Protein AF-0000000075744404 (afdb_homodimer)

Solvent-accessible surface area (backbone atoms only — not comparable to full-atom values): 32273 Å² total; per-residue (Å²): 91,31,36,34,36,39,30,66,53,79,69,24,46,55,52,51,51,28,57,56,67,63,67,50,88,66,52,43,44,30,28,25,25,79,43,60,69,59,12,51,51,44,19,61,77,64,68,34,79,39,61,37,54,45,70,68,57,52,49,69,43,85,48,44,31,40,37,41,44,68,60,43,67,48,36,40,65,52,51,42,54,31,31,75,60,62,21,24,38,39,32,41,59,49,60,40,58,43,72,67,45,32,50,52,38,55,49,43,26,60,76,58,70,33,58,56,33,52,50,52,40,60,79,55,24,65,56,54,56,52,50,46,61,50,44,74,72,15,50,63,51,48,38,36,40,35,40,52,62,31,62,43,65,69,60,76,61,63,27,37,28,81,40,46,51,35,32,38,46,52,64,60,31,36,54,52,45,42,50,50,39,68,60,61,48,63,63,74,47,51,26,16,47,74,41,68,74,68,31,78,41,68,25,34,22,32,34,39,35,40,35,37,27,70,82,64,23,35,34,39,39,37,31,30,27,44,29,41,72,54,76,87,58,49,43,40,38,36,27,23,73,62,23,26,44,31,36,34,46,88,59,34,55,88,79,60,87,56,39,46,86,60,22,33,37,21,53,62,72,40,79,44,88,65,82,87,39,39,16,59,35,50,53,52,50,41,43,52,49,15,64,77,65,70,46,77,50,83,51,54,52,66,58,46,49,52,32,49,52,52,50,51,38,25,73,71,31,61,71,117,90,30,36,34,36,39,29,65,52,79,68,23,45,53,53,52,50,28,57,56,69,63,68,49,89,67,52,43,42,29,29,23,25,79,43,59,69,57,12,51,50,44,17,61,76,66,68,35,78,40,61,36,54,44,70,69,58,53,49,70,43,85,48,44,32,40,38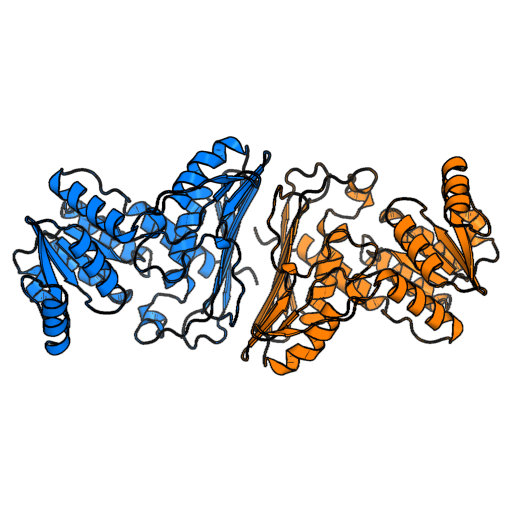,41,43,70,61,45,65,49,36,37,66,53,50,41,54,31,31,75,62,64,21,25,39,39,32,42,60,47,58,38,58,43,72,67,46,33,49,51,40,55,50,45,26,61,75,57,70,32,60,56,32,54,51,52,42,61,81,57,23,64,55,54,56,51,49,47,62,49,43,74,72,16,50,63,51,49,38,36,42,34,40,52,65,31,62,44,66,70,59,75,63,64,27,36,27,82,40,46,50,35,30,39,48,55,63,59,30,37,53,53,44,42,50,50,39,67,60,61,47,60,61,75,47,51,25,17,47,72,42,69,74,68,31,78,42,68,24,33,22,32,35,39,34,39,35,37,27,69,81,65,22,36,33,40,37,39,32,30,26,44,28,40,71,56,76,88,58,49,41,40,37,38,27,23,73,62,22,26,43,30,35,34,46,90,58,36,56,89,79,58,86,60,40,44,85,62,23,31,37,22,54,62,71,39,78,44,89,63,82,88,40,40,14,58,34,50,51,53,50,41,44,53,49,15,63,77,65,70,47,77,49,82,50,54,51,65,57,45,50,52,34,50,50,51,51,52,39,24,73,71,32,61,70,117

Secondary structure (DSSP, 8-state):
-EEEEE--STHHHHHHHHHHHH--TT-EEEEE-SSHHHHHHHHHHTT-SEEESSHHHHHHSS-SEEEE---GGGHHHHHHHHHHTT-EEEEESPS-SSHHHHHHHHHHHHHHT--EEEE-GGGG-HHHHHHHHHGGGG-SEEEEEEEEE-B----GGGG-HHHHTSSHIIIIIHHHHHHHHHHH--EEEEEEEEE--SS--SS-SEEEEEEEETTS-EEEEEEESB-TT-----SEEEEETTEEEEE-GGG--SS-TTS-SS--EEETTEEE------HHHHHHHHHHHHHHTT---SS-HHHHHHHHHHHHHHHH-B--/-EEEEE--STHHHHHHHHHHHH--TT-EEEEE-SSHHHHHHHHHHTT-SEEESSHHHHHHSS-SEEEE---GGGHHHHHHHHHHTT-EEEEESSS-SSHHHHHHHHHHHHHTT--EEEE-GGGG-HHHHHHHHHGGGG-SEEEEEEEEE-B----GGGG-HHHHTSSHIIIIIHHHHHHHHHHH--EEEEEEEEE--SS--SS-SEEEEEEEETTS-EEEEEEESB-TT-----SEEEEETTEEEEE-GGG--SSSTT--SS--EEETTEEE------HHHHHHHHHHHHHHTT---SS-HHHHHHHHHHHHHHHH-B--

Sequence (640 aa):
MRIAVVGCGGFGNVHLNALRELNRSDLEVYVFSRSREKAEECARRYSASGYFTNYDDVVKSNVDIVDLIVSHDMHAPMAIKAMETGKHVILEKPIARTIDEANAIIEASRRLKVKFMVAENFYFDPAVWKAVELIKEIGQVHTIIIRSTHYGKPGGWRRVKELMGGGAFIDGGIHFVDTLLNIGGEYNHACGLSYRTISGIEGEDTTIGLFRFRNGARGLIMYSWGMMHSLNVPSIEVYGEGGSIIEDPSTRRINVNYGRVYGDLLFNGKAINLPKVNVVKAELEGFIKSIEEDKPVPMPPEVALRDLKAVLEVYGNQCLMRIAVVGCGGFGNVHLNALRELNRSDLEVYVFSRSREKAEECARRYSASGYFTNYDDVVKSNVDIVDLIVSHDMHAPMAIKAMETGKHVILEKPIARTIDEANAIIEASRRLKVKFMVAENFYFDPAVWKAVELIKEIGQVHTIIIRSTHYGKPGGWRRVKELMGGGAFIDGGIHFVDTLLNIGGEYNHACGLSYRTISGIEGEDTTIGLFRFRNGARGLIMYSWGMMHSLNVPSIEVYGEGGSIIEDPSTRRINVNYGRVYGDLLFNGKAINLPKVNVVKAELEGFIKSIEEDKPVPMPPEVALRDLKAVLEVYGNQCL

Foldseek 3Di:
DEEEEEDLDDCSVLLLVLVVVVVDPVYAYEYEDLDPVSRVVSCVVSVGPYYYNDLVCVLPDPGAEYEYDDFQQCLQVSLLSSLVSPHAYEYEDQNHLDLVSLVNNQVSCVVSVHHYYYQLLLVQFPLLVVLLVCCVVQAQWAEKEAEDEEAAQDDDLQQECVRRSAHQCRPPVLSRLLSQCSNQPAFDAKAWDFADDPNNGPHGFWIWMWTHHPSNYIYIYIGGNHDYPDDQDWRIWIHHNRAIKTFDSVQQPVPDSFWHRTGFIQTRNHTDHDDTHRSSSVQVVQRVVCNVVVHHGPHDSVSSSVSSVNSVRHVVHYDD/DEEEEEDLDDCSVLLLVLVVVVVDPVYAYEYEDLDPVSRVVSCVVSVGPYYYNDLVCVLPDPGAEYEYDDFQQCLQVSLLSSLVSPHAYEYEDQNHLDLVSLVNNQVSCVVSVHHYYYQLLLVQFPLLVVLLVCCVVQAQWAEKEAEDEEAAQDDDQQQECVRRSAHQCRPPVLSRLLSQCSNQPAFDAKAWDFADDDNNGPHGFWIWMWTHHPSNYIYIYIGGNHDYPDDQDWRIWIHHNRAIKTFDSVQQPVPDRQWHRTGFIQTRNRTDHDDTHRSSSVQVVQSVVCNVVVHHGPHDSVSSSVSSVNSVRHVVHYDD

Structure (mmCIF, N/CA/C/O backbone):
data_AF-0000000075744404-model_v1
#
loop_
_entity.id
_entity.type
_entity.pdbx_description
1 polymer 'Oxidoreductase domain protein'
#
loop_
_atom_site.group_PDB
_atom_site.id
_atom_site.type_symbol
_atom_site.label_atom_id
_atom_site.label_alt_id
_atom_site.label_comp_id
_atom_site.label_asym_id
_atom_site.label_entity_id
_atom_site.label_seq_id
_atom_site.pdbx_PDB_ins_code
_atom_site.Cartn_x
_atom_site.Cartn_y
_atom_site.Cartn_z
_atom_site.occupancy
_atom_site.B_iso_or_equiv
_atom_site.auth_seq_id
_atom_site.auth_comp_id
_atom_site.auth_asym_id
_atom_site.auth_atom_id
_atom_site.pdbx_PDB_model_num
ATOM 1 N N . MET A 1 1 ? 5.598 -38.094 -26.359 1 96.44 1 MET A N 1
ATOM 2 C CA . MET A 1 1 ? 5.227 -37.938 -24.953 1 96.44 1 MET A CA 1
ATOM 3 C C . MET A 1 1 ? 3.725 -37.688 -24.812 1 96.44 1 MET A C 1
ATOM 5 O O . MET A 1 1 ? 3.096 -37.094 -25.688 1 96.44 1 MET A O 1
ATOM 9 N N . ARG A 1 2 ? 3.102 -38.25 -23.781 1 98.31 2 ARG A N 1
ATOM 10 C CA . ARG A 1 2 ? 1.665 -38.156 -23.547 1 98.31 2 ARG A CA 1
ATOM 11 C C . ARG A 1 2 ? 1.367 -37.406 -22.25 1 98.31 2 ARG A C 1
ATOM 13 O O . ARG A 1 2 ? 1.923 -37.75 -21.203 1 98.31 2 ARG A O 1
ATOM 20 N N . ILE A 1 3 ? 0.586 -36.375 -22.344 1 98.56 3 ILE A N 1
ATOM 21 C CA . ILE A 1 3 ? 0.254 -35.594 -21.172 1 98.56 3 ILE A CA 1
ATOM 22 C C . ILE A 1 3 ? -1.255 -35.594 -20.938 1 98.56 3 ILE A C 1
ATOM 24 O O . ILE A 1 3 ? -2.035 -35.438 -21.891 1 98.56 3 ILE A O 1
ATOM 28 N N . ALA A 1 4 ? -1.686 -35.844 -19.75 1 98.62 4 ALA A N 1
ATOM 29 C CA . ALA A 1 4 ? -3.09 -35.75 -19.359 1 98.62 4 ALA A CA 1
ATOM 30 C C . ALA A 1 4 ? -3.338 -34.5 -18.516 1 98.62 4 ALA A C 1
ATOM 32 O O . ALA A 1 4 ? -2.775 -34.344 -17.422 1 98.62 4 ALA A O 1
ATOM 33 N N . VAL A 1 5 ? -4.164 -33.594 -18.969 1 98.44 5 VAL A N 1
ATOM 34 C CA . VAL A 1 5 ? -4.586 -32.406 -18.219 1 98.44 5 VAL A CA 1
ATOM 35 C C . VAL A 1 5 ? -5.805 -32.75 -17.359 1 98.44 5 VAL A C 1
ATOM 37 O O . VAL A 1 5 ? -6.883 -33.031 -17.891 1 98.44 5 VAL A O 1
ATOM 40 N N . VAL A 1 6 ? -5.578 -32.719 -16.062 1 98 6 VAL A N 1
ATOM 41 C CA . VAL A 1 6 ? -6.629 -33.094 -15.109 1 98 6 VAL A CA 1
ATOM 42 C C . VAL A 1 6 ? -7.289 -31.812 -14.578 1 98 6 VAL A C 1
ATOM 44 O O . VAL A 1 6 ? -6.801 -31.203 -13.625 1 98 6 VAL A O 1
ATOM 47 N N . GLY A 1 7 ? -8.453 -31.453 -15.094 1 93.06 7 GLY A N 1
ATOM 48 C CA . GLY A 1 7 ? -9.164 -30.203 -14.898 1 93.06 7 GLY A CA 1
ATOM 49 C C . GLY A 1 7 ? -9.359 -29.422 -16.188 1 93.06 7 GLY A C 1
ATOM 50 O O . GLY A 1 7 ? -8.484 -28.641 -16.578 1 93.06 7 GLY A O 1
ATOM 51 N N . CYS A 1 8 ? -10.523 -29.578 -16.859 1 86.94 8 CYS A N 1
ATOM 52 C CA . CYS A 1 8 ? -10.727 -28.969 -18.172 1 86.94 8 CYS A CA 1
ATOM 53 C C . CYS A 1 8 ? -11.602 -27.719 -18.062 1 86.94 8 CYS A C 1
ATOM 55 O O . CYS A 1 8 ? -12.234 -27.328 -19.047 1 86.94 8 CYS A O 1
ATOM 57 N N . GLY A 1 9 ? -11.703 -27.188 -16.938 1 85 9 GLY A N 1
ATOM 58 C CA . GLY A 1 9 ? -12.383 -25.922 -16.75 1 85 9 GLY A CA 1
ATOM 59 C C . GLY A 1 9 ? -11.484 -24.844 -16.172 1 85 9 GLY A C 1
ATOM 60 O O . GLY A 1 9 ? -10.359 -25.125 -15.758 1 85 9 GLY A O 1
ATOM 61 N N . GLY A 1 10 ? -11.93 -23.625 -16.281 1 87.81 10 GLY A N 1
ATOM 62 C CA . GLY A 1 10 ? -11.211 -22.531 -15.664 1 87.81 10 GLY A CA 1
ATOM 63 C C . GLY A 1 10 ? -9.781 -22.391 -16.172 1 87.81 10 GLY A C 1
ATOM 64 O O . GLY A 1 10 ? -9.562 -22.188 -17.375 1 87.81 10 GLY A O 1
ATOM 65 N N . PHE A 1 11 ? -8.891 -22.656 -15.195 1 91.69 11 PHE A N 1
ATOM 66 C CA . PHE A 1 11 ? -7.48 -22.469 -15.516 1 91.69 11 PHE A CA 1
ATOM 67 C C . PHE A 1 11 ? -6.949 -23.641 -16.328 1 91.69 11 PHE A C 1
ATOM 69 O O . PHE A 1 11 ? -5.895 -23.547 -16.969 1 91.69 11 PHE A O 1
ATOM 76 N N . GLY A 1 12 ? -7.66 -24.781 -16.312 1 93.75 12 GLY A N 1
ATOM 77 C CA . GLY A 1 12 ? -7.309 -25.875 -17.203 1 93.75 12 GLY A CA 1
ATOM 78 C C . GLY A 1 12 ? -7.328 -25.5 -18.672 1 93.75 12 GLY A C 1
ATOM 79 O O . GLY A 1 12 ? -6.48 -25.953 -19.453 1 93.75 12 GLY A O 1
ATOM 80 N N . ASN A 1 13 ? -8.289 -24.609 -19.016 1 93.5 13 ASN A N 1
ATOM 81 C CA . ASN A 1 13 ? -8.367 -24.109 -20.375 1 93.5 13 ASN A CA 1
ATOM 82 C C . ASN A 1 13 ? -7.125 -23.312 -20.75 1 93.5 13 ASN A C 1
ATOM 84 O O . ASN A 1 13 ? -6.688 -23.344 -21.906 1 93.5 13 ASN A O 1
ATOM 88 N N . VAL A 1 14 ? -6.574 -22.656 -19.812 1 93.81 14 VAL A N 1
ATOM 89 C CA . VAL A 1 14 ? -5.371 -21.859 -20.047 1 93.81 14 VAL A CA 1
ATOM 90 C C . VAL A 1 14 ? -4.188 -22.781 -20.328 1 93.81 14 VAL A C 1
ATOM 92 O O . VAL A 1 14 ? -3.412 -22.531 -21.266 1 93.81 14 VAL A O 1
ATOM 95 N N . HIS A 1 15 ? -4.094 -23.891 -19.562 1 96.31 15 HIS A N 1
ATOM 96 C CA . HIS A 1 15 ? -3.037 -24.859 -19.797 1 96.31 15 HIS A CA 1
ATOM 97 C C . HIS A 1 15 ? -3.205 -25.547 -21.156 1 96.31 15 HIS A C 1
ATOM 99 O O . HIS A 1 15 ? -2.232 -25.719 -21.891 1 96.31 15 HIS A O 1
ATOM 105 N N . LEU A 1 16 ? -4.449 -25.875 -21.469 1 96.12 16 LEU A N 1
ATOM 106 C CA . LEU A 1 16 ? -4.723 -26.547 -22.734 1 96.12 16 LEU A CA 1
ATOM 107 C C . LEU A 1 16 ? -4.402 -25.641 -23.922 1 96.12 16 LEU A C 1
ATOM 109 O O . LEU A 1 16 ? -3.852 -26.094 -24.922 1 96.12 16 LEU A O 1
ATOM 113 N N . ASN A 1 17 ? -4.738 -24.391 -23.766 1 94.19 17 ASN A N 1
ATOM 114 C CA . ASN A 1 17 ? -4.387 -23.422 -24.797 1 94.19 17 ASN A CA 1
ATOM 115 C C . ASN A 1 17 ? -2.877 -23.312 -24.969 1 94.19 17 ASN A C 1
ATOM 117 O O . ASN A 1 17 ? -2.381 -23.219 -26.094 1 94.19 17 ASN A O 1
ATOM 121 N N . ALA A 1 18 ? -2.17 -23.297 -23.875 1 95 18 ALA A N 1
ATOM 122 C CA . ALA A 1 18 ? -0.712 -23.203 -23.906 1 95 18 ALA A CA 1
ATOM 123 C C . ALA A 1 18 ? -0.105 -24.438 -24.578 1 95 18 ALA A C 1
ATOM 125 O O . ALA A 1 18 ? 0.822 -24.312 -25.375 1 95 18 ALA A O 1
ATOM 126 N N . LEU A 1 19 ? -0.619 -25.609 -24.266 1 96.19 19 LEU A N 1
ATOM 127 C CA . LEU A 1 19 ? -0.14 -26.859 -24.875 1 96.19 19 LEU A CA 1
ATOM 128 C C . LEU A 1 19 ? -0.386 -26.859 -26.375 1 96.19 19 LEU A C 1
ATOM 130 O O . LEU A 1 19 ? 0.46 -27.312 -27.141 1 96.19 19 LEU A O 1
ATOM 134 N N . ARG A 1 20 ? -1.529 -26.344 -26.703 1 94.75 20 ARG A N 1
ATOM 135 C CA . ARG A 1 20 ? -1.842 -26.219 -28.125 1 94.75 20 ARG A CA 1
ATOM 136 C C . ARG A 1 20 ? -0.863 -25.281 -28.828 1 94.75 20 ARG A C 1
ATOM 138 O O . ARG A 1 20 ? -0.406 -25.562 -29.938 1 94.75 20 ARG A O 1
ATOM 145 N N . GLU A 1 21 ? -0.524 -24.25 -28.156 1 93.44 21 GLU A N 1
ATOM 146 C CA . GLU A 1 21 ? 0.383 -23.25 -28.719 1 93.44 21 GLU A CA 1
ATOM 147 C C . GLU A 1 21 ? 1.793 -23.812 -28.875 1 93.44 21 GLU A C 1
ATOM 149 O O . GLU A 1 21 ? 2.57 -23.328 -29.703 1 93.44 21 GLU A O 1
ATOM 154 N N . LEU A 1 22 ? 2.129 -24.766 -28.062 1 95.06 22 LEU A N 1
ATOM 155 C CA . LEU A 1 22 ? 3.43 -25.406 -28.203 1 95.06 22 LEU A CA 1
ATOM 156 C C . LEU A 1 22 ? 3.572 -26.031 -29.594 1 95.06 22 LEU A C 1
ATOM 158 O O . LEU A 1 22 ? 4.684 -26.125 -30.125 1 95.06 22 LEU A O 1
ATOM 162 N N . ASN A 1 23 ? 2.477 -26.438 -30.203 1 92.31 23 ASN A N 1
ATOM 163 C CA . ASN A 1 23 ? 2.42 -26.969 -31.562 1 92.31 23 ASN A CA 1
ATOM 164 C C . ASN A 1 23 ? 3.443 -28.078 -31.766 1 92.31 23 ASN A C 1
ATOM 166 O O . ASN A 1 23 ? 4.227 -28.031 -32.719 1 92.31 23 ASN A O 1
ATOM 170 N N . ARG A 1 24 ? 3.422 -28.984 -30.875 1 94.44 24 ARG A N 1
ATOM 171 C CA . ARG A 1 24 ? 4.332 -30.125 -30.938 1 94.44 24 ARG A CA 1
ATOM 172 C C . ARG A 1 24 ? 3.619 -31.359 -31.453 1 94.44 24 ARG A C 1
ATOM 174 O O . ARG A 1 24 ? 2.646 -31.828 -30.859 1 94.44 24 ARG A O 1
ATOM 181 N N . SER A 1 25 ? 4.199 -31.922 -32.469 1 93 25 SER A N 1
ATOM 182 C CA . SER A 1 25 ? 3.594 -33.094 -33.062 1 93 25 SER A CA 1
ATOM 183 C C . SER A 1 25 ? 3.898 -34.344 -32.25 1 93 25 SER A C 1
ATOM 185 O O . SER A 1 25 ? 3.221 -35.375 -32.406 1 93 25 SER A O 1
ATOM 187 N N . ASP A 1 26 ? 4.906 -34.25 -31.5 1 95.38 26 ASP A N 1
ATOM 188 C CA . ASP A 1 26 ? 5.336 -35.406 -30.719 1 95.38 26 ASP A CA 1
ATOM 189 C C . ASP A 1 26 ? 4.676 -35.406 -29.344 1 95.38 26 ASP A C 1
ATOM 191 O O . ASP A 1 26 ? 5.062 -36.219 -28.484 1 95.38 26 ASP A O 1
ATOM 195 N N . LEU A 1 27 ? 3.686 -34.5 -29.156 1 96.75 27 LEU A N 1
ATOM 196 C CA . LEU A 1 27 ? 2.992 -34.438 -27.891 1 96.75 27 LEU A CA 1
ATOM 197 C C . LEU A 1 27 ? 1.519 -34.781 -28.031 1 96.75 27 LEU A C 1
ATOM 199 O O . LEU A 1 27 ? 0.792 -34.156 -28.797 1 96.75 27 LEU A O 1
ATOM 203 N N . GLU A 1 28 ? 1.109 -35.844 -27.359 1 97.69 28 GLU A N 1
ATOM 204 C CA . GLU A 1 28 ? -0.302 -36.219 -27.297 1 97.69 28 GLU A CA 1
ATOM 205 C C . GLU A 1 28 ? -0.96 -35.688 -26.031 1 97.69 28 GLU A C 1
ATOM 207 O O . GLU A 1 28 ? -0.485 -35.938 -24.922 1 97.69 28 GLU A O 1
ATOM 212 N N . VAL A 1 29 ? -1.999 -35 -26.219 1 98.06 29 VAL A N 1
ATOM 213 C CA . VAL A 1 29 ? -2.691 -34.375 -25.094 1 98.06 29 VAL A CA 1
ATOM 214 C C . VAL A 1 29 ? -3.986 -35.156 -24.812 1 98.06 29 VAL A C 1
ATOM 216 O O . VAL A 1 29 ? -4.754 -35.438 -25.719 1 98.06 29 VAL A O 1
ATOM 219 N N . TYR A 1 30 ? -4.152 -35.531 -23.594 1 98.19 30 TYR A N 1
ATOM 220 C CA . TYR A 1 30 ? -5.391 -36.094 -23.078 1 98.19 30 TYR A CA 1
ATOM 221 C C . TYR A 1 30 ? -6.035 -35.188 -22.062 1 98.19 30 TYR A C 1
ATOM 223 O O . TYR A 1 30 ? -5.359 -34.344 -21.453 1 98.19 30 TYR A O 1
ATOM 231 N N . VAL A 1 31 ? -7.383 -35.312 -21.906 1 98.19 31 VAL A N 1
ATOM 232 C CA . VAL A 1 31 ? -8.078 -34.438 -20.969 1 98.19 31 VAL A CA 1
ATOM 233 C C . VAL A 1 31 ? -8.898 -35.312 -20 1 98.19 31 VAL A C 1
ATOM 235 O O . VAL A 1 31 ? -9.227 -36.438 -20.297 1 98.19 31 VAL A O 1
ATOM 238 N N . PHE A 1 32 ? -9.133 -34.688 -18.828 1 97.31 32 PHE A N 1
ATOM 239 C CA . PHE A 1 32 ? -9.906 -35.344 -17.781 1 97.31 32 PHE A CA 1
ATOM 240 C C . PHE A 1 32 ? -11 -34.406 -17.25 1 97.31 32 PHE A C 1
ATOM 242 O O . PHE A 1 32 ? -10.766 -33.219 -17.047 1 97.31 32 PHE A O 1
ATOM 249 N N . SER A 1 33 ? -12.156 -34.969 -17.078 1 94.88 33 SER A N 1
ATOM 250 C CA . SER A 1 33 ? -13.242 -34.406 -16.281 1 94.88 33 SER A CA 1
ATOM 251 C C . SER A 1 33 ? -14.102 -35.5 -15.664 1 94.88 33 SER A C 1
ATOM 253 O O . SER A 1 33 ? -14.273 -36.562 -16.25 1 94.88 33 SER A O 1
ATOM 255 N N . ARG A 1 34 ? -14.672 -35.094 -14.484 1 91.75 34 ARG A N 1
ATOM 256 C CA . ARG A 1 34 ? -15.539 -36.062 -13.836 1 91.75 34 ARG A CA 1
ATOM 257 C C . ARG A 1 34 ? -16.828 -36.281 -14.625 1 91.75 34 ARG A C 1
ATOM 259 O O . ARG A 1 34 ? -17.438 -37.344 -14.586 1 91.75 34 ARG A O 1
ATOM 266 N N . SER A 1 35 ? -17.125 -35.25 -15.344 1 93.12 35 SER A N 1
ATOM 267 C CA . SER A 1 35 ? -18.312 -35.281 -16.203 1 93.12 35 SER A CA 1
ATOM 268 C C . SER A 1 35 ? -17.938 -35.719 -17.625 1 93.12 35 SER A C 1
ATOM 270 O O . SER A 1 35 ? -17.141 -35.062 -18.297 1 93.12 35 SER A O 1
ATOM 272 N N . ARG A 1 36 ? -18.578 -36.781 -18.078 1 95.25 36 ARG A N 1
ATOM 273 C CA . ARG A 1 36 ? -18.281 -37.25 -19.422 1 95.25 36 ARG A CA 1
ATOM 274 C C . ARG A 1 36 ? -18.562 -36.188 -20.469 1 95.25 36 ARG A C 1
ATOM 276 O O . ARG A 1 36 ? -17.766 -36 -21.391 1 95.25 36 ARG A O 1
ATOM 283 N N . GLU A 1 37 ? -19.641 -35.531 -20.266 1 95.62 37 GLU A N 1
ATOM 284 C CA . GLU A 1 37 ? -20.016 -34.469 -21.203 1 95.62 37 GLU A CA 1
ATOM 285 C C . GLU A 1 37 ? -18.938 -33.406 -21.281 1 95.62 37 GLU A C 1
ATOM 287 O O . GLU A 1 37 ? -18.531 -32.969 -22.375 1 95.62 37 GLU A O 1
ATOM 292 N N . LYS A 1 38 ? -18.422 -33 -20.141 1 94.81 38 LYS A N 1
ATOM 293 C CA . LYS A 1 38 ? -17.406 -31.969 -20.078 1 94.81 38 LYS A CA 1
ATOM 294 C C . LYS A 1 38 ? -16.078 -32.5 -20.641 1 94.81 38 LYS A C 1
ATOM 296 O O . LYS A 1 38 ? -15.344 -31.734 -21.297 1 94.81 38 LYS A O 1
ATOM 301 N N . ALA A 1 39 ? -15.781 -33.75 -20.359 1 96.06 39 ALA A N 1
ATOM 302 C CA . ALA A 1 39 ? -14.547 -34.344 -20.875 1 96.06 39 ALA A CA 1
ATOM 303 C C . ALA A 1 39 ? -14.555 -34.375 -22.391 1 96.06 39 ALA A C 1
ATOM 305 O O . ALA A 1 39 ? -13.57 -34.031 -23.031 1 96.06 39 ALA A O 1
ATOM 306 N N . GLU A 1 40 ? -15.664 -34.781 -22.891 1 96.69 40 GLU A N 1
ATOM 307 C CA . GLU A 1 40 ? -15.797 -34.875 -24.344 1 96.69 40 GLU A CA 1
ATOM 308 C C . GLU A 1 40 ? -15.742 -33.5 -25 1 96.69 40 GLU A C 1
ATOM 310 O O . GLU A 1 40 ? -15.117 -33.344 -26.047 1 96.69 40 GLU A O 1
ATOM 315 N N . GLU A 1 41 ? -16.422 -32.656 -24.438 1 96.12 41 GLU A N 1
ATOM 316 C CA . GLU A 1 41 ? -16.406 -31.281 -24.953 1 96.12 41 GLU A CA 1
ATOM 317 C C . GLU A 1 41 ? -15 -30.703 -24.969 1 96.12 41 GLU A C 1
ATOM 319 O O . GLU A 1 41 ? -14.586 -30.078 -25.953 1 96.12 41 GLU A O 1
ATOM 324 N N . CYS A 1 42 ? -14.336 -30.922 -23.906 1 95.62 42 CYS A N 1
ATOM 325 C CA . CYS A 1 42 ? -12.961 -30.438 -23.781 1 95.62 42 CYS A CA 1
ATOM 326 C C . CYS A 1 42 ? -12.055 -31.109 -24.812 1 95.62 42 CYS A C 1
ATOM 328 O O . CYS A 1 42 ? -11.234 -30.453 -25.453 1 95.62 42 CYS A O 1
ATOM 330 N N . ALA A 1 43 ? -12.219 -32.344 -24.953 1 96.69 43 ALA A N 1
ATOM 331 C CA . ALA A 1 43 ? -11.422 -33.094 -25.922 1 96.69 43 ALA A CA 1
ATOM 332 C C . ALA A 1 43 ? -11.633 -32.594 -27.344 1 96.69 43 ALA A C 1
ATOM 334 O O . ALA A 1 43 ? -10.68 -32.438 -28.109 1 96.69 43 ALA A O 1
ATOM 335 N N . ARG A 1 44 ? -12.859 -32.312 -27.641 1 96.62 44 ARG A N 1
ATOM 336 C CA . ARG A 1 44 ? -13.188 -31.781 -28.969 1 96.62 44 ARG A CA 1
ATOM 337 C C . ARG A 1 44 ? -12.625 -30.391 -29.156 1 96.62 44 ARG A C 1
ATOM 339 O O . ARG A 1 44 ? -12.008 -30.094 -30.188 1 96.62 44 ARG A O 1
ATOM 346 N N . ARG A 1 45 ? -12.828 -29.578 -28.203 1 95.31 45 ARG A N 1
ATOM 347 C CA . ARG A 1 45 ? -12.43 -28.172 -28.266 1 95.31 45 ARG A CA 1
ATOM 348 C C . ARG A 1 45 ? -10.922 -28.047 -28.484 1 95.31 45 ARG A C 1
ATOM 350 O O . ARG A 1 45 ? -10.469 -27.141 -29.203 1 95.31 45 ARG A O 1
ATOM 357 N N . TYR A 1 46 ? -10.141 -29.016 -27.906 1 95.75 46 TYR A N 1
ATOM 358 C CA . TYR A 1 46 ? -8.695 -28.859 -27.938 1 95.75 46 TYR A CA 1
ATOM 359 C C . TYR A 1 46 ? -8.039 -29.938 -28.781 1 95.75 46 TYR A C 1
ATOM 361 O O . TYR A 1 46 ? -6.82 -30.109 -28.75 1 95.75 46 TYR A O 1
ATOM 369 N N . SER A 1 47 ? -8.852 -30.656 -29.562 1 95.12 47 SER A N 1
ATOM 370 C CA . SER A 1 47 ? -8.391 -31.734 -30.422 1 95.12 47 SER A CA 1
ATOM 371 C C . SER A 1 47 ? -7.461 -32.688 -29.672 1 95.12 47 SER A C 1
ATOM 373 O O . SER A 1 47 ? -6.367 -33 -30.141 1 95.12 47 SER A O 1
ATOM 375 N N . ALA A 1 48 ? -7.934 -33.062 -28.469 1 96.88 48 ALA A N 1
ATOM 376 C CA . ALA A 1 48 ? -7.16 -34 -27.656 1 96.88 48 ALA A CA 1
ATOM 377 C C . ALA A 1 48 ? -7.188 -35.406 -28.25 1 96.88 48 ALA A C 1
ATOM 379 O O . ALA A 1 48 ? -8.102 -35.75 -29 1 96.88 48 ALA A O 1
ATOM 380 N N . SER A 1 49 ? -6.254 -36.156 -27.922 1 97.19 49 SER A N 1
ATOM 381 C CA . SER A 1 49 ? -6.133 -37.531 -28.422 1 97.19 49 SER A CA 1
ATOM 382 C C . SER A 1 49 ? -7.125 -38.469 -27.734 1 97.19 49 SER A C 1
ATOM 384 O O . SER A 1 49 ? -7.402 -39.562 -28.234 1 97.19 49 SER A O 1
ATOM 386 N N . GLY A 1 50 ? -7.625 -38.094 -26.625 1 97.12 50 GLY A N 1
ATOM 387 C CA . GLY A 1 50 ? -8.594 -38.844 -25.844 1 97.12 50 GLY A CA 1
ATOM 388 C C . GLY A 1 50 ? -9.008 -38.125 -24.562 1 97.12 50 GLY A C 1
ATOM 389 O O . GLY A 1 50 ? -8.555 -37.031 -24.281 1 97.12 50 GLY A O 1
ATOM 390 N N . TYR A 1 51 ? -9.914 -38.781 -23.828 1 97.81 51 TYR A N 1
ATOM 391 C CA . TYR A 1 51 ? -10.367 -38.188 -22.562 1 97.81 51 TYR A CA 1
ATOM 392 C C . TYR A 1 51 ? -10.578 -39.281 -21.516 1 97.81 51 TYR A C 1
ATOM 394 O O . TYR A 1 51 ? -10.703 -40.469 -21.844 1 97.81 51 TYR A O 1
ATOM 402 N N . PHE A 1 52 ? -10.453 -38.906 -20.297 1 98 52 PHE A N 1
ATOM 403 C CA . PHE A 1 52 ? -10.719 -39.75 -19.156 1 98 52 PHE A CA 1
ATOM 404 C C . PHE A 1 52 ? -11.852 -39.188 -18.297 1 98 52 PHE A C 1
ATOM 406 O O . PHE A 1 52 ? -12.078 -37.969 -18.297 1 98 52 PHE A O 1
ATOM 413 N N . THR A 1 53 ? -12.57 -40.062 -17.547 1 97.19 53 THR A N 1
ATOM 414 C CA . THR A 1 53 ? -13.633 -39.594 -16.656 1 97.19 53 THR A CA 1
ATOM 415 C C . THR A 1 53 ? -13.391 -40.094 -15.234 1 97.19 53 THR A C 1
ATOM 417 O O . THR A 1 53 ? -14.148 -39.75 -14.32 1 97.19 53 THR A O 1
ATOM 420 N N . ASN A 1 54 ? -12.375 -40.844 -15.172 1 97.25 54 ASN A N 1
ATOM 421 C CA . ASN A 1 54 ? -11.922 -41.344 -13.883 1 97.25 54 ASN A CA 1
ATOM 422 C C . ASN A 1 54 ? -10.414 -41.188 -13.711 1 97.25 54 ASN A C 1
ATOM 424 O O . ASN A 1 54 ? -9.641 -41.531 -14.609 1 97.25 54 ASN A O 1
ATOM 428 N N . TYR A 1 55 ? -10.031 -40.688 -12.539 1 97.81 55 TYR A N 1
ATOM 429 C CA . TYR A 1 55 ? -8.617 -40.406 -12.32 1 97.81 55 TYR A CA 1
ATOM 430 C C . TYR A 1 55 ? -7.797 -41.688 -12.281 1 97.81 55 TYR A C 1
ATOM 432 O O . TYR A 1 55 ? -6.645 -41.719 -12.719 1 97.81 55 TYR A O 1
ATOM 440 N N . ASP A 1 56 ? -8.344 -42.781 -11.82 1 97.88 56 ASP A N 1
ATOM 441 C CA . ASP A 1 56 ? -7.664 -44.062 -11.805 1 97.88 56 ASP A CA 1
ATOM 442 C C . ASP A 1 56 ? -7.246 -44.5 -13.211 1 97.88 56 ASP A C 1
ATOM 444 O O . ASP A 1 56 ? -6.191 -45.094 -13.391 1 97.88 56 ASP A O 1
ATOM 448 N N . ASP A 1 57 ? -8.109 -44.156 -14.156 1 98.06 57 ASP A N 1
ATOM 449 C CA . ASP A 1 57 ? -7.797 -44.5 -15.539 1 98.06 57 ASP A CA 1
ATOM 450 C C . ASP A 1 57 ? -6.621 -43.688 -16.062 1 98.06 57 ASP A C 1
ATOM 452 O O . ASP A 1 57 ? -5.848 -44.156 -16.891 1 98.06 57 ASP A O 1
ATOM 456 N N . VAL A 1 58 ? -6.512 -42.469 -15.586 1 97.94 58 VAL A N 1
ATOM 457 C CA . VAL A 1 58 ? -5.375 -41.625 -15.961 1 97.94 58 VAL A CA 1
ATOM 458 C C . VAL A 1 58 ? -4.078 -42.281 -15.461 1 97.94 58 VAL A C 1
ATOM 460 O O . VAL A 1 58 ? -3.135 -42.469 -16.234 1 97.94 58 VAL A O 1
ATOM 463 N N . VAL A 1 59 ? -4.02 -42.625 -14.172 1 97.56 59 VAL A N 1
ATOM 464 C CA . VAL A 1 59 ? -2.783 -43.094 -13.547 1 97.56 59 VAL A CA 1
ATOM 465 C C . VAL A 1 59 ? -2.41 -44.469 -14.07 1 97.56 59 VAL A C 1
ATOM 467 O O . VAL A 1 59 ? -1.23 -44.812 -14.117 1 97.56 59 VAL A O 1
ATOM 470 N N . LYS A 1 60 ? -3.389 -45.25 -14.578 1 97.38 60 LYS A N 1
ATOM 471 C CA . LYS A 1 60 ? -3.127 -46.594 -15.102 1 97.38 60 LYS A CA 1
ATOM 472 C C . LYS A 1 60 ? -2.789 -46.531 -16.594 1 97.38 60 LYS A C 1
ATOM 474 O O . LYS A 1 60 ? -2.328 -47.531 -17.172 1 97.38 60 LYS A O 1
ATOM 479 N N . SER A 1 61 ? -3.047 -45.469 -17.141 1 98.06 61 SER A N 1
ATOM 480 C CA . SER A 1 61 ? -2.844 -45.312 -18.578 1 98.06 61 SER A CA 1
ATOM 481 C C . SER A 1 61 ? -1.362 -45.219 -18.906 1 98.06 61 SER A C 1
ATOM 483 O O . SER A 1 61 ? -0.505 -45.375 -18.047 1 98.06 61 SER A O 1
ATOM 485 N N . ASN A 1 62 ? -1.066 -44.969 -20.234 1 97.12 62 ASN A N 1
ATOM 486 C CA . ASN A 1 62 ? 0.314 -44.844 -20.688 1 97.12 62 ASN A CA 1
ATOM 487 C C . ASN A 1 62 ? 0.762 -43.375 -20.734 1 97.12 62 ASN A C 1
ATOM 489 O O . ASN A 1 62 ? 1.773 -43.062 -21.375 1 97.12 62 ASN A O 1
ATOM 493 N N . VAL A 1 63 ? -0 -42.531 -20.078 1 97.88 63 VAL A N 1
ATOM 494 C CA . VAL A 1 63 ? 0.403 -41.125 -20.031 1 97.88 63 VAL A CA 1
ATOM 495 C C . VAL A 1 63 ? 1.723 -41 -19.281 1 97.88 63 VAL A C 1
ATOM 497 O O . VAL A 1 63 ? 1.957 -41.719 -18.297 1 97.88 63 VAL A O 1
ATOM 500 N N . ASP A 1 64 ? 2.561 -40.062 -19.734 1 98.56 64 ASP A N 1
ATOM 501 C CA . ASP A 1 64 ? 3.863 -39.812 -19.125 1 98.56 64 ASP A CA 1
ATOM 502 C C . ASP A 1 64 ? 3.781 -38.719 -18.062 1 98.56 64 ASP A C 1
ATOM 504 O O . ASP A 1 64 ? 4.496 -38.75 -17.062 1 98.56 64 ASP A O 1
ATOM 508 N N . ILE A 1 65 ? 2.984 -37.719 -18.344 1 98.81 65 ILE A N 1
ATOM 509 C CA . ILE A 1 65 ? 2.893 -36.5 -17.531 1 98.81 65 ILE A CA 1
ATOM 510 C C . ILE A 1 65 ? 1.448 -36.281 -17.094 1 98.81 65 ILE A C 1
ATOM 512 O O . ILE A 1 65 ? 0.521 -36.406 -17.891 1 98.81 65 ILE A O 1
ATOM 516 N N . VAL A 1 66 ? 1.251 -36.062 -15.852 1 98.81 66 VAL A N 1
ATOM 517 C CA . VAL A 1 66 ? -0.039 -35.594 -15.336 1 98.81 66 VAL A CA 1
ATOM 518 C C . VAL A 1 66 ? 0.032 -34.125 -14.992 1 98.81 66 VAL A C 1
ATOM 520 O O . VAL A 1 66 ? 0.856 -33.688 -14.172 1 98.81 66 VAL A O 1
ATOM 523 N N . ASP A 1 67 ? -0.712 -33.281 -15.656 1 98.75 67 ASP A N 1
ATOM 524 C CA . ASP A 1 67 ? -0.906 -31.844 -15.383 1 98.75 67 ASP A CA 1
ATOM 525 C C . ASP A 1 67 ? -2.145 -31.625 -14.516 1 98.75 67 ASP A C 1
ATOM 527 O O . ASP A 1 67 ? -3.273 -31.688 -15.008 1 98.75 67 ASP A O 1
ATOM 531 N N . LEU A 1 68 ? -1.904 -31.312 -13.273 1 98.56 68 LEU A N 1
ATOM 532 C CA . LEU A 1 68 ? -2.979 -31.297 -12.281 1 98.56 68 LEU A CA 1
ATOM 533 C C . LEU A 1 68 ? -3.488 -29.875 -12.055 1 98.56 68 LEU A C 1
ATOM 535 O O . LEU A 1 68 ? -2.775 -29.031 -11.5 1 98.56 68 LEU A O 1
ATOM 539 N N . ILE A 1 69 ? -4.664 -29.562 -12.422 1 97.5 69 ILE A N 1
ATOM 540 C CA . ILE A 1 69 ? -5.391 -28.328 -12.164 1 97.5 69 ILE A CA 1
ATOM 541 C C . ILE A 1 69 ? -6.703 -28.625 -11.453 1 97.5 69 ILE A C 1
ATOM 543 O O . ILE A 1 69 ? -7.758 -28.719 -12.086 1 97.5 69 ILE A O 1
ATOM 547 N N . VAL A 1 70 ? -6.613 -28.828 -10.203 1 97.06 70 VAL A N 1
ATOM 548 C CA . VAL A 1 70 ? -7.727 -29.281 -9.367 1 97.06 70 VAL A CA 1
ATOM 549 C C . VAL A 1 70 ? -7.781 -28.453 -8.086 1 97.06 70 VAL A C 1
ATOM 551 O O . VAL A 1 70 ? -6.969 -27.547 -7.891 1 97.06 70 VAL A O 1
ATOM 554 N N . SER A 1 71 ? -8.781 -28.688 -7.258 1 97.06 71 SER A N 1
ATOM 555 C CA . SER A 1 71 ? -8.898 -27.969 -6 1 97.06 71 SER A CA 1
ATOM 556 C C . SER A 1 71 ? -7.711 -28.25 -5.082 1 97.06 71 SER A C 1
ATOM 558 O O . SER A 1 71 ? -7.102 -29.328 -5.164 1 97.06 71 SER A O 1
ATOM 560 N N . HIS A 1 72 ? -7.402 -27.344 -4.199 1 98.62 72 HIS A N 1
ATOM 561 C CA . HIS A 1 72 ? -6.184 -27.422 -3.406 1 98.62 72 HIS A CA 1
ATOM 562 C C . HIS A 1 72 ? -6.141 -28.688 -2.564 1 98.62 72 HIS A C 1
ATOM 564 O O . HIS A 1 72 ? -5.082 -29.297 -2.406 1 98.62 72 HIS A O 1
ATOM 570 N N . ASP A 1 73 ? -7.281 -29.078 -2.047 1 98.31 73 ASP A N 1
ATOM 571 C CA . ASP A 1 73 ? -7.359 -30.234 -1.163 1 98.31 73 ASP A CA 1
ATOM 572 C C . ASP A 1 73 ? -6.98 -31.516 -1.903 1 98.31 73 ASP A C 1
ATOM 574 O O . ASP A 1 73 ? -6.617 -32.531 -1.28 1 98.31 73 ASP A O 1
ATOM 578 N N . MET A 1 74 ? -7.012 -31.5 -3.207 1 98.19 74 MET A N 1
ATOM 579 C CA . MET A 1 74 ? -6.754 -32.688 -4.004 1 98.19 74 MET A CA 1
ATOM 580 C C . MET A 1 74 ? -5.312 -32.719 -4.5 1 98.19 74 MET A C 1
ATOM 582 O O . MET A 1 74 ? -4.871 -33.719 -5.098 1 98.19 74 MET A O 1
ATOM 586 N N . HIS A 1 75 ? -4.555 -31.672 -4.223 1 98.88 75 HIS A N 1
ATOM 587 C CA . HIS A 1 75 ? -3.195 -31.578 -4.738 1 98.88 75 HIS A CA 1
ATOM 588 C C . HIS A 1 75 ? -2.342 -32.75 -4.266 1 98.88 75 HIS A C 1
ATOM 590 O O . HIS A 1 75 ? -1.871 -33.531 -5.078 1 98.88 75 HIS A O 1
ATOM 596 N N . ALA A 1 76 ? -2.277 -32.969 -2.965 1 98.81 76 ALA A N 1
ATOM 597 C CA . ALA A 1 76 ? -1.37 -33.969 -2.412 1 98.81 76 ALA A CA 1
ATOM 598 C C . ALA A 1 76 ? -1.814 -35.375 -2.793 1 98.81 76 ALA A C 1
ATOM 600 O O . ALA A 1 76 ? -1.048 -36.125 -3.393 1 98.81 76 ALA A O 1
ATOM 601 N N . PRO A 1 77 ? -3.072 -35.75 -2.551 1 98.69 77 PRO A N 1
ATOM 602 C CA . PRO A 1 77 ? -3.439 -37.156 -2.852 1 98.69 77 PRO A CA 1
ATOM 603 C C . PRO A 1 77 ? -3.332 -37.469 -4.336 1 98.69 77 PRO A C 1
ATOM 605 O O . PRO A 1 77 ? -2.867 -38.562 -4.699 1 98.69 77 PRO A O 1
ATOM 608 N N . MET A 1 78 ? -3.686 -36.562 -5.238 1 98.75 78 MET A N 1
ATOM 609 C CA . MET A 1 78 ? -3.682 -36.844 -6.664 1 98.75 78 MET A CA 1
ATOM 610 C C . MET A 1 78 ? -2.262 -36.844 -7.223 1 98.75 78 MET A C 1
ATOM 612 O O . MET A 1 78 ? -1.909 -37.656 -8.07 1 98.75 78 MET A O 1
ATOM 616 N N . ALA A 1 79 ? -1.468 -35.906 -6.758 1 98.94 79 ALA A N 1
ATOM 617 C CA . ALA A 1 79 ? -0.08 -35.844 -7.207 1 98.94 79 ALA A CA 1
ATOM 618 C C . ALA A 1 79 ? 0.679 -37.125 -6.801 1 98.94 79 ALA A C 1
ATOM 620 O O . ALA A 1 79 ? 1.337 -37.75 -7.633 1 98.94 79 ALA A O 1
ATOM 621 N N . ILE A 1 80 ? 0.555 -37.469 -5.555 1 98.88 80 ILE A N 1
ATOM 622 C CA . ILE A 1 80 ? 1.287 -38.625 -5.02 1 98.88 80 ILE A CA 1
ATOM 623 C C . ILE A 1 80 ? 0.826 -39.906 -5.711 1 98.88 80 ILE A C 1
ATOM 625 O O . ILE A 1 80 ? 1.647 -40.75 -6.098 1 98.88 80 ILE A O 1
ATOM 629 N N . LYS A 1 81 ? -0.475 -40.031 -5.941 1 98.81 81 LYS A N 1
ATOM 630 C CA . LYS A 1 81 ? -1.015 -41.188 -6.633 1 98.81 81 LYS A CA 1
ATOM 631 C C . LYS A 1 81 ? -0.426 -41.312 -8.031 1 98.81 81 LYS A C 1
ATOM 633 O O . LYS A 1 81 ? -0.062 -42.406 -8.461 1 98.81 81 LYS A O 1
ATOM 638 N N . ALA A 1 82 ? -0.384 -40.219 -8.758 1 98.81 82 ALA A N 1
ATOM 639 C CA . ALA A 1 82 ? 0.208 -40.25 -10.094 1 98.81 82 ALA A CA 1
ATOM 640 C C . ALA A 1 82 ? 1.679 -40.656 -10.031 1 98.81 82 ALA A C 1
ATOM 642 O O . ALA A 1 82 ? 2.133 -41.469 -10.828 1 98.81 82 ALA A O 1
ATOM 643 N N . MET A 1 83 ? 2.402 -40.125 -9.102 1 98.81 83 MET A N 1
ATOM 644 C CA . MET A 1 83 ? 3.832 -40.375 -8.969 1 98.81 83 MET A CA 1
ATOM 645 C C . MET A 1 83 ? 4.082 -41.844 -8.633 1 98.81 83 MET A C 1
ATOM 647 O O . MET A 1 83 ? 5.055 -42.438 -9.102 1 98.81 83 MET A O 1
ATOM 651 N N . GLU A 1 84 ? 3.209 -42.406 -7.879 1 98.5 84 GLU A N 1
ATOM 652 C CA . GLU A 1 84 ? 3.338 -43.781 -7.461 1 98.5 84 GLU A CA 1
ATOM 653 C C . GLU A 1 84 ? 3.271 -44.75 -8.664 1 98.5 84 GLU A C 1
ATOM 655 O O . GLU A 1 84 ? 3.76 -45.875 -8.602 1 98.5 84 GLU A O 1
ATOM 660 N N . THR A 1 85 ? 2.688 -44.281 -9.742 1 98.19 85 THR A N 1
ATOM 661 C CA . THR A 1 85 ? 2.58 -45.094 -10.945 1 98.19 85 THR A CA 1
ATOM 662 C C . THR A 1 85 ? 3.619 -44.688 -11.984 1 98.19 85 THR A C 1
ATOM 664 O O . THR A 1 85 ? 3.508 -45.031 -13.164 1 98.19 85 THR A O 1
ATOM 667 N N . GLY A 1 86 ? 4.562 -43.844 -11.586 1 98.25 86 GLY A N 1
ATOM 668 C CA . GLY A 1 86 ? 5.719 -43.531 -12.406 1 98.25 86 GLY A CA 1
ATOM 669 C C . GLY A 1 86 ? 5.5 -42.312 -13.289 1 98.25 86 GLY A C 1
ATOM 670 O O . GLY A 1 86 ? 6.301 -42.031 -14.188 1 98.25 86 GLY A O 1
ATOM 671 N N . LYS A 1 87 ? 4.449 -41.562 -13.039 1 98.75 87 LYS A N 1
ATOM 672 C CA . LYS A 1 87 ? 4.148 -40.406 -13.875 1 98.75 87 LYS A CA 1
ATOM 673 C C . LYS A 1 87 ? 4.871 -39.188 -13.375 1 98.75 87 LYS A C 1
ATOM 675 O O . LYS A 1 87 ? 4.973 -38.969 -12.164 1 98.75 87 LYS A O 1
ATOM 680 N N . HIS A 1 88 ? 5.461 -38.344 -14.266 1 98.88 88 HIS A N 1
ATOM 681 C CA . HIS A 1 88 ? 5.871 -37 -13.93 1 98.88 88 HIS A CA 1
ATOM 682 C C . HIS A 1 88 ? 4.664 -36.094 -13.664 1 98.88 88 HIS A C 1
ATOM 684 O O . HIS A 1 88 ? 3.598 -36.312 -14.25 1 98.88 88 HIS A O 1
ATOM 690 N N . VAL A 1 89 ? 4.809 -35.156 -12.758 1 98.94 89 VAL A N 1
ATOM 691 C CA . VAL A 1 89 ? 3.645 -34.344 -12.367 1 98.94 89 VAL A CA 1
ATOM 692 C C . VAL A 1 89 ? 3.982 -32.875 -12.438 1 98.94 89 VAL A C 1
ATOM 694 O O . VAL A 1 89 ? 5.023 -32.438 -11.938 1 98.94 89 VAL A O 1
ATOM 697 N N . ILE A 1 90 ? 3.219 -32.062 -13.102 1 98.88 90 ILE A N 1
ATOM 698 C CA . ILE A 1 90 ? 3.152 -30.609 -12.938 1 98.88 90 ILE A CA 1
ATOM 699 C C . ILE A 1 90 ? 1.831 -30.219 -12.273 1 98.88 90 ILE A C 1
ATOM 701 O O . ILE A 1 90 ? 0.767 -30.703 -12.672 1 98.88 90 ILE A O 1
ATOM 705 N N . LEU A 1 91 ? 1.914 -29.484 -11.211 1 98.81 91 LEU A N 1
ATOM 706 C CA . LEU A 1 91 ? 0.802 -29.219 -10.305 1 98.81 91 LEU A CA 1
ATOM 707 C C . LEU A 1 91 ? 0.552 -27.719 -10.172 1 98.81 91 LEU A C 1
ATOM 709 O O . LEU A 1 91 ? 1.47 -26.953 -9.867 1 98.81 91 LEU A O 1
ATOM 713 N N . GLU A 1 92 ? -0.608 -27.266 -10.422 1 98.19 92 GLU A N 1
ATOM 714 C CA . GLU A 1 92 ? -0.941 -25.844 -10.266 1 98.19 92 GLU A CA 1
ATOM 715 C C . GLU A 1 92 ? -0.673 -25.375 -8.836 1 98.19 92 GLU A C 1
ATOM 717 O O . GLU A 1 92 ? -0.816 -26.141 -7.883 1 98.19 92 GLU A O 1
ATOM 722 N N . LYS A 1 93 ? -0.302 -24.172 -8.695 1 98.56 93 LYS A N 1
ATOM 723 C CA . LYS A 1 93 ? -0.104 -23.594 -7.367 1 98.56 93 LYS A CA 1
ATOM 724 C C . LYS A 1 93 ? -1.422 -23.516 -6.602 1 98.56 93 LYS A C 1
ATOM 726 O O . LYS A 1 93 ? -2.494 -23.453 -7.207 1 98.56 93 LYS A O 1
ATOM 731 N N . PRO A 1 94 ? -1.362 -23.5 -5.301 1 98.75 94 PRO A N 1
ATOM 732 C CA . PRO A 1 94 ? -0.187 -23.719 -4.453 1 98.75 94 PRO A CA 1
ATOM 733 C C . PRO A 1 94 ? 0.258 -25.172 -4.41 1 98.75 94 PRO A C 1
ATOM 735 O O . PRO A 1 94 ? -0.47 -26.062 -4.871 1 98.75 94 PRO A O 1
ATOM 738 N N . ILE A 1 95 ? 1.445 -25.406 -3.893 1 98.94 95 ILE A N 1
ATOM 739 C CA . ILE A 1 95 ? 1.941 -26.781 -3.844 1 98.94 95 ILE A CA 1
ATOM 740 C C . ILE A 1 95 ? 0.996 -27.641 -3.01 1 98.94 95 ILE A C 1
ATOM 742 O O . ILE A 1 95 ? 0.733 -28.797 -3.352 1 98.94 95 ILE A O 1
ATOM 746 N N . ALA A 1 96 ? 0.501 -27.062 -1.89 1 98.81 96 ALA A N 1
ATOM 747 C CA . ALA A 1 96 ? -0.404 -27.766 -0.977 1 98.81 96 ALA A CA 1
ATOM 748 C C . ALA A 1 96 ? -1.041 -26.781 0.01 1 98.81 96 ALA A C 1
ATOM 750 O O . ALA A 1 96 ? -0.802 -25.578 -0.058 1 98.81 96 ALA A O 1
ATOM 751 N N . ARG A 1 97 ? -1.922 -27.375 0.938 1 98.62 97 ARG A N 1
ATOM 752 C CA . ARG A 1 97 ? -2.604 -26.547 1.93 1 98.62 97 ARG A CA 1
ATOM 753 C C . ARG A 1 97 ? -1.771 -26.422 3.201 1 98.62 97 ARG A C 1
ATOM 755 O O . ARG A 1 97 ? -1.916 -25.453 3.951 1 98.62 97 ARG A O 1
ATOM 762 N N . THR A 1 98 ? -0.897 -27.375 3.393 1 98.75 98 THR A N 1
ATOM 763 C CA . THR A 1 98 ? -0.071 -27.422 4.594 1 98.75 98 THR A CA 1
ATOM 764 C C . THR A 1 98 ? 1.368 -27.797 4.246 1 98.75 98 THR A C 1
ATOM 766 O O . THR A 1 98 ? 1.633 -28.328 3.172 1 98.75 98 THR A O 1
ATOM 769 N N . ILE A 1 99 ? 2.223 -27.516 5.266 1 98.81 99 ILE A N 1
ATOM 770 C CA . ILE A 1 99 ? 3.633 -27.844 5.078 1 98.81 99 ILE A CA 1
ATOM 771 C C . ILE A 1 99 ? 3.807 -29.359 4.98 1 98.81 99 ILE A C 1
ATOM 773 O O . ILE A 1 99 ? 4.598 -29.844 4.168 1 98.81 99 ILE A O 1
ATOM 777 N N . ASP A 1 100 ? 3.092 -30.109 5.715 1 98.75 100 ASP A N 1
ATOM 778 C CA . ASP A 1 100 ? 3.176 -31.562 5.703 1 98.75 100 ASP A CA 1
ATOM 779 C C . ASP A 1 100 ? 2.766 -32.125 4.344 1 98.75 100 ASP A C 1
ATOM 781 O O . ASP A 1 100 ? 3.439 -33 3.803 1 98.75 100 ASP A O 1
ATOM 785 N N . GLU A 1 101 ? 1.673 -31.625 3.795 1 98.88 101 GLU A N 1
ATOM 786 C CA . GLU A 1 101 ? 1.236 -32.062 2.471 1 98.88 101 GLU A CA 1
ATOM 787 C C . GLU A 1 101 ? 2.291 -31.75 1.413 1 98.88 101 GLU A C 1
ATOM 789 O O . GLU A 1 101 ? 2.57 -32.562 0.544 1 98.88 101 GLU A O 1
ATOM 794 N N . ALA A 1 102 ? 2.83 -30.578 1.514 1 98.94 102 ALA A N 1
ATOM 795 C CA . ALA A 1 102 ? 3.85 -30.172 0.554 1 98.94 102 ALA A CA 1
ATOM 796 C C . ALA A 1 102 ? 5.07 -31.078 0.618 1 98.94 102 ALA A C 1
ATOM 798 O O . ALA A 1 102 ? 5.559 -31.547 -0.414 1 98.94 102 ALA A O 1
ATOM 799 N N . ASN A 1 103 ? 5.531 -31.297 1.835 1 98.88 103 ASN A N 1
ATOM 800 C CA . ASN A 1 103 ? 6.688 -32.156 2.025 1 98.88 103 ASN A CA 1
ATOM 801 C C . ASN A 1 103 ? 6.418 -33.594 1.513 1 98.88 103 ASN A C 1
ATOM 803 O O . ASN A 1 103 ? 7.297 -34.219 0.922 1 98.88 103 ASN A O 1
ATOM 807 N N . ALA A 1 104 ? 5.258 -34.062 1.741 1 98.88 104 ALA A N 1
ATOM 808 C CA . ALA A 1 104 ? 4.883 -35.406 1.272 1 98.88 104 ALA A CA 1
ATOM 809 C C . ALA A 1 104 ? 4.977 -35.5 -0.248 1 98.88 104 ALA A C 1
ATOM 811 O O . ALA A 1 104 ? 5.453 -36.5 -0.787 1 98.88 104 ALA A O 1
ATOM 812 N N . ILE A 1 105 ? 4.535 -34.5 -0.963 1 98.94 105 ILE A N 1
ATOM 813 C CA . ILE A 1 105 ? 4.582 -34.5 -2.422 1 98.94 105 ILE A CA 1
ATOM 814 C C . ILE A 1 105 ? 6.035 -34.5 -2.891 1 98.94 105 ILE A C 1
ATOM 816 O O . ILE A 1 105 ? 6.414 -35.281 -3.752 1 98.94 105 ILE A O 1
ATOM 820 N N . ILE A 1 106 ? 6.801 -33.562 -2.307 1 98.94 106 ILE A N 1
ATOM 821 C CA . ILE A 1 106 ? 8.203 -33.438 -2.699 1 98.94 106 ILE A CA 1
ATOM 822 C C . ILE A 1 106 ? 8.938 -34.75 -2.438 1 98.94 106 ILE A C 1
ATOM 824 O O . ILE A 1 106 ? 9.672 -35.25 -3.297 1 98.94 106 ILE A O 1
ATOM 828 N N . GLU A 1 107 ? 8.742 -35.312 -1.288 1 98.81 107 GLU A N 1
ATOM 829 C CA . GLU A 1 107 ? 9.391 -36.562 -0.916 1 98.81 107 GLU A CA 1
ATOM 830 C C . GLU A 1 107 ? 8.992 -37.719 -1.859 1 98.81 107 GLU A C 1
ATOM 832 O O . GLU A 1 107 ? 9.828 -38.531 -2.238 1 98.81 107 GLU A O 1
ATOM 837 N N . ALA A 1 108 ? 7.734 -37.781 -2.207 1 98.81 108 ALA A N 1
ATOM 838 C CA . ALA A 1 108 ? 7.266 -38.781 -3.139 1 98.81 108 ALA A CA 1
ATOM 839 C C . ALA A 1 108 ? 7.984 -38.688 -4.48 1 98.81 108 ALA A C 1
ATOM 841 O O . ALA A 1 108 ? 8.414 -39.688 -5.047 1 98.81 108 ALA A O 1
ATOM 842 N N . SER A 1 109 ? 8.102 -37.5 -5.027 1 98.81 109 SER A N 1
ATOM 843 C CA . SER A 1 109 ? 8.758 -37.312 -6.316 1 98.81 109 SER A CA 1
ATOM 844 C C . SER A 1 109 ? 10.211 -37.781 -6.273 1 98.81 109 SER A C 1
ATOM 846 O O . SER A 1 109 ? 10.703 -38.375 -7.227 1 98.81 109 SER A O 1
ATOM 848 N N . ARG A 1 110 ? 10.852 -37.469 -5.148 1 98.38 110 ARG A N 1
ATOM 849 C CA . ARG A 1 110 ? 12.242 -37.875 -4.977 1 98.38 110 ARG A CA 1
ATOM 850 C C . ARG A 1 110 ? 12.367 -39.406 -4.863 1 98.38 110 ARG A C 1
ATOM 852 O O . ARG A 1 110 ? 13.188 -40 -5.543 1 98.38 110 ARG A O 1
ATOM 859 N N . ARG A 1 111 ? 11.594 -39.969 -4.016 1 98.38 111 ARG A N 1
ATOM 860 C CA . ARG A 1 111 ? 11.625 -41.406 -3.744 1 98.38 111 ARG A CA 1
ATOM 861 C C . ARG A 1 111 ? 11.328 -42.188 -5.004 1 98.38 111 ARG A C 1
ATOM 863 O O . ARG A 1 111 ? 11.953 -43.219 -5.254 1 98.38 111 ARG A O 1
ATOM 870 N N . LEU A 1 112 ? 10.406 -41.75 -5.812 1 98.44 112 LEU A N 1
ATOM 871 C CA . LEU A 1 112 ? 9.922 -42.469 -6.965 1 98.44 112 LEU A CA 1
ATOM 872 C C . LEU A 1 112 ? 10.672 -42.062 -8.234 1 98.44 112 LEU A C 1
ATOM 874 O O . LEU A 1 112 ? 10.422 -42.625 -9.312 1 98.44 112 LEU A O 1
ATOM 878 N N . LYS A 1 113 ? 11.555 -41.094 -8.094 1 98.25 113 LYS A N 1
ATOM 879 C CA . LYS A 1 113 ? 12.453 -40.625 -9.148 1 98.25 113 LYS A CA 1
ATOM 880 C C . LYS A 1 113 ? 11.664 -40.125 -10.367 1 98.25 113 LYS A C 1
ATOM 882 O O . LYS A 1 113 ? 11.969 -40.531 -11.5 1 98.25 113 LYS A O 1
ATOM 887 N N . VAL A 1 114 ? 10.648 -39.375 -10.172 1 98.69 114 VAL A N 1
ATOM 888 C CA . VAL A 1 114 ? 9.891 -38.719 -11.234 1 98.69 114 VAL A CA 1
ATOM 889 C C . VAL A 1 114 ? 10.047 -37.188 -11.125 1 98.69 114 VAL A C 1
ATOM 891 O O . VAL A 1 114 ? 10.336 -36.688 -10.047 1 98.69 114 VAL A O 1
ATOM 894 N N . LYS A 1 115 ? 9.898 -36.469 -12.211 1 98.81 115 LYS A N 1
ATOM 895 C CA . LYS A 1 115 ? 9.953 -35 -12.203 1 98.81 115 LYS A CA 1
ATOM 896 C C . LYS A 1 115 ? 8.672 -34.406 -11.633 1 98.81 115 LYS A C 1
ATOM 898 O O . LYS A 1 115 ? 7.578 -34.906 -11.891 1 98.81 115 LYS A O 1
ATOM 903 N N . PHE A 1 116 ? 8.891 -33.406 -10.781 1 98.88 116 PHE A N 1
ATOM 904 C CA . PHE A 1 116 ? 7.793 -32.688 -10.164 1 98.88 116 PHE A CA 1
ATOM 905 C C . PHE A 1 116 ? 8.055 -31.188 -10.211 1 98.88 116 PHE A C 1
ATOM 907 O O . PHE A 1 116 ? 9.148 -30.719 -9.891 1 98.88 116 PHE A O 1
ATOM 914 N N . MET A 1 117 ? 7.047 -30.391 -10.586 1 98.88 117 MET A N 1
ATOM 915 C CA . MET A 1 117 ? 7.137 -28.938 -10.586 1 98.88 117 MET A CA 1
ATOM 916 C C . MET A 1 117 ? 5.777 -28.312 -10.289 1 98.88 117 MET A C 1
ATOM 918 O O . MET A 1 117 ? 4.746 -28.812 -10.75 1 98.88 117 MET A O 1
ATOM 922 N N . VAL A 1 118 ? 5.777 -27.312 -9.5 1 98.94 118 VAL A N 1
ATOM 923 C CA . VAL A 1 118 ? 4.574 -26.516 -9.305 1 98.94 118 VAL A CA 1
ATOM 924 C C . VAL A 1 118 ? 4.453 -25.484 -10.43 1 98.94 118 VAL A C 1
ATOM 926 O O . VAL A 1 118 ? 5.441 -24.844 -10.805 1 98.94 118 VAL A O 1
ATOM 929 N N . ALA A 1 119 ? 3.289 -25.438 -11.023 1 98.19 119 ALA A N 1
ATOM 930 C CA . ALA A 1 119 ? 3 -24.438 -12.055 1 98.19 119 ALA A CA 1
ATOM 931 C C . ALA A 1 119 ? 2.713 -23.078 -11.445 1 98.19 119 ALA A C 1
ATOM 933 O O . ALA A 1 119 ? 1.566 -22.766 -11.117 1 98.19 119 ALA A O 1
ATOM 934 N N . GLU A 1 120 ? 3.721 -22.312 -11.273 1 97.75 120 GLU A N 1
ATOM 935 C CA . GLU A 1 120 ? 3.701 -20.922 -10.844 1 97.75 120 GLU A CA 1
ATOM 936 C C . GLU A 1 120 ? 4.098 -19.984 -11.977 1 97.75 120 GLU A C 1
ATOM 938 O O . GLU A 1 120 ? 5.266 -19.594 -12.102 1 97.75 120 GLU A O 1
ATOM 943 N N . ASN A 1 121 ? 3.098 -19.578 -12.742 1 96.12 121 ASN A N 1
ATOM 944 C CA . ASN A 1 121 ? 3.383 -18.891 -13.984 1 96.12 121 ASN A CA 1
ATOM 945 C C . ASN A 1 121 ? 4.004 -17.516 -13.734 1 96.12 121 ASN A C 1
ATOM 947 O O . ASN A 1 121 ? 4.754 -17 -14.57 1 96.12 121 ASN A O 1
ATOM 951 N N . PHE A 1 122 ? 3.791 -16.922 -12.57 1 97.06 122 PHE A N 1
ATOM 952 C CA . PHE A 1 122 ? 4.402 -15.625 -12.25 1 97.06 122 PHE A CA 1
ATOM 953 C C . PHE A 1 122 ? 5.918 -15.75 -12.18 1 97.06 122 PHE A C 1
ATOM 955 O O . PHE A 1 122 ? 6.641 -14.805 -12.492 1 97.06 122 PHE A O 1
ATOM 962 N N . TYR A 1 123 ? 6.418 -16.891 -11.75 1 98 123 TYR A N 1
ATOM 963 C CA . TYR A 1 123 ? 7.844 -17.188 -11.68 1 98 123 TYR A CA 1
ATOM 964 C C . TYR A 1 123 ? 8.492 -17.078 -13.055 1 98 123 TYR A C 1
ATOM 966 O O . TYR A 1 123 ? 9.688 -16.781 -13.164 1 98 123 TYR A O 1
ATOM 974 N N . PHE A 1 124 ? 7.73 -17.25 -14.062 1 97.06 124 PHE A N 1
ATOM 975 C CA . PHE A 1 124 ? 8.266 -17.281 -15.422 1 97.06 124 PHE A CA 1
ATOM 976 C C . PHE A 1 124 ? 8.047 -15.945 -16.125 1 97.06 124 PHE A C 1
ATOM 978 O O . PHE A 1 124 ? 8.367 -15.805 -17.312 1 97.06 124 PHE A O 1
ATOM 985 N N . ASP A 1 125 ? 7.484 -14.992 -15.469 1 96.75 125 ASP A N 1
ATOM 986 C CA . ASP A 1 125 ? 7.281 -13.664 -16.047 1 96.75 125 ASP A CA 1
ATOM 987 C C . ASP A 1 125 ? 8.602 -12.891 -16.125 1 96.75 125 ASP A C 1
ATOM 989 O O . ASP A 1 125 ? 9.305 -12.742 -15.125 1 96.75 125 ASP A O 1
ATOM 993 N N . PRO A 1 126 ? 8.938 -12.383 -17.281 1 97 126 PRO A N 1
ATOM 994 C CA . PRO A 1 126 ? 10.227 -11.703 -17.438 1 97 126 PRO A CA 1
ATOM 995 C C . PRO A 1 126 ? 10.367 -10.484 -16.516 1 97 126 PRO A C 1
ATOM 997 O O . PRO A 1 126 ? 11.484 -10.086 -16.172 1 97 126 PRO A O 1
ATOM 1000 N N . ALA A 1 127 ? 9.305 -9.859 -16.078 1 97.31 127 ALA A N 1
ATOM 1001 C CA . ALA A 1 127 ? 9.359 -8.688 -15.211 1 97.31 127 ALA A CA 1
ATOM 1002 C C . ALA A 1 127 ? 10.016 -9.031 -13.875 1 97.31 127 ALA A C 1
ATOM 1004 O O . ALA A 1 127 ? 10.773 -8.227 -13.328 1 97.31 127 ALA A O 1
ATOM 1005 N N . VAL A 1 128 ? 9.75 -10.219 -13.344 1 98.19 128 VAL A N 1
ATOM 1006 C CA . VAL A 1 128 ? 10.289 -10.648 -12.062 1 98.19 128 VAL A CA 1
ATOM 1007 C C . VAL A 1 128 ? 11.812 -10.758 -12.141 1 98.19 128 VAL A C 1
ATOM 1009 O O . VAL A 1 128 ? 12.531 -10.172 -11.328 1 98.19 128 VAL A O 1
ATOM 1012 N N . TRP A 1 129 ? 12.234 -11.406 -13.133 1 98.19 129 TRP A N 1
ATOM 1013 C CA . TRP A 1 129 ? 13.656 -11.719 -13.211 1 98.19 129 TRP A CA 1
ATOM 1014 C C . TRP A 1 129 ? 14.453 -10.516 -13.688 1 98.19 129 TRP A C 1
ATOM 1016 O O . TRP A 1 129 ? 15.609 -10.328 -13.297 1 98.19 129 TRP A O 1
ATOM 1026 N N . LYS A 1 130 ? 13.812 -9.688 -14.562 1 98.5 130 LYS A N 1
ATOM 1027 C CA . LYS A 1 130 ? 14.461 -8.422 -14.883 1 98.5 130 LYS A CA 1
ATOM 1028 C C . LYS A 1 130 ? 14.609 -7.547 -13.648 1 98.5 130 LYS A C 1
ATOM 1030 O O . LYS A 1 130 ? 15.633 -6.879 -13.477 1 98.5 130 LYS A O 1
ATOM 1035 N N . ALA A 1 131 ? 13.633 -7.504 -12.766 1 98.69 131 ALA A N 1
ATOM 1036 C CA . ALA A 1 131 ? 13.742 -6.777 -11.508 1 98.69 131 ALA A CA 1
ATOM 1037 C C . ALA A 1 131 ? 14.898 -7.316 -10.664 1 98.69 131 ALA A C 1
ATOM 1039 O O . ALA A 1 131 ? 15.711 -6.543 -10.148 1 98.69 131 ALA A O 1
ATOM 1040 N N . VAL A 1 132 ? 15 -8.633 -10.531 1 98.44 132 VAL A N 1
ATOM 1041 C CA . VAL A 1 132 ? 16.062 -9.273 -9.766 1 98.44 132 VAL A CA 1
ATOM 1042 C C . VAL A 1 132 ? 17.422 -8.883 -10.344 1 98.44 132 VAL A C 1
ATOM 1044 O O . VAL A 1 132 ? 18.359 -8.609 -9.594 1 98.44 132 VAL A O 1
ATOM 1047 N N . GLU A 1 133 ? 17.484 -8.875 -11.641 1 98 133 GLU A N 1
ATOM 1048 C CA . GLU A 1 133 ? 18.719 -8.477 -12.312 1 98 133 GLU A CA 1
ATOM 1049 C C . GLU A 1 133 ? 19.078 -7.035 -11.984 1 98 133 GLU A C 1
ATOM 1051 O O . GLU A 1 133 ? 20.25 -6.734 -11.703 1 98 133 GLU A O 1
ATOM 1056 N N . LEU A 1 134 ? 18.125 -6.156 -11.984 1 98 134 LEU A N 1
ATOM 1057 C CA . LEU A 1 134 ? 18.328 -4.719 -11.891 1 98 134 LEU A CA 1
ATOM 1058 C C . LEU A 1 134 ? 18.609 -4.309 -10.445 1 98 134 LEU A C 1
ATOM 1060 O O . LEU A 1 134 ? 19.109 -3.213 -10.188 1 98 134 LEU A O 1
ATOM 1064 N N . ILE A 1 135 ? 18.297 -5.113 -9.484 1 97.38 135 ILE A N 1
ATOM 1065 C CA . ILE A 1 135 ? 18.422 -4.793 -8.07 1 97.38 135 ILE A CA 1
ATOM 1066 C C . ILE A 1 135 ? 19.875 -4.438 -7.754 1 97.38 135 ILE A C 1
ATOM 1068 O O . ILE A 1 135 ? 20.141 -3.562 -6.926 1 97.38 135 ILE A O 1
ATOM 1072 N N . LYS A 1 136 ? 20.797 -5.07 -8.414 1 94.88 136 LYS A N 1
ATOM 1073 C CA . LYS A 1 136 ? 22.219 -4.82 -8.18 1 94.88 136 LYS A CA 1
ATOM 1074 C C . LYS A 1 136 ? 22.594 -3.395 -8.57 1 94.88 136 LYS A C 1
ATOM 1076 O O . LYS A 1 136 ? 23.594 -2.857 -8.078 1 94.88 136 LYS A O 1
ATOM 1081 N N . GLU A 1 137 ? 21.766 -2.816 -9.383 1 97.19 137 GLU A N 1
ATOM 1082 C CA . GLU A 1 137 ? 22.094 -1.498 -9.922 1 97.19 137 GLU A CA 1
ATOM 1083 C C . GLU A 1 137 ? 21.547 -0.389 -9.031 1 97.19 137 GLU A C 1
ATOM 1085 O O . GLU A 1 137 ? 21.906 0.779 -9.188 1 97.19 137 GLU A O 1
ATOM 1090 N N . ILE A 1 138 ? 20.734 -0.731 -8.023 1 97.5 138 ILE A N 1
ATOM 1091 C CA . ILE A 1 138 ? 20.141 0.328 -7.219 1 97.5 138 ILE A CA 1
ATOM 1092 C C . ILE A 1 138 ? 20.688 0.266 -5.793 1 97.5 138 ILE A C 1
ATOM 1094 O O . ILE A 1 138 ? 20.078 0.813 -4.867 1 97.5 138 ILE A O 1
ATOM 1098 N N . GLY A 1 139 ? 21.781 -0.427 -5.602 1 96.69 139 GLY A N 1
ATOM 1099 C CA . GLY A 1 139 ? 22.375 -0.51 -4.285 1 96.69 139 GLY A CA 1
ATOM 1100 C C . GLY A 1 139 ? 21.578 -1.34 -3.305 1 96.69 139 GLY A C 1
ATOM 1101 O O . GLY A 1 139 ? 20.859 -2.262 -3.705 1 96.69 139 GLY A O 1
ATOM 1102 N N . GLN A 1 140 ? 21.766 -1.069 -2.076 1 97.44 140 GLN A N 1
ATOM 1103 C CA . GLN A 1 140 ? 21.031 -1.817 -1.054 1 97.44 140 GLN A CA 1
ATOM 1104 C C . GLN A 1 140 ? 19.531 -1.532 -1.123 1 97.44 140 GLN A C 1
ATOM 1106 O O . GLN A 1 140 ? 19.109 -0.38 -1.004 1 97.44 140 GLN A O 1
ATOM 1111 N N . VAL A 1 141 ? 18.75 -2.559 -1.325 1 98.56 141 VAL A N 1
ATOM 1112 C CA . VAL A 1 141 ? 17.297 -2.441 -1.332 1 98.56 141 VAL A CA 1
ATOM 1113 C C . VAL A 1 141 ? 16.797 -2.193 0.087 1 98.56 141 VAL A C 1
ATOM 1115 O O . VAL A 1 141 ? 17.203 -2.877 1.027 1 98.56 141 VAL A O 1
ATOM 1118 N N . HIS A 1 142 ? 15.891 -1.171 0.212 1 98.5 142 HIS A N 1
ATOM 1119 C CA . HIS A 1 142 ? 15.406 -0.922 1.565 1 98.5 142 HIS A CA 1
ATOM 1120 C C . HIS A 1 142 ? 13.914 -1.205 1.68 1 98.5 142 HIS A C 1
ATOM 1122 O O . HIS A 1 142 ? 13.398 -1.406 2.781 1 98.5 142 HIS A O 1
ATOM 1128 N N . THR A 1 143 ? 13.203 -1.212 0.553 1 98.88 143 THR A N 1
ATOM 1129 C CA . THR A 1 143 ? 11.758 -1.422 0.63 1 98.88 143 THR A CA 1
ATOM 1130 C C . THR A 1 143 ? 11.25 -2.139 -0.617 1 98.88 143 THR A C 1
ATOM 1132 O O . THR A 1 143 ? 11.648 -1.804 -1.736 1 98.88 143 THR A O 1
ATOM 1135 N N . ILE A 1 144 ? 10.445 -3.111 -0.464 1 98.94 144 ILE A N 1
ATOM 1136 C CA . ILE A 1 144 ? 9.75 -3.803 -1.545 1 98.94 144 ILE A CA 1
ATOM 1137 C C . ILE A 1 144 ? 8.25 -3.787 -1.283 1 98.94 144 ILE A C 1
ATOM 1139 O O . ILE A 1 144 ? 7.793 -4.211 -0.219 1 98.94 144 ILE A O 1
ATOM 1143 N N . ILE A 1 145 ? 7.465 -3.277 -2.199 1 98.88 145 ILE A N 1
ATOM 1144 C CA . ILE A 1 145 ? 6.008 -3.242 -2.098 1 98.88 145 ILE A CA 1
ATOM 1145 C C . ILE A 1 145 ? 5.395 -4.086 -3.211 1 98.88 145 ILE A C 1
ATOM 1147 O O . ILE A 1 145 ? 5.676 -3.869 -4.391 1 98.88 145 ILE A O 1
ATOM 1151 N N . ILE A 1 146 ? 4.629 -5.039 -2.846 1 98.88 146 ILE A N 1
ATOM 1152 C CA . ILE A 1 146 ? 3.867 -5.875 -3.77 1 98.88 146 ILE A CA 1
ATOM 1153 C C . ILE A 1 146 ? 2.373 -5.707 -3.502 1 98.88 146 ILE A C 1
ATOM 1155 O O . ILE A 1 146 ? 1.924 -5.82 -2.357 1 98.88 146 ILE A O 1
ATOM 1159 N N . ARG A 1 147 ? 1.628 -5.43 -4.539 1 98.25 147 ARG A N 1
ATOM 1160 C CA . ARG A 1 147 ? 0.209 -5.16 -4.328 1 98.25 147 ARG A CA 1
ATOM 1161 C C . ARG A 1 147 ? -0.624 -5.652 -5.504 1 98.25 147 ARG A C 1
ATOM 1163 O O . ARG A 1 147 ? -0.26 -5.438 -6.664 1 98.25 147 ARG A O 1
ATOM 1170 N N . SER A 1 148 ? -1.679 -6.332 -5.23 1 97.5 148 SER A N 1
ATOM 1171 C CA . SER A 1 148 ? -2.723 -6.676 -6.188 1 97.5 148 SER A CA 1
ATOM 1172 C C . SER A 1 148 ? -4.086 -6.762 -5.512 1 97.5 148 SER A C 1
ATOM 1174 O O . SER A 1 148 ? -4.332 -7.668 -4.711 1 97.5 148 SER A O 1
ATOM 1176 N N . THR A 1 149 ? -4.941 -5.852 -5.797 1 97.25 149 THR A N 1
ATOM 1177 C CA . THR A 1 149 ? -6.254 -5.789 -5.168 1 97.25 149 THR A CA 1
ATOM 1178 C C . THR A 1 149 ? -7.355 -5.66 -6.219 1 97.25 149 THR A C 1
ATOM 1180 O O . THR A 1 149 ? -7.184 -4.969 -7.223 1 97.25 149 THR A O 1
ATOM 1183 N N . HIS A 1 150 ? -8.367 -6.371 -6.117 1 96.38 150 HIS A N 1
ATOM 1184 C CA . HIS A 1 150 ? -9.539 -6.367 -6.996 1 96.38 150 HIS A CA 1
ATOM 1185 C C . HIS A 1 150 ? -10.758 -6.949 -6.293 1 96.38 150 HIS A C 1
ATOM 1187 O O . HIS A 1 150 ? -10.68 -7.352 -5.129 1 96.38 150 HIS A O 1
ATOM 1193 N N . TYR A 1 151 ? -11.852 -6.852 -6.961 1 97 151 TYR A N 1
ATOM 1194 C CA . TYR A 1 151 ? -13.07 -7.473 -6.453 1 97 151 TYR A CA 1
ATOM 1195 C C . TYR A 1 151 ? -13.336 -8.805 -7.148 1 97 151 TYR A C 1
ATOM 1197 O O . TYR A 1 151 ? -13.406 -8.867 -8.375 1 97 151 TYR A O 1
ATOM 1205 N N . GLY A 1 152 ? -13.328 -9.828 -6.352 1 95.5 152 GLY A N 1
ATOM 1206 C CA . GLY A 1 152 ? -13.617 -11.164 -6.848 1 95.5 152 GLY A CA 1
ATOM 1207 C C . GLY A 1 152 ? -14.562 -11.938 -5.945 1 95.5 152 GLY A C 1
ATOM 1208 O O . GLY A 1 152 ? -14.492 -11.82 -4.723 1 95.5 152 GLY A O 1
ATOM 1209 N N . LYS A 1 153 ? -15.438 -12.703 -6.582 1 94.75 153 LYS A N 1
ATOM 1210 C CA . LYS A 1 153 ? -16.344 -13.617 -5.887 1 94.75 153 LYS A CA 1
ATOM 1211 C C . LYS A 1 153 ? -16.203 -15.039 -6.438 1 94.75 153 LYS A C 1
ATOM 1213 O O . LYS A 1 153 ? -17.078 -15.508 -7.176 1 94.75 153 LYS A O 1
ATOM 1218 N N . PRO A 1 154 ? -15.164 -15.641 -5.914 1 94.88 154 PRO A N 1
ATOM 1219 C CA . PRO A 1 154 ? -14.977 -16.984 -6.449 1 94.88 154 PRO A CA 1
ATOM 1220 C C . PRO A 1 154 ? -16.078 -17.953 -6.02 1 94.88 154 PRO A C 1
ATOM 1222 O O . PRO A 1 154 ? -16.766 -17.703 -5.027 1 94.88 154 PRO A O 1
ATOM 1225 N N . GLY A 1 155 ? -16.328 -18.922 -6.848 1 95.19 155 GLY A N 1
ATOM 1226 C CA . GLY A 1 155 ? -17.328 -19.938 -6.535 1 95.19 155 GLY A CA 1
ATOM 1227 C C . GLY A 1 155 ? -16.719 -21.297 -6.266 1 95.19 155 GLY A C 1
ATOM 1228 O O . GLY A 1 155 ? -15.508 -21.438 -6.109 1 95.19 155 GLY A O 1
ATOM 1229 N N . GLY A 1 156 ? -17.609 -22.281 -6.027 1 95.62 156 GLY A N 1
ATOM 1230 C CA . GLY A 1 156 ? -17.172 -23.656 -5.906 1 95.62 156 GLY A CA 1
ATOM 1231 C C . GLY A 1 156 ? -16.312 -23.906 -4.676 1 95.62 156 GLY A C 1
ATOM 1232 O O . GLY A 1 156 ? -16.656 -23.469 -3.576 1 95.62 156 GLY A O 1
ATOM 1233 N N . TRP A 1 157 ? -15.266 -24.688 -4.879 1 95.75 157 TRP A N 1
ATOM 1234 C CA . TRP A 1 157 ? -14.414 -25.125 -3.775 1 95.75 157 TRP A CA 1
ATOM 1235 C C . TRP A 1 157 ? -13.672 -23.938 -3.162 1 95.75 157 TRP A C 1
ATOM 1237 O O . TRP A 1 157 ? -13.227 -24 -2.016 1 95.75 157 TRP A O 1
ATOM 1247 N N . ARG A 1 158 ? -13.555 -22.891 -3.859 1 97.44 158 ARG A N 1
ATOM 1248 C CA . ARG A 1 158 ? -12.812 -21.734 -3.381 1 97.44 158 ARG A CA 1
ATOM 1249 C C . ARG A 1 158 ? -13.594 -21 -2.291 1 97.44 158 ARG A C 1
ATOM 1251 O O . ARG A 1 158 ? -13.039 -20.141 -1.598 1 97.44 158 ARG A O 1
ATOM 1258 N N . ARG A 1 159 ? -14.805 -21.312 -2.164 1 97.88 159 ARG A N 1
ATOM 1259 C CA . ARG A 1 159 ? -15.609 -20.688 -1.123 1 97.88 159 ARG A CA 1
ATOM 1260 C C . ARG A 1 159 ? -15.398 -21.375 0.223 1 97.88 159 ARG A C 1
ATOM 1262 O O . ARG A 1 159 ? -15.781 -20.844 1.265 1 97.88 159 ARG A O 1
ATOM 1269 N N . VAL A 1 160 ? -14.883 -22.547 0.169 1 98.31 160 VAL A N 1
ATOM 1270 C CA . VAL A 1 160 ? -14.766 -23.391 1.352 1 98.31 160 VAL A CA 1
ATOM 1271 C C . VAL A 1 160 ? -13.344 -23.344 1.894 1 98.31 160 VAL A C 1
ATOM 1273 O O . VAL A 1 160 ? -12.406 -23.812 1.242 1 98.31 160 VAL A O 1
ATOM 1276 N N . LYS A 1 161 ? -13.141 -22.875 3.098 1 98.31 161 LYS A N 1
ATOM 1277 C CA . LYS A 1 161 ? -11.82 -22.656 3.691 1 98.31 161 LYS A CA 1
ATOM 1278 C C . LYS A 1 161 ? -11.031 -23.953 3.779 1 98.31 161 LYS A C 1
ATOM 1280 O O . LYS A 1 161 ? -9.836 -23.984 3.473 1 98.31 161 LYS A O 1
ATOM 1285 N N . GLU A 1 162 ? -11.672 -24.984 4.172 1 97.88 162 GLU A N 1
ATOM 1286 C CA . GLU A 1 162 ? -11.016 -26.281 4.344 1 97.88 162 GLU A CA 1
ATOM 1287 C C . GLU A 1 162 ? -10.461 -26.797 3.018 1 97.88 162 GLU A C 1
ATOM 1289 O O . GLU A 1 162 ? -9.383 -27.391 2.98 1 97.88 162 GLU A O 1
ATOM 1294 N N . LEU A 1 163 ? -11.164 -26.562 1.918 1 98.38 163 LEU A N 1
ATOM 1295 C CA . LEU A 1 163 ? -10.734 -27.031 0.602 1 98.38 163 LEU A CA 1
ATOM 1296 C C . LEU A 1 163 ? -9.625 -26.141 0.048 1 98.38 163 LEU A C 1
ATOM 1298 O O . LEU A 1 163 ? -8.711 -26.625 -0.616 1 98.38 163 LEU A O 1
ATOM 1302 N N . MET A 1 164 ? -9.609 -24.906 0.426 1 97.69 164 MET A N 1
ATOM 1303 C CA . MET A 1 164 ? -8.633 -23.938 -0.062 1 97.69 164 MET A CA 1
ATOM 1304 C C . MET A 1 164 ? -7.359 -23.984 0.777 1 97.69 164 MET A C 1
ATOM 1306 O O . MET A 1 164 ? -6.277 -23.656 0.288 1 97.69 164 MET A O 1
ATOM 1310 N N . GLY A 1 165 ? -7.473 -24.344 2.008 1 97.94 165 GLY A N 1
ATOM 1311 C CA . GLY A 1 165 ? -6.367 -24.234 2.947 1 97.94 165 GLY A CA 1
ATOM 1312 C C . GLY A 1 165 ? -6.156 -22.812 3.449 1 97.94 165 GLY A C 1
ATOM 1313 O O . GLY A 1 165 ? -5.102 -22.5 3.998 1 97.94 165 GLY A O 1
ATOM 1314 N N . GLY A 1 166 ? -7.117 -21.953 3.285 1 98 166 GLY A N 1
ATOM 1315 C CA . GLY A 1 166 ? -7.082 -20.531 3.625 1 98 166 GLY A CA 1
ATOM 1316 C C . GLY A 1 166 ? -8.086 -19.703 2.85 1 98 166 GLY A C 1
ATOM 1317 O O . GLY A 1 166 ? -9.273 -20.047 2.803 1 98 166 GLY A O 1
ATOM 1318 N N . GLY A 1 167 ? -7.648 -18.625 2.32 1 98.44 167 GLY A N 1
ATOM 1319 C CA . GLY A 1 167 ? -8.492 -17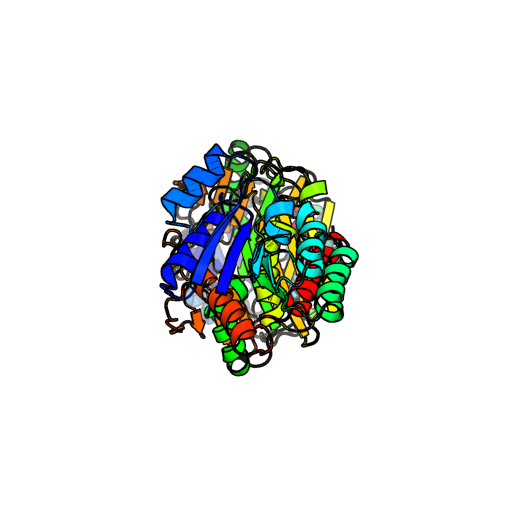.75 1.525 1 98.44 167 GLY A CA 1
ATOM 1320 C C . GLY A 1 167 ? -7.801 -17.219 0.284 1 98.44 167 GLY A C 1
ATOM 1321 O O . GLY A 1 167 ? -7.156 -17.969 -0.446 1 98.44 167 GLY A O 1
ATOM 1322 N N . ALA A 1 168 ? -7.98 -15.945 0.022 1 98.69 168 ALA A N 1
ATOM 1323 C CA . ALA A 1 168 ? -7.48 -15.328 -1.201 1 98.69 168 ALA A CA 1
ATOM 1324 C C . ALA A 1 168 ? -5.953 -15.352 -1.249 1 98.69 168 ALA A C 1
ATOM 1326 O O . ALA A 1 168 ? -5.363 -15.484 -2.322 1 98.69 168 ALA A O 1
ATOM 1327 N N . PHE A 1 169 ? -5.324 -15.289 -0.119 1 98.75 169 PHE A N 1
ATOM 1328 C CA . PHE A 1 169 ? -3.877 -15.125 -0.061 1 98.75 169 PHE A CA 1
ATOM 1329 C C . PHE A 1 169 ? -3.168 -16.406 -0.463 1 98.75 169 PHE A C 1
ATOM 1331 O O . PHE A 1 169 ? -2.209 -16.375 -1.237 1 98.75 169 PHE A O 1
ATOM 1338 N N . ILE A 1 170 ? -3.604 -17.547 0.008 1 98.88 170 ILE A N 1
ATOM 1339 C CA . ILE A 1 170 ? -2.973 -18.812 -0.363 1 98.88 170 ILE A CA 1
ATOM 1340 C C . ILE A 1 170 ? -3.326 -19.172 -1.807 1 98.88 170 ILE A C 1
ATOM 1342 O O . ILE A 1 170 ? -2.539 -19.812 -2.508 1 98.88 170 ILE A O 1
ATOM 1346 N N . ASP A 1 171 ? -4.457 -18.703 -2.326 1 98.38 171 ASP A N 1
ATOM 1347 C CA . ASP A 1 171 ? -4.914 -19.031 -3.672 1 98.38 171 ASP A CA 1
ATOM 1348 C C . ASP A 1 171 ? -4.273 -18.109 -4.715 1 98.38 171 ASP A C 1
ATOM 1350 O O . ASP A 1 171 ? -3.656 -18.594 -5.668 1 98.38 171 ASP A O 1
ATOM 1354 N N . GLY A 1 172 ? -4.555 -16.844 -4.555 1 97.94 172 GLY A N 1
ATOM 1355 C CA . GLY A 1 172 ? -4.062 -15.883 -5.527 1 97.94 172 GLY A CA 1
ATOM 1356 C C . GLY A 1 172 ? -2.852 -15.109 -5.039 1 97.94 172 GLY A C 1
ATOM 1357 O O . GLY A 1 172 ? -1.94 -14.82 -5.816 1 97.94 172 GLY A O 1
ATOM 1358 N N . GLY A 1 173 ? -2.83 -14.766 -3.74 1 98.62 173 GLY A N 1
ATOM 1359 C CA . GLY A 1 173 ? -1.76 -13.969 -3.16 1 98.62 173 GLY A CA 1
ATOM 1360 C C . GLY A 1 173 ? -0.407 -14.656 -3.225 1 98.62 173 GLY A C 1
ATOM 1361 O O . GLY A 1 173 ? 0.63 -13.984 -3.258 1 98.62 173 GLY A O 1
ATOM 1362 N N . ILE A 1 174 ? -0.407 -15.922 -3.299 1 98.81 174 ILE A N 1
ATOM 1363 C CA . ILE A 1 174 ? 0.828 -16.703 -3.248 1 98.81 174 ILE A CA 1
ATOM 1364 C C . ILE A 1 174 ? 1.684 -16.391 -4.473 1 98.81 174 ILE A C 1
ATOM 1366 O O . ILE A 1 174 ? 2.914 -16.422 -4.406 1 98.81 174 ILE A O 1
ATOM 1370 N N . HIS A 1 175 ? 1.047 -16.047 -5.695 1 98.5 175 HIS A N 1
ATOM 1371 C CA . HIS A 1 175 ? 1.792 -15.57 -6.855 1 98.5 175 HIS A CA 1
ATOM 1372 C C . HIS A 1 175 ? 2.676 -14.383 -6.492 1 98.5 175 HIS A C 1
ATOM 1374 O O . HIS A 1 175 ? 3.844 -14.328 -6.891 1 98.5 175 HIS A O 1
ATOM 1380 N N . PHE A 1 176 ? 2.145 -13.539 -5.715 1 98.81 176 PHE A N 1
ATOM 1381 C CA . PHE A 1 176 ? 2.795 -12.281 -5.359 1 98.81 176 PHE A CA 1
ATOM 1382 C C . PHE A 1 176 ? 3.805 -12.5 -4.238 1 98.81 176 PHE A C 1
ATOM 1384 O O . PHE A 1 176 ? 4.832 -11.82 -4.18 1 98.81 176 PHE A O 1
ATOM 1391 N N . VAL A 1 177 ? 3.51 -13.438 -3.369 1 98.94 177 VAL A N 1
ATOM 1392 C CA . VAL A 1 177 ? 4.504 -13.852 -2.385 1 98.94 177 VAL A CA 1
ATOM 1393 C C . VAL A 1 177 ? 5.742 -14.391 -3.098 1 98.94 177 VAL A C 1
ATOM 1395 O O . VAL A 1 177 ? 6.871 -14.062 -2.721 1 98.94 177 VAL A O 1
ATOM 1398 N N . ASP A 1 178 ? 5.492 -15.227 -4.113 1 98.94 178 ASP A N 1
ATOM 1399 C CA . ASP A 1 178 ? 6.602 -15.734 -4.918 1 98.94 178 ASP A CA 1
ATOM 1400 C C . ASP A 1 178 ? 7.445 -14.586 -5.477 1 98.94 178 ASP A C 1
ATOM 1402 O O . ASP A 1 178 ? 8.672 -14.609 -5.371 1 98.94 178 ASP A O 1
ATOM 1406 N N . THR A 1 179 ? 6.793 -13.602 -6.051 1 98.88 179 THR A N 1
ATOM 1407 C CA . THR A 1 179 ? 7.473 -12.438 -6.613 1 98.88 179 THR A CA 1
ATOM 1408 C C . THR A 1 179 ? 8.25 -11.688 -5.535 1 98.88 179 THR A C 1
ATOM 1410 O O . THR A 1 179 ? 9.43 -11.375 -5.715 1 98.88 179 THR A O 1
ATOM 1413 N N . LEU A 1 180 ? 7.645 -11.461 -4.406 1 98.94 180 LEU A N 1
ATOM 1414 C CA . LEU A 1 180 ? 8.25 -10.75 -3.283 1 98.94 180 LEU A CA 1
ATOM 1415 C C . LEU A 1 180 ? 9.531 -11.438 -2.83 1 98.94 180 LEU A C 1
ATOM 1417 O O . LEU A 1 180 ? 10.57 -10.789 -2.672 1 98.94 180 LEU A O 1
ATOM 1421 N N . LEU A 1 181 ? 9.461 -12.703 -2.682 1 98.88 181 LEU A N 1
ATOM 1422 C CA . LEU A 1 181 ? 10.586 -13.445 -2.123 1 98.88 181 LEU A CA 1
ATOM 1423 C C . LEU A 1 181 ? 11.688 -13.625 -3.158 1 98.88 181 LEU A C 1
ATOM 1425 O O . LEU A 1 181 ? 12.875 -13.664 -2.809 1 98.88 181 LEU A O 1
ATOM 1429 N N . ASN A 1 182 ? 11.312 -13.797 -4.445 1 98.81 182 ASN A N 1
ATOM 1430 C CA . ASN A 1 182 ? 12.344 -13.844 -5.477 1 98.81 182 ASN A CA 1
ATOM 1431 C C . ASN A 1 182 ? 13.148 -12.547 -5.523 1 98.81 182 ASN A C 1
ATOM 1433 O O . ASN A 1 182 ? 14.359 -12.578 -5.734 1 98.81 182 ASN A O 1
ATOM 1437 N N . ILE A 1 183 ? 12.469 -11.438 -5.32 1 98.69 183 ILE A N 1
ATOM 1438 C CA . ILE A 1 183 ? 13.133 -10.141 -5.383 1 98.69 183 ILE A CA 1
ATOM 1439 C C . ILE A 1 183 ? 13.844 -9.859 -4.062 1 98.69 183 ILE A C 1
ATOM 1441 O O . ILE A 1 183 ? 15 -9.43 -4.051 1 98.69 183 ILE A O 1
ATOM 1445 N N . GLY A 1 184 ? 13.242 -10.133 -2.955 1 98.31 184 GLY A N 1
ATOM 1446 C CA . GLY A 1 184 ? 13.742 -9.758 -1.646 1 98.31 184 GLY A CA 1
ATOM 1447 C C . GLY A 1 184 ? 14.742 -10.758 -1.083 1 98.31 184 GLY A C 1
ATOM 1448 O O . GLY A 1 184 ? 15.57 -10.398 -0.241 1 98.31 184 GLY A O 1
ATOM 1449 N N . GLY A 1 185 ? 14.586 -12.031 -1.444 1 98 185 GLY A N 1
ATOM 1450 C CA . GLY A 1 185 ? 15.477 -13.062 -0.922 1 98 185 GLY A CA 1
ATOM 1451 C C . GLY A 1 185 ? 14.977 -13.68 0.37 1 98 185 GLY A C 1
ATOM 1452 O O . GLY A 1 185 ? 13.773 -13.828 0.57 1 98 185 GLY A O 1
ATOM 1453 N N . GLU A 1 186 ? 15.93 -14.133 1.141 1 98.25 186 GLU A N 1
ATOM 1454 C CA . GLU A 1 186 ? 15.609 -14.766 2.414 1 98.25 186 GLU A CA 1
ATOM 1455 C C . GLU A 1 186 ? 15.062 -13.75 3.414 1 98.25 186 GLU A C 1
ATOM 1457 O O . GLU A 1 186 ? 15.539 -12.617 3.475 1 98.25 186 GLU A O 1
ATOM 1462 N N . TYR A 1 187 ? 14.102 -14.172 4.156 1 97.94 187 TYR A N 1
ATOM 1463 C CA . TYR A 1 187 ? 13.531 -13.281 5.164 1 97.94 187 TYR A CA 1
ATOM 1464 C C . TYR A 1 187 ? 13.641 -13.891 6.555 1 97.94 187 TYR A C 1
ATOM 1466 O O . TYR A 1 187 ? 13.781 -15.109 6.695 1 97.94 187 TYR A O 1
ATOM 1474 N N . ASN A 1 188 ? 13.578 -13.031 7.566 1 96.75 188 ASN A N 1
ATOM 1475 C CA . ASN A 1 188 ? 13.695 -13.445 8.961 1 96.75 188 ASN A CA 1
ATOM 1476 C C . ASN A 1 188 ? 12.328 -13.617 9.609 1 96.75 188 ASN A C 1
ATOM 1478 O O . ASN A 1 188 ? 12.148 -14.492 10.461 1 96.75 188 ASN A O 1
ATOM 1482 N N . HIS A 1 189 ? 11.469 -12.758 9.203 1 95.75 189 HIS A N 1
ATOM 1483 C CA . HIS A 1 189 ? 10.18 -12.727 9.875 1 95.75 189 HIS A CA 1
ATOM 1484 C C . HIS A 1 189 ? 9.102 -12.141 8.969 1 95.75 189 HIS A C 1
ATOM 1486 O O . HIS A 1 189 ? 9.383 -11.281 8.133 1 95.75 189 HIS A O 1
ATOM 1492 N N . ALA A 1 190 ? 7.918 -12.625 9.172 1 96.81 190 ALA A N 1
ATOM 1493 C CA . ALA A 1 190 ? 6.746 -12.078 8.492 1 96.81 190 ALA A CA 1
ATOM 1494 C C . ALA A 1 190 ? 5.543 -12.031 9.43 1 96.81 190 ALA A C 1
ATOM 1496 O O . ALA A 1 190 ? 5.395 -12.883 10.305 1 96.81 190 ALA A O 1
ATOM 1497 N N . CYS A 1 191 ? 4.766 -11.039 9.312 1 95.5 191 CYS A N 1
ATOM 1498 C CA . CYS A 1 191 ? 3.5 -10.906 10.023 1 95.5 191 CYS A CA 1
ATOM 1499 C C . CYS A 1 191 ? 2.461 -10.203 9.156 1 95.5 191 CYS A C 1
ATOM 1501 O O . CYS A 1 191 ? 2.762 -9.781 8.039 1 95.5 191 CYS A O 1
ATOM 1503 N N . GLY A 1 192 ? 1.271 -10.188 9.625 1 93.81 192 GLY A N 1
ATOM 1504 C CA . GLY A 1 192 ? 0.299 -9.5 8.789 1 93.81 192 GLY A CA 1
ATOM 1505 C C . GLY A 1 192 ? -1.084 -9.438 9.406 1 93.81 192 GLY A C 1
ATOM 1506 O O . GLY A 1 192 ? -1.226 -9.523 10.633 1 93.81 192 GLY A O 1
ATOM 1507 N N . LEU A 1 193 ? -1.99 -8.969 8.586 1 95.75 193 LEU A N 1
ATOM 1508 C CA . LEU A 1 193 ? -3.424 -8.898 8.836 1 95.75 193 LEU A CA 1
ATOM 1509 C C . LEU A 1 193 ? -4.207 -9.625 7.754 1 95.75 193 LEU A C 1
ATOM 1511 O O . LEU A 1 193 ? -4.023 -9.359 6.566 1 95.75 193 LEU A O 1
ATOM 1515 N N . SER A 1 194 ? -4.996 -10.609 8.18 1 97.75 194 SER A N 1
ATOM 1516 C CA . SER A 1 194 ? -5.891 -11.32 7.273 1 97.75 194 SER A CA 1
ATOM 1517 C C . SER A 1 194 ? -7.332 -11.273 7.758 1 97.75 194 SER A C 1
ATOM 1519 O O . SER A 1 194 ? -7.621 -11.617 8.906 1 97.75 194 SER A O 1
ATOM 1521 N N . TYR A 1 195 ? -8.227 -10.805 6.891 1 97.69 195 TYR A N 1
ATOM 1522 C CA . TYR A 1 195 ? -9.609 -10.641 7.324 1 97.69 195 TYR A CA 1
ATOM 1523 C C . TYR A 1 195 ? -10.57 -10.828 6.156 1 97.69 195 TYR A C 1
ATOM 1525 O O . TYR A 1 195 ? -10.156 -10.828 4.996 1 97.69 195 TYR A O 1
ATOM 1533 N N . ARG A 1 196 ? -11.805 -11.078 6.539 1 97.56 196 ARG A N 1
ATOM 1534 C CA . ARG A 1 196 ? -12.883 -11.25 5.57 1 97.56 196 ARG A CA 1
ATOM 1535 C C . ARG A 1 196 ? -13.648 -9.953 5.352 1 97.56 196 ARG A C 1
ATOM 1537 O O . ARG A 1 196 ? -13.914 -9.219 6.305 1 97.56 196 ARG A O 1
ATOM 1544 N N . THR A 1 197 ? -14 -9.719 4.102 1 97.44 197 THR A N 1
ATOM 1545 C CA . THR A 1 197 ? -14.805 -8.539 3.783 1 97.44 197 THR A CA 1
ATOM 1546 C C . THR A 1 197 ? -16.047 -8.938 2.998 1 97.44 197 THR A C 1
ATOM 1548 O O . THR A 1 197 ? -16.984 -9.5 3.561 1 97.44 197 THR A O 1
ATOM 1551 N N . ILE A 1 198 ? -16.016 -8.867 1.57 1 97 198 ILE A N 1
ATOM 1552 C CA . ILE A 1 198 ? -17.297 -8.961 0.877 1 97 198 ILE A CA 1
ATOM 1553 C C . ILE A 1 198 ? -17.219 -10.039 -0.202 1 97 198 ILE A C 1
ATOM 1555 O O . ILE A 1 198 ? -18.141 -10.172 -1.021 1 97 198 ILE A O 1
ATOM 1559 N N . SER A 1 199 ? -16.203 -10.781 -0.252 1 96.06 199 SER A N 1
ATOM 1560 C CA . SER A 1 199 ? -16.031 -11.758 -1.324 1 96.06 199 SER A CA 1
ATOM 1561 C C . SER A 1 199 ? -16.984 -12.93 -1.157 1 96.06 199 SER A C 1
ATOM 1563 O O . SER A 1 199 ? -17.25 -13.672 -2.109 1 96.06 199 SER A O 1
ATOM 1565 N N . GLY A 1 200 ? -17.391 -13.203 0.054 1 96.5 200 GLY A N 1
ATOM 1566 C CA . GLY A 1 200 ? -18.359 -14.258 0.319 1 96.5 200 GLY A CA 1
ATOM 1567 C C . GLY A 1 200 ? -17.703 -15.609 0.584 1 96.5 200 GLY A C 1
ATOM 1568 O O . GLY A 1 200 ? -18.391 -16.625 0.726 1 96.5 200 GLY A O 1
ATOM 1569 N N . ILE A 1 201 ? -16.438 -15.68 0.686 1 98 201 ILE A N 1
ATOM 1570 C CA . ILE A 1 201 ? -15.766 -16.953 0.904 1 98 201 ILE A CA 1
ATOM 1571 C C . ILE A 1 201 ? -15.57 -17.188 2.4 1 98 201 ILE A C 1
ATOM 1573 O O . ILE A 1 201 ? -15.656 -16.25 3.195 1 98 201 ILE A O 1
ATOM 1577 N N . GLU A 1 202 ? -15.352 -18.453 2.82 1 98.31 202 GLU A N 1
ATOM 1578 C CA . GLU A 1 202 ? -15.18 -18.797 4.227 1 98.31 202 GLU A CA 1
ATOM 1579 C C . GLU A 1 202 ? -13.844 -18.297 4.762 1 98.31 202 GLU A C 1
ATOM 1581 O O . GLU A 1 202 ? -13.75 -17.859 5.91 1 98.31 202 GLU A O 1
ATOM 1586 N N . GLY A 1 203 ? -12.773 -18.328 3.943 1 98.12 203 GLY A N 1
ATOM 1587 C CA . GLY A 1 203 ? -11.469 -17.828 4.328 1 98.12 203 GLY A CA 1
ATOM 1588 C C . GLY A 1 203 ? -11.344 -16.312 4.176 1 98.12 203 GLY A C 1
ATOM 1589 O O . GLY A 1 203 ? -12.305 -15.648 3.783 1 98.12 203 GLY A O 1
ATOM 1590 N N . GLU A 1 204 ? -10.188 -15.812 4.547 1 98.25 204 GLU A N 1
ATOM 1591 C CA . GLU A 1 204 ? -9.945 -14.383 4.375 1 98.25 204 GLU A CA 1
ATOM 1592 C C . GLU A 1 204 ? -9.938 -13.992 2.896 1 98.25 204 GLU A C 1
ATOM 1594 O O . GLU A 1 204 ? -9.547 -14.797 2.045 1 98.25 204 GLU A O 1
ATOM 1599 N N . ASP A 1 205 ? -10.359 -12.781 2.59 1 98.69 205 ASP A N 1
ATOM 1600 C CA . ASP A 1 205 ? -10.305 -12.336 1.203 1 98.69 205 ASP A CA 1
ATOM 1601 C C . ASP A 1 205 ? -9.359 -11.141 1.053 1 98.69 205 ASP A C 1
ATOM 1603 O O . ASP A 1 205 ? -9.164 -10.633 -0.054 1 98.69 205 ASP A O 1
ATOM 1607 N N . THR A 1 206 ? -8.828 -10.711 2.197 1 98.69 206 THR A N 1
ATOM 1608 C CA . THR A 1 206 ? -7.891 -9.586 2.219 1 98.69 206 THR A CA 1
ATOM 1609 C C . THR A 1 206 ? -6.746 -9.859 3.193 1 98.69 206 THR A C 1
ATOM 1611 O O . THR A 1 206 ? -6.98 -10.258 4.336 1 98.69 206 THR A O 1
ATOM 1614 N N . THR A 1 207 ? -5.539 -9.688 2.723 1 98.69 207 THR A N 1
ATOM 1615 C CA . THR A 1 207 ? -4.363 -9.883 3.562 1 98.69 207 THR A CA 1
ATOM 1616 C C . THR A 1 207 ? -3.328 -8.789 3.314 1 98.69 207 THR A C 1
ATOM 1618 O O . THR A 1 207 ? -3.078 -8.414 2.166 1 98.69 207 THR A O 1
ATOM 1621 N N . ILE A 1 208 ? -2.848 -8.242 4.359 1 98.38 208 ILE A N 1
ATOM 1622 C CA . ILE A 1 208 ? -1.677 -7.375 4.379 1 98.38 208 ILE A CA 1
ATOM 1623 C C . ILE A 1 208 ? -0.531 -8.07 5.109 1 98.38 208 ILE A C 1
ATOM 1625 O O . ILE A 1 208 ? -0.696 -8.523 6.246 1 98.38 208 ILE A O 1
ATOM 1629 N N . GLY A 1 209 ? 0.565 -8.211 4.426 1 98.06 209 GLY A N 1
ATOM 1630 C CA . GLY A 1 209 ? 1.726 -8.852 5.027 1 98.06 209 GLY A CA 1
ATOM 1631 C C . GLY A 1 209 ? 2.939 -7.941 5.094 1 98.06 209 GLY A C 1
ATOM 1632 O O . GLY A 1 209 ? 3.193 -7.172 4.168 1 98.06 209 GLY A O 1
ATOM 1633 N N . LEU A 1 210 ? 3.684 -8.047 6.148 1 97.88 210 LEU A N 1
ATOM 1634 C CA . LEU A 1 210 ? 4.945 -7.348 6.355 1 97.88 210 LEU A CA 1
ATOM 1635 C C . LEU A 1 210 ? 6.098 -8.336 6.504 1 97.88 210 LEU A C 1
ATOM 1637 O O . LEU A 1 210 ? 5.961 -9.367 7.168 1 97.88 210 LEU A O 1
ATOM 1641 N N . PHE A 1 211 ? 7.156 -8.016 5.848 1 98.12 211 PHE A N 1
ATOM 1642 C CA . PHE A 1 211 ? 8.312 -8.906 5.863 1 98.12 211 PHE A CA 1
ATOM 1643 C C . PHE A 1 211 ? 9.57 -8.156 6.281 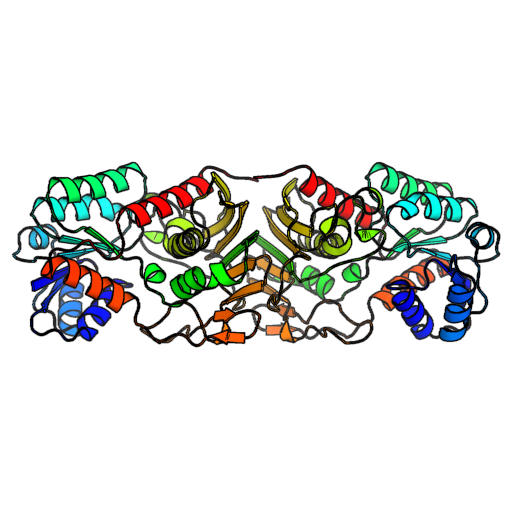1 98.12 211 PHE A C 1
ATOM 1645 O O . PHE A 1 211 ? 9.766 -7.004 5.898 1 98.12 211 PHE A O 1
ATOM 1652 N N . ARG A 1 212 ? 10.406 -8.789 7.039 1 97.69 212 ARG A N 1
ATOM 1653 C CA . ARG A 1 212 ? 11.781 -8.375 7.281 1 97.69 212 ARG A CA 1
ATOM 1654 C C . ARG A 1 212 ? 12.766 -9.32 6.602 1 97.69 212 ARG A C 1
ATOM 1656 O O . ARG A 1 212 ? 12.891 -10.484 6.984 1 97.69 212 ARG A O 1
ATOM 1663 N N . PHE A 1 213 ? 13.438 -8.812 5.672 1 98.19 213 PHE A N 1
ATOM 1664 C CA . PHE A 1 213 ? 14.383 -9.633 4.922 1 98.19 213 PHE A CA 1
ATOM 1665 C C . PHE A 1 213 ? 15.742 -9.656 5.605 1 98.19 213 PHE A C 1
ATOM 1667 O O . PHE A 1 213 ? 16.094 -8.727 6.336 1 98.19 213 PHE A O 1
ATOM 1674 N N . ARG A 1 214 ? 16.516 -10.68 5.371 1 98 214 ARG A N 1
ATOM 1675 C CA . ARG A 1 214 ? 17.828 -10.828 5.98 1 98 214 ARG A CA 1
ATOM 1676 C C . ARG A 1 214 ? 18.781 -9.742 5.496 1 98 214 ARG A C 1
ATOM 1678 O O . ARG A 1 214 ? 19.656 -9.312 6.242 1 98 214 ARG A O 1
ATOM 1685 N N . ASN A 1 215 ? 18.562 -9.289 4.277 1 96.81 215 ASN A N 1
ATOM 1686 C CA . ASN A 1 215 ? 19.453 -8.273 3.719 1 96.81 215 ASN A CA 1
ATOM 1687 C C . ASN A 1 215 ? 19.109 -6.883 4.238 1 96.81 215 ASN A C 1
ATOM 1689 O O . ASN A 1 215 ? 19.703 -5.895 3.811 1 96.81 215 ASN A O 1
ATOM 1693 N N . GLY A 1 216 ? 18.094 -6.777 5.086 1 96.25 216 GLY A N 1
ATOM 1694 C CA . GLY A 1 216 ? 17.766 -5.508 5.723 1 96.25 216 GLY A CA 1
ATOM 1695 C C . GLY A 1 216 ? 16.547 -4.832 5.125 1 96.25 216 GLY A C 1
ATOM 1696 O O . GLY A 1 216 ? 15.984 -3.912 5.719 1 96.25 216 GLY A O 1
ATOM 1697 N N . ALA A 1 217 ? 16.094 -5.293 3.988 1 97.88 217 ALA A N 1
ATOM 1698 C CA . ALA A 1 217 ? 14.922 -4.711 3.332 1 97.88 217 ALA A CA 1
ATOM 1699 C C . ALA A 1 217 ? 13.648 -5.027 4.102 1 97.88 217 ALA A C 1
ATOM 1701 O O . ALA A 1 217 ? 13.586 -6.008 4.848 1 97.88 217 ALA A O 1
ATOM 1702 N N . ARG A 1 218 ? 12.727 -4.148 3.975 1 98.31 218 ARG A N 1
ATOM 1703 C CA . ARG A 1 218 ? 11.367 -4.402 4.453 1 98.31 218 ARG A CA 1
ATOM 1704 C C . ARG A 1 218 ? 10.414 -4.629 3.289 1 98.31 218 ARG A C 1
ATOM 1706 O O . ARG A 1 218 ? 10.57 -4.027 2.225 1 98.31 218 ARG A O 1
ATOM 1713 N N . GLY A 1 219 ? 9.523 -5.523 3.518 1 98.38 219 GLY A N 1
ATOM 1714 C CA . GLY A 1 219 ? 8.547 -5.844 2.488 1 98.38 219 GLY A CA 1
ATOM 1715 C C . GLY A 1 219 ? 7.113 -5.602 2.928 1 98.38 219 GLY A C 1
ATOM 1716 O O . GLY A 1 219 ? 6.754 -5.879 4.074 1 98.38 219 GLY A O 1
ATOM 1717 N N . LEU A 1 220 ? 6.332 -5.039 2.094 1 98.62 220 LEU A N 1
ATOM 1718 C CA . LEU A 1 220 ? 4.887 -4.926 2.23 1 98.62 220 LEU A CA 1
ATOM 1719 C C . LEU A 1 220 ? 4.172 -5.645 1.088 1 98.62 220 LEU A C 1
ATOM 1721 O O . LEU A 1 220 ? 4.461 -5.391 -0.084 1 98.62 220 LEU A O 1
ATOM 1725 N N . ILE A 1 221 ? 3.295 -6.535 1.407 1 98.81 221 ILE A N 1
ATOM 1726 C CA . ILE A 1 221 ? 2.482 -7.195 0.393 1 98.81 221 ILE A CA 1
ATOM 1727 C C . ILE A 1 221 ? 1.002 -7.043 0.735 1 98.81 221 ILE A C 1
ATOM 1729 O O . ILE A 1 221 ? 0.609 -7.188 1.896 1 98.81 221 ILE A O 1
ATOM 1733 N N . MET A 1 222 ? 0.188 -6.668 -0.236 1 98.75 222 MET A N 1
ATOM 1734 C CA . MET A 1 222 ? -1.258 -6.543 -0.075 1 98.75 222 MET A CA 1
ATOM 1735 C C . MET A 1 222 ? -1.995 -7.285 -1.187 1 98.75 222 MET A C 1
ATOM 1737 O O . MET A 1 222 ? -1.725 -7.066 -2.369 1 98.75 222 MET A O 1
ATOM 1741 N N . TYR A 1 223 ? -2.848 -8.164 -0.807 1 98.69 223 TYR A N 1
ATOM 1742 C CA . TYR A 1 223 ? -3.678 -8.906 -1.75 1 98.69 223 TYR A CA 1
ATOM 1743 C C . TYR A 1 223 ? -5.125 -8.961 -1.278 1 98.69 223 TYR A C 1
ATOM 1745 O O . TYR A 1 223 ? -5.391 -9.227 -0.103 1 98.69 223 TYR A O 1
ATOM 1753 N N . SER A 1 224 ? -6.105 -8.703 -2.258 1 98.75 224 SER A N 1
ATOM 1754 C CA . SER A 1 224 ? -7.496 -8.68 -1.815 1 98.75 224 SER A CA 1
ATOM 1755 C C . SER A 1 224 ? -8.445 -9.031 -2.957 1 98.75 224 SER A C 1
ATOM 1757 O O . SER A 1 224 ? -8.234 -8.602 -4.094 1 98.75 224 SER A O 1
ATOM 1759 N N . TRP A 1 225 ? -9.461 -9.789 -2.619 1 98.5 225 TRP A N 1
ATOM 1760 C CA . TRP A 1 225 ? -10.609 -10 -3.498 1 98.5 225 TRP A CA 1
ATOM 1761 C C . TRP A 1 225 ? -11.789 -9.141 -3.064 1 98.5 225 TRP A C 1
ATOM 1763 O O . TRP A 1 225 ? -12.906 -9.312 -3.557 1 98.5 225 TRP A O 1
ATOM 1773 N N . GLY A 1 226 ? -11.547 -8.203 -2.125 1 98.06 226 GLY A N 1
ATOM 1774 C CA . GLY A 1 226 ? -12.664 -7.496 -1.524 1 98.06 226 GLY A CA 1
ATOM 1775 C C . GLY A 1 226 ? -12.734 -6.035 -1.935 1 98.06 226 GLY A C 1
ATOM 1776 O O . GLY A 1 226 ? -13.469 -5.25 -1.328 1 98.06 226 GLY A O 1
ATOM 1777 N N . MET A 1 227 ? -11.984 -5.637 -2.924 1 98.31 227 MET A N 1
ATOM 1778 C CA . MET A 1 227 ? -11.883 -4.207 -3.191 1 98.31 227 MET A CA 1
ATOM 1779 C C . MET A 1 227 ? -12.523 -3.854 -4.527 1 98.31 227 MET A C 1
ATOM 1781 O O . MET A 1 227 ? -11.938 -4.082 -5.586 1 98.31 227 MET A O 1
ATOM 1785 N N . MET A 1 228 ? -13.688 -3.248 -4.418 1 97.69 228 MET A N 1
ATOM 1786 C CA . MET A 1 228 ? -14.461 -2.873 -5.598 1 97.69 228 MET A CA 1
ATOM 1787 C C . MET A 1 228 ? -13.875 -1.629 -6.258 1 97.69 228 MET A C 1
ATOM 1789 O O . MET A 1 228 ? -13.469 -0.689 -5.57 1 97.69 228 MET A O 1
ATOM 1793 N N . HIS A 1 229 ? -13.789 -1.608 -7.602 1 96.5 229 HIS A N 1
ATOM 1794 C CA . HIS A 1 229 ? -13.398 -0.452 -8.406 1 96.5 229 HIS A CA 1
ATOM 1795 C C . HIS A 1 229 ? -12.016 0.056 -8.008 1 96.5 229 HIS A C 1
ATOM 1797 O O . HIS A 1 229 ? -11.789 1.266 -7.957 1 96.5 229 HIS A O 1
ATOM 1803 N N . SER A 1 230 ? -11.203 -0.862 -7.566 1 95.44 230 SER A N 1
ATOM 1804 C CA . SER A 1 230 ? -9.844 -0.456 -7.234 1 95.44 230 SER A CA 1
ATOM 1805 C C . SER A 1 230 ? -9.109 0.063 -8.469 1 95.44 230 SER A C 1
ATOM 1807 O O . SER A 1 230 ? -9.391 -0.362 -9.586 1 95.44 230 SER A O 1
ATOM 1809 N N . LEU A 1 231 ? -8.211 1 -8.297 1 92.44 231 LEU A N 1
ATOM 1810 C CA . LEU A 1 231 ? -7.438 1.526 -9.414 1 92.44 231 LEU A CA 1
ATOM 1811 C C . LEU A 1 231 ? -6.25 0.622 -9.734 1 92.44 231 LEU A C 1
ATOM 1813 O O . LEU A 1 231 ? -5.816 -0.157 -8.883 1 92.44 231 LEU A O 1
ATOM 1817 N N . ASN A 1 232 ? -5.855 0.769 -10.953 1 92.12 232 ASN A N 1
ATOM 1818 C CA . ASN A 1 232 ? -4.664 0.048 -11.391 1 92.12 232 ASN A CA 1
ATOM 1819 C C . ASN A 1 232 ? -3.385 0.741 -10.922 1 92.12 232 ASN A C 1
ATOM 1821 O O . ASN A 1 232 ? -3.002 1.778 -11.461 1 92.12 232 ASN A O 1
ATOM 1825 N N . VAL A 1 233 ? -2.736 0.18 -9.945 1 96.44 233 VAL A N 1
ATOM 1826 C CA . VAL A 1 233 ? -1.479 0.696 -9.414 1 96.44 233 VAL A CA 1
ATOM 1827 C C . VAL A 1 233 ? -0.369 -0.332 -9.633 1 96.44 233 VAL A C 1
ATOM 1829 O O . VAL A 1 233 ? -0.638 -1.479 -9.992 1 96.44 233 VAL A O 1
ATOM 1832 N N . PRO A 1 234 ? 0.913 0.102 -9.516 1 97.69 234 PRO A N 1
ATOM 1833 C CA . PRO A 1 234 ? 1.988 -0.875 -9.703 1 97.69 234 PRO A CA 1
ATOM 1834 C C . PRO A 1 234 ? 1.862 -2.076 -8.773 1 97.69 234 PRO A C 1
ATOM 1836 O O . PRO A 1 234 ? 1.544 -1.916 -7.59 1 97.69 234 PRO A O 1
ATOM 1839 N N . SER A 1 235 ? 2.127 -3.246 -9.32 1 98 235 SER A N 1
ATOM 1840 C CA . SER A 1 235 ? 2.129 -4.461 -8.516 1 98 235 SER A CA 1
ATOM 1841 C C . SER A 1 235 ? 3.494 -4.699 -7.875 1 98 235 SER A C 1
ATOM 1843 O O . SER A 1 235 ? 3.605 -5.441 -6.898 1 98 235 SER A O 1
ATOM 1845 N N . ILE A 1 236 ? 4.523 -4.152 -8.477 1 98.69 236 ILE A N 1
ATOM 1846 C CA . ILE A 1 236 ? 5.887 -4.293 -7.98 1 98.69 236 ILE A CA 1
ATOM 1847 C C . ILE A 1 236 ? 6.52 -2.916 -7.809 1 98.69 236 ILE A C 1
ATOM 1849 O O . ILE A 1 236 ? 6.59 -2.137 -8.766 1 98.69 236 ILE A O 1
ATOM 1853 N N . GLU A 1 237 ? 6.918 -2.6 -6.668 1 98.88 237 GLU A N 1
ATOM 1854 C CA . GLU A 1 237 ? 7.773 -1.452 -6.383 1 98.88 237 GLU A CA 1
ATOM 1855 C C . GLU A 1 237 ? 8.977 -1.858 -5.539 1 98.88 237 GLU A C 1
ATOM 1857 O O . GLU A 1 237 ? 8.828 -2.42 -4.453 1 98.88 237 GLU A O 1
ATOM 1862 N N . VAL A 1 238 ? 10.148 -1.593 -6.027 1 98.94 238 VAL A N 1
ATOM 1863 C CA . VAL A 1 238 ? 11.391 -1.866 -5.309 1 98.94 238 VAL A CA 1
ATOM 1864 C C . VAL A 1 238 ? 12.203 -0.58 -5.176 1 98.94 238 VAL A C 1
ATOM 1866 O O . VAL A 1 238 ? 12.492 0.085 -6.172 1 98.94 238 VAL A O 1
ATOM 1869 N N . TYR A 1 239 ? 12.547 -0.278 -3.957 1 98.81 239 TYR A N 1
ATOM 1870 C CA . TYR A 1 239 ? 13.312 0.936 -3.684 1 98.81 239 TYR A CA 1
ATOM 1871 C C . TYR A 1 239 ? 14.656 0.604 -3.043 1 98.81 239 TYR A C 1
ATOM 1873 O O . TYR A 1 239 ? 14.727 -0.204 -2.115 1 98.81 239 TYR A O 1
ATOM 1881 N N . GLY A 1 240 ? 15.68 1.21 -3.535 1 98.38 240 GLY A N 1
ATOM 1882 C CA . GLY A 1 240 ? 17.016 1.06 -2.986 1 98.38 240 GLY A CA 1
ATOM 1883 C C . GLY A 1 240 ? 17.766 2.377 -2.854 1 98.38 240 GLY A C 1
ATOM 1884 O O . GLY A 1 240 ? 17.203 3.441 -3.102 1 98.38 240 GLY A O 1
ATOM 1885 N N . GLU A 1 241 ? 18.984 2.326 -2.461 1 97.19 241 GLU A N 1
ATOM 1886 C CA . GLU A 1 241 ? 19.828 3.488 -2.188 1 97.19 241 GLU A CA 1
ATOM 1887 C C . GLU A 1 241 ? 20.078 4.301 -3.457 1 97.19 241 GLU A C 1
ATOM 1889 O O . GLU A 1 241 ? 20.234 5.52 -3.396 1 97.19 241 GLU A O 1
ATOM 1894 N N . GLY A 1 242 ? 20.047 3.588 -4.547 1 96.94 242 GLY A N 1
ATOM 1895 C CA . GLY A 1 242 ? 20.422 4.254 -5.781 1 96.94 242 GLY A CA 1
ATOM 1896 C C . GLY A 1 242 ? 19.266 4.453 -6.738 1 96.94 242 GLY A C 1
ATOM 1897 O O . GLY A 1 242 ? 19.469 4.867 -7.883 1 96.94 242 GLY A O 1
ATOM 1898 N N . GLY A 1 243 ? 18.109 4.078 -6.262 1 98.19 243 GLY A N 1
ATOM 1899 C CA . GLY A 1 243 ? 16.984 4.273 -7.164 1 98.19 243 GLY A CA 1
ATOM 1900 C C . GLY A 1 243 ? 15.852 3.305 -6.914 1 98.19 243 GLY A C 1
ATOM 1901 O O . GLY A 1 243 ? 15.648 2.857 -5.781 1 98.19 243 GLY A O 1
ATOM 1902 N N . SER A 1 244 ? 15.039 3.137 -8.062 1 98.81 244 SER A N 1
ATOM 1903 C CA . SER A 1 244 ? 13.859 2.299 -7.902 1 98.81 244 SER A CA 1
ATOM 1904 C C . SER A 1 244 ? 13.594 1.465 -9.148 1 98.81 244 SER A C 1
ATOM 1906 O O . SER A 1 244 ? 14.102 1.777 -10.227 1 98.81 244 SER A O 1
ATOM 1908 N N . ILE A 1 245 ? 12.953 0.38 -8.992 1 98.88 245 ILE A N 1
ATOM 1909 C CA . ILE A 1 245 ? 12.383 -0.498 -10.008 1 98.88 245 ILE A CA 1
ATOM 1910 C C . ILE A 1 245 ? 10.883 -0.646 -9.781 1 98.88 245 ILE A C 1
ATOM 1912 O O . ILE A 1 245 ? 10.453 -1.213 -8.773 1 98.88 245 ILE A O 1
ATOM 1916 N N . ILE A 1 246 ? 10.078 -0.14 -10.75 1 98.81 246 ILE A N 1
ATOM 1917 C CA . ILE A 1 246 ? 8.641 -0.099 -10.531 1 98.81 246 ILE A CA 1
ATOM 1918 C C . ILE A 1 246 ? 7.91 -0.623 -11.766 1 98.81 246 ILE A C 1
ATOM 1920 O O . ILE A 1 246 ? 8.258 -0.27 -12.891 1 98.81 246 ILE A O 1
ATOM 1924 N N . GLU A 1 247 ? 6.992 -1.507 -11.547 1 98.12 247 GLU A N 1
ATOM 1925 C CA . GLU A 1 247 ? 6.141 -1.946 -12.648 1 98.12 247 GLU A CA 1
ATOM 1926 C C . GLU A 1 247 ? 5.285 -0.797 -13.18 1 98.12 247 GLU A C 1
ATOM 1928 O O . GLU A 1 247 ? 4.754 -0.003 -12.398 1 98.12 247 GLU A O 1
ATOM 1933 N N . ASP A 1 248 ? 5.168 -0.695 -14.469 1 96.62 248 ASP A N 1
ATOM 1934 C CA . ASP A 1 248 ? 4.301 0.278 -15.125 1 96.62 248 ASP A CA 1
ATOM 1935 C C . ASP A 1 248 ? 2.916 -0.311 -15.383 1 96.62 248 ASP A C 1
ATOM 1937 O O . ASP A 1 248 ? 2.715 -1.022 -16.375 1 96.62 248 ASP A O 1
ATOM 1941 N N . PRO A 1 249 ? 1.984 0.093 -14.555 1 94.44 249 PRO A N 1
ATOM 1942 C CA . PRO A 1 249 ? 0.665 -0.527 -14.688 1 94.44 249 PRO A CA 1
ATOM 1943 C C . PRO A 1 249 ? 0.002 -0.223 -16.031 1 94.44 249 PRO A C 1
ATOM 1945 O O . PRO A 1 249 ? -0.848 -0.989 -16.5 1 94.44 249 PRO A O 1
ATOM 1948 N N . SER A 1 250 ? 0.359 0.82 -16.688 1 92.38 250 SER A N 1
ATOM 1949 C CA . SER A 1 250 ? -0.254 1.202 -17.953 1 92.38 250 SER A CA 1
ATOM 1950 C C . SER A 1 250 ? 0.112 0.221 -19.062 1 92.38 250 SER A C 1
ATOM 1952 O O . SER A 1 250 ? -0.538 0.189 -20.109 1 92.38 250 SER A O 1
ATOM 1954 N N . THR A 1 251 ? 1.134 -0.541 -18.844 1 93.06 251 THR A N 1
ATOM 1955 C CA . THR A 1 251 ? 1.6 -1.472 -19.859 1 93.06 251 THR A CA 1
ATOM 1956 C C . THR A 1 251 ? 1.117 -2.889 -19.562 1 93.06 251 THR A C 1
ATOM 1958 O O . THR A 1 251 ? 1.442 -3.828 -20.281 1 93.06 251 THR A O 1
ATOM 1961 N N . ARG A 1 252 ? 0.338 -2.943 -18.391 1 89.44 252 ARG A N 1
ATOM 1962 C CA . ARG A 1 252 ? -0.216 -4.246 -18.047 1 89.44 252 ARG A CA 1
ATOM 1963 C C . ARG A 1 252 ? -1.312 -4.656 -19.016 1 89.44 252 ARG A C 1
ATOM 1965 O O . ARG A 1 252 ? -2.18 -3.848 -19.359 1 89.44 252 ARG A O 1
ATOM 1972 N N . ARG A 1 253 ? -1.187 -5.645 -19.75 1 68.88 253 ARG A N 1
ATOM 1973 C CA . ARG A 1 253 ? -2.184 -6.059 -20.734 1 68.88 253 ARG A CA 1
ATOM 1974 C C . ARG A 1 253 ? -3.273 -6.902 -20.094 1 68.88 253 ARG A C 1
ATOM 1976 O O . ARG A 1 253 ? -3.08 -8.094 -19.844 1 68.88 253 ARG A O 1
ATOM 1983 N N . ILE A 1 254 ? -4.383 -6.316 -19.266 1 57.41 254 ILE A N 1
ATOM 1984 C CA . ILE A 1 254 ? -5.391 -6.984 -18.453 1 57.41 254 ILE A CA 1
ATOM 1985 C C . ILE A 1 254 ? -6.035 -8.117 -19.266 1 57.41 254 ILE A C 1
ATOM 1987 O O . ILE A 1 254 ? -6.297 -9.195 -18.719 1 57.41 254 ILE A O 1
ATOM 1991 N N . ASN A 1 255 ? -6.5 -7.832 -20.547 1 48.69 255 ASN A N 1
ATOM 1992 C CA . ASN A 1 255 ? -7.383 -8.75 -21.25 1 48.69 255 ASN A CA 1
ATOM 1993 C C . ASN A 1 255 ? -6.59 -9.75 -22.094 1 48.69 255 ASN A C 1
ATOM 1995 O O . ASN A 1 255 ? -7.164 -10.492 -22.891 1 48.69 255 ASN A O 1
ATOM 1999 N N . VAL A 1 256 ? -5.305 -9.484 -22.375 1 47.03 256 VAL A N 1
ATOM 2000 C CA . VAL A 1 256 ? -4.785 -10.219 -23.516 1 47.03 256 VAL A CA 1
ATOM 2001 C C . VAL A 1 256 ? -4.453 -11.648 -23.109 1 47.03 256 VAL A C 1
ATOM 2003 O O . VAL A 1 256 ? -3.855 -11.875 -22.047 1 47.03 256 VAL A O 1
ATOM 2006 N N . ASN A 1 257 ? -5.203 -12.641 -23.469 1 47.88 257 ASN A N 1
ATOM 2007 C CA . ASN A 1 257 ? -5.285 -14.094 -23.484 1 47.88 257 ASN A CA 1
ATOM 2008 C C . ASN A 1 257 ? -3.912 -14.734 -23.297 1 47.88 257 ASN A C 1
ATOM 2010 O O . ASN A 1 257 ? -3.805 -15.961 -23.188 1 47.88 257 ASN A O 1
ATOM 2014 N N . TYR A 1 258 ? -2.744 -14.219 -23.266 1 58.88 258 TYR A N 1
ATOM 2015 C CA . TYR A 1 258 ? -1.789 -15.297 -23.016 1 58.88 258 TYR A CA 1
ATOM 2016 C C . TYR A 1 258 ? -0.369 -14.758 -22.906 1 58.88 258 TYR A C 1
ATOM 2018 O O . TYR A 1 258 ? 0.601 -15.5 -23.094 1 58.88 258 TYR A O 1
ATOM 2026 N N . GLY A 1 259 ? -0.221 -13.492 -22.266 1 79.88 259 GLY A N 1
ATOM 2027 C CA . GLY A 1 259 ? 1.212 -13.25 -22.25 1 79.88 259 GLY A CA 1
ATOM 2028 C C . GLY A 1 259 ? 1.76 -13.008 -20.844 1 79.88 259 GLY A C 1
ATOM 2029 O O . GLY A 1 259 ? 1.727 -13.898 -20 1 79.88 259 GLY A O 1
ATOM 2030 N N . ARG A 1 260 ? 2.176 -11.898 -20.469 1 89.5 260 ARG A N 1
ATOM 2031 C CA . ARG A 1 260 ? 2.768 -11.469 -19.203 1 89.5 260 ARG A CA 1
ATOM 2032 C C . ARG A 1 260 ? 1.692 -11.039 -18.219 1 89.5 260 ARG A C 1
ATOM 2034 O O . ARG A 1 260 ? 0.618 -10.586 -18.609 1 89.5 260 ARG A O 1
ATOM 2041 N N . VAL A 1 261 ? 1.968 -11.414 -16.953 1 92.88 261 VAL A N 1
ATOM 2042 C CA . VAL A 1 261 ? 1.036 -11.008 -15.914 1 92.88 261 VAL A CA 1
ATOM 2043 C C . VAL A 1 261 ? 1.373 -9.594 -15.438 1 92.88 261 VAL A C 1
ATOM 2045 O O . VAL A 1 261 ? 0.482 -8.828 -15.062 1 92.88 261 VAL A O 1
ATOM 2048 N N . TYR A 1 262 ? 2.631 -9.234 -15.477 1 95.81 262 TYR A N 1
ATOM 2049 C CA . TYR A 1 262 ? 3.09 -7.91 -15.094 1 95.81 262 TYR A CA 1
ATOM 2050 C C . TYR A 1 262 ? 3.303 -7.023 -16.312 1 95.81 262 TYR A C 1
ATOM 2052 O O . TYR A 1 262 ? 3.445 -7.523 -17.438 1 95.81 262 TYR A O 1
ATOM 2060 N N . GLY A 1 263 ? 3.252 -5.68 -16.094 1 95.56 263 GLY A N 1
ATOM 2061 C CA . GLY A 1 263 ? 3.652 -4.73 -17.109 1 95.56 263 GLY A CA 1
ATOM 2062 C C . GLY A 1 263 ? 5.156 -4.598 -17.25 1 95.56 263 GLY A C 1
ATOM 2063 O O . GLY A 1 263 ? 5.91 -5.332 -16.609 1 95.56 263 GLY A O 1
ATOM 2064 N N . ASP A 1 264 ? 5.543 -3.703 -18.109 1 96.94 264 ASP A N 1
ATOM 2065 C CA . ASP A 1 264 ? 6.953 -3.346 -18.234 1 96.94 264 ASP A CA 1
ATOM 2066 C C . ASP A 1 264 ? 7.465 -2.697 -16.953 1 96.94 264 ASP A C 1
ATOM 2068 O O . ASP A 1 264 ? 6.703 -2.479 -16.016 1 96.94 264 ASP A O 1
ATOM 2072 N N . LEU A 1 265 ? 8.766 -2.518 -16.906 1 98.38 265 LEU A N 1
ATOM 2073 C CA . LEU A 1 265 ? 9.359 -1.93 -15.711 1 98.38 265 LEU A CA 1
ATOM 2074 C C . LEU A 1 265 ? 9.828 -0.502 -15.977 1 98.38 265 LEU A C 1
ATOM 2076 O O . LEU A 1 265 ? 10.141 -0.153 -17.125 1 98.38 265 LEU A O 1
ATOM 2080 N N . LEU A 1 266 ? 9.742 0.298 -15 1 98.69 266 LEU A N 1
ATOM 2081 C CA . LEU A 1 266 ? 10.414 1.592 -14.945 1 98.69 266 LEU A CA 1
ATOM 2082 C C . LEU A 1 266 ? 11.664 1.522 -14.07 1 98.69 266 LEU A C 1
ATOM 2084 O O . LEU A 1 266 ? 11.578 1.188 -12.891 1 98.69 266 LEU A O 1
ATOM 2088 N N . PHE A 1 267 ? 12.805 1.704 -14.641 1 98.5 267 PHE A N 1
ATOM 2089 C CA . PHE A 1 267 ? 14.07 1.81 -13.93 1 98.5 267 PHE A CA 1
ATOM 2090 C C . PHE A 1 267 ? 14.461 3.27 -13.734 1 98.5 267 PHE A C 1
ATOM 2092 O O . PHE A 1 267 ? 14.867 3.941 -14.68 1 98.5 267 PHE A O 1
ATOM 2099 N N . ASN A 1 268 ? 14.359 3.727 -12.5 1 97.94 268 ASN A N 1
ATOM 2100 C CA . ASN A 1 268 ? 14.578 5.137 -12.203 1 97.94 268 ASN A CA 1
ATOM 2101 C C . ASN A 1 268 ? 13.758 6.039 -13.125 1 97.94 268 ASN A C 1
ATOM 2103 O O . ASN A 1 268 ? 14.281 7.012 -13.672 1 97.94 268 ASN A O 1
ATOM 2107 N N . GLY A 1 269 ? 12.516 5.641 -13.336 1 97.06 269 GLY A N 1
ATOM 2108 C CA . GLY A 1 269 ? 11.578 6.445 -14.102 1 97.06 269 GLY A CA 1
ATOM 2109 C C . GLY A 1 269 ? 11.68 6.23 -15.594 1 97.06 269 GLY A C 1
ATOM 2110 O O . GLY A 1 269 ? 10.875 6.77 -16.359 1 97.06 269 GLY A O 1
ATOM 2111 N N . LYS A 1 270 ? 12.641 5.48 -16.031 1 97.69 270 LYS A N 1
ATOM 2112 C CA . LYS A 1 270 ? 12.82 5.211 -17.453 1 97.69 270 LYS A CA 1
ATOM 2113 C C . LYS A 1 270 ? 12.297 3.828 -17.828 1 97.69 270 LYS A C 1
ATOM 2115 O O . LYS A 1 270 ? 12.641 2.834 -17.188 1 97.69 270 LYS A O 1
ATOM 2120 N N . ALA A 1 271 ? 11.578 3.752 -18.859 1 97.69 271 ALA A N 1
ATOM 2121 C CA . ALA A 1 271 ? 10.883 2.529 -19.266 1 97.69 271 ALA A CA 1
ATOM 2122 C C . ALA A 1 271 ? 11.867 1.481 -19.766 1 97.69 271 ALA A C 1
ATOM 2124 O O . ALA A 1 271 ? 12.805 1.805 -20.5 1 97.69 271 ALA A O 1
ATOM 2125 N N . ILE A 1 272 ? 11.688 0.303 -19.297 1 97.75 272 ILE A N 1
ATOM 2126 C CA . ILE A 1 272 ? 12.336 -0.888 -19.844 1 97.75 272 ILE A CA 1
ATOM 2127 C C . ILE A 1 272 ? 11.289 -1.804 -20.469 1 97.75 272 ILE A C 1
ATOM 2129 O O . ILE A 1 272 ? 10.461 -2.389 -19.766 1 97.75 272 ILE A O 1
ATOM 2133 N N . ASN A 1 273 ? 11.297 -1.952 -21.797 1 96.12 273 ASN A N 1
ATOM 2134 C CA . ASN A 1 273 ? 10.359 -2.824 -22.5 1 96.12 273 ASN A CA 1
ATOM 2135 C C . ASN A 1 273 ? 10.742 -4.293 -22.344 1 96.12 273 ASN A C 1
ATOM 2137 O O . ASN A 1 273 ? 11.883 -4.672 -22.609 1 96.12 273 ASN A O 1
ATOM 2141 N N . LEU A 1 274 ? 9.828 -5.031 -21.953 1 95.56 274 LEU A N 1
ATOM 2142 C CA . LEU A 1 274 ? 10.07 -6.453 -21.734 1 95.56 274 LEU A CA 1
ATOM 2143 C C . LEU A 1 274 ? 9.406 -7.289 -22.828 1 95.56 274 LEU A C 1
ATOM 2145 O O . LEU A 1 274 ? 8.391 -6.883 -23.391 1 95.56 274 LEU A O 1
ATOM 2149 N N . PRO A 1 275 ? 9.945 -8.398 -23.172 1 92.94 275 PRO A N 1
ATOM 2150 C CA . PRO A 1 275 ? 9.352 -9.242 -24.203 1 92.94 275 PRO A CA 1
ATOM 2151 C C . PRO A 1 275 ? 7.98 -9.789 -23.812 1 92.94 275 PRO A C 1
ATOM 2153 O O . PRO A 1 275 ? 7.723 -10.031 -22.625 1 92.94 275 PRO A O 1
ATOM 2156 N N . LYS A 1 276 ? 7.234 -9.922 -24.859 1 89.94 276 LYS A N 1
ATOM 2157 C CA . LYS A 1 276 ? 5.965 -10.609 -24.641 1 89.94 276 LYS A CA 1
ATOM 2158 C C . LYS A 1 276 ? 6.172 -12.117 -24.547 1 89.94 276 LYS A C 1
ATOM 2160 O O . LYS A 1 276 ? 6.82 -12.719 -25.406 1 89.94 276 LYS A O 1
ATOM 2165 N N . VAL A 1 277 ? 5.762 -12.672 -23.469 1 91.44 277 VAL A N 1
ATOM 2166 C CA . VAL A 1 277 ? 5.922 -14.102 -23.234 1 91.44 277 VAL A CA 1
ATOM 2167 C C . VAL A 1 277 ? 4.617 -14.68 -22.688 1 91.44 277 VAL A C 1
ATOM 2169 O O . VAL A 1 277 ? 3.951 -14.055 -21.859 1 91.44 277 VAL A O 1
ATOM 2172 N N . ASN A 1 278 ? 4.184 -15.797 -23.266 1 93.94 278 ASN A N 1
ATOM 2173 C CA . ASN A 1 278 ? 3.164 -16.594 -22.594 1 93.94 278 ASN A CA 1
ATOM 2174 C C . ASN A 1 278 ? 3.752 -17.406 -21.438 1 93.94 278 ASN A C 1
ATOM 2176 O O . ASN A 1 278 ? 4.375 -18.453 -21.656 1 93.94 278 ASN A O 1
ATOM 2180 N N . VAL A 1 279 ? 3.51 -16.922 -20.266 1 95.31 279 VAL A N 1
ATOM 2181 C CA . VAL A 1 279 ? 4.223 -17.438 -19.094 1 95.31 279 VAL A CA 1
ATOM 2182 C C . VAL A 1 279 ? 3.732 -18.844 -18.781 1 95.31 279 VAL A C 1
ATOM 2184 O O . VAL A 1 279 ? 4.484 -19.672 -18.25 1 95.31 279 VAL A O 1
ATOM 2187 N N . VAL A 1 280 ? 2.51 -19.219 -19.094 1 96 280 VAL A N 1
ATOM 2188 C CA . VAL A 1 280 ? 2 -20.562 -18.891 1 96 280 VAL A CA 1
ATOM 2189 C C . VAL A 1 280 ? 2.635 -21.516 -19.906 1 96 280 VAL A C 1
ATOM 2191 O O . VAL A 1 280 ? 3.018 -22.641 -19.547 1 96 280 VAL A O 1
ATOM 2194 N N . LYS A 1 281 ? 2.75 -21.078 -21.141 1 96 281 LYS A N 1
ATOM 2195 C CA . LYS A 1 281 ? 3.453 -21.875 -22.141 1 96 281 LYS A CA 1
ATOM 2196 C C . LYS A 1 281 ? 4.902 -22.125 -21.734 1 96 281 LYS A C 1
ATOM 2198 O O . LYS A 1 281 ? 5.402 -23.234 -21.859 1 96 281 LYS A O 1
ATOM 2203 N N . ALA A 1 282 ? 5.508 -21.047 -21.188 1 96.19 282 ALA A N 1
ATOM 2204 C CA . ALA A 1 282 ? 6.91 -21.141 -20.797 1 96.19 282 ALA A CA 1
ATOM 2205 C C . ALA A 1 282 ? 7.09 -22.188 -19.688 1 96.19 282 ALA A C 1
ATOM 2207 O O . ALA A 1 282 ? 8.039 -22.969 -19.719 1 96.19 282 ALA A O 1
ATOM 2208 N N . GLU A 1 283 ? 6.223 -22.172 -18.688 1 96.88 283 GLU A N 1
ATOM 2209 C CA . GLU A 1 283 ? 6.379 -23.125 -17.578 1 96.88 283 GLU A CA 1
ATOM 2210 C C . GLU A 1 283 ? 6.129 -24.562 -18.047 1 96.88 283 GLU A C 1
ATOM 2212 O O . GLU A 1 283 ? 6.871 -25.469 -17.688 1 96.88 283 GLU A O 1
ATOM 2217 N N . LEU A 1 284 ? 5.113 -24.781 -18.922 1 97.62 284 LEU A N 1
ATOM 2218 C CA . LEU A 1 284 ? 4.824 -26.125 -19.438 1 97.62 284 LEU A CA 1
ATOM 2219 C C . LEU A 1 284 ? 5.957 -26.609 -20.328 1 97.62 284 LEU A C 1
ATOM 2221 O O . LEU A 1 284 ? 6.391 -27.766 -20.219 1 97.62 284 LEU A O 1
ATOM 2225 N N . GLU A 1 285 ? 6.414 -25.766 -21.188 1 97.94 285 GLU A N 1
ATOM 2226 C CA . GLU A 1 285 ? 7.52 -26.109 -22.078 1 97.94 285 GLU A CA 1
ATOM 2227 C C . GLU A 1 285 ? 8.773 -26.469 -21.281 1 97.94 285 GLU A C 1
ATOM 2229 O O . GLU A 1 285 ? 9.461 -27.438 -21.594 1 97.94 285 GLU A O 1
ATOM 2234 N N . GLY A 1 286 ? 9.062 -25.641 -20.312 1 98.38 286 GLY A N 1
ATOM 2235 C CA . GLY A 1 286 ? 10.219 -25.906 -19.469 1 98.38 286 GLY A CA 1
ATOM 2236 C C . GLY A 1 286 ? 10.133 -27.234 -18.75 1 98.38 286 GLY A C 1
ATOM 2237 O O . GLY A 1 286 ? 11.125 -27.969 -18.656 1 98.38 286 GLY A O 1
ATOM 2238 N N . PHE A 1 287 ? 8.969 -27.562 -18.25 1 98.69 287 PHE A N 1
ATOM 2239 C CA . PHE A 1 287 ? 8.781 -28.828 -17.562 1 98.69 287 PHE A CA 1
ATOM 2240 C C . PHE A 1 287 ? 8.992 -30 -18.5 1 98.69 287 PHE A C 1
ATOM 2242 O O . PHE A 1 287 ? 9.734 -30.938 -18.188 1 98.69 287 PHE A O 1
ATOM 2249 N N . ILE A 1 288 ? 8.367 -29.969 -19.672 1 98.62 288 ILE A N 1
ATOM 2250 C CA . ILE A 1 288 ? 8.453 -31.031 -20.672 1 98.62 288 ILE A CA 1
ATOM 2251 C C . ILE A 1 288 ? 9.914 -31.219 -21.094 1 98.62 288 ILE A C 1
ATOM 2253 O O . ILE A 1 288 ? 10.406 -32.344 -21.141 1 98.62 288 ILE A O 1
ATOM 2257 N N . LYS A 1 289 ? 10.555 -30.156 -21.328 1 98.38 289 LYS A N 1
ATOM 2258 C CA . LYS A 1 289 ? 11.953 -30.203 -21.734 1 98.38 289 LYS A CA 1
ATOM 2259 C C . LYS A 1 289 ? 12.82 -30.844 -20.656 1 98.38 289 LYS A C 1
ATOM 2261 O O . LYS A 1 289 ? 13.766 -31.578 -20.969 1 98.38 289 LYS A O 1
ATOM 2266 N N . SER A 1 290 ? 12.531 -30.531 -19.422 1 98.62 290 SER A N 1
ATOM 2267 C CA . SER A 1 290 ? 13.297 -31.109 -18.312 1 98.62 290 SER A CA 1
ATOM 2268 C C . SER A 1 290 ? 13.172 -32.625 -18.297 1 98.62 290 SER A C 1
ATOM 2270 O O . SER A 1 290 ? 14.117 -33.344 -17.938 1 98.62 290 SER A O 1
ATOM 2272 N N . ILE A 1 291 ? 12 -33.156 -18.641 1 98.44 291 ILE A N 1
ATOM 2273 C CA . ILE A 1 291 ? 11.773 -34.594 -18.688 1 98.44 291 ILE A CA 1
ATOM 2274 C C . ILE A 1 291 ? 12.523 -35.219 -19.875 1 98.44 291 ILE A C 1
ATOM 2276 O O . ILE A 1 291 ? 13.227 -36.219 -19.734 1 98.44 291 ILE A O 1
ATOM 2280 N N . GLU A 1 292 ? 12.438 -34.562 -21.016 1 97.88 292 GLU A N 1
ATOM 2281 C CA . GLU A 1 292 ? 13.062 -35.031 -22.25 1 97.88 292 GLU A CA 1
ATOM 2282 C C . GLU A 1 292 ? 14.586 -35.094 -22.109 1 97.88 292 GLU A C 1
ATOM 2284 O O . GLU A 1 292 ? 15.227 -36.031 -22.609 1 97.88 292 GLU A O 1
ATOM 2289 N N . GLU A 1 293 ? 15.062 -34.156 -21.422 1 98.12 293 GLU A N 1
ATOM 2290 C CA . GLU A 1 293 ? 16.516 -34.031 -21.344 1 98.12 293 GLU A CA 1
ATOM 2291 C C . GLU A 1 293 ? 17.031 -34.562 -20.016 1 98.12 293 GLU A C 1
ATOM 2293 O O . GLU A 1 293 ? 18.25 -34.562 -19.766 1 98.12 293 GLU A O 1
ATOM 2298 N N . ASP A 1 294 ? 16.172 -35 -19.25 1 97.94 294 ASP A N 1
ATOM 2299 C CA . ASP A 1 294 ? 16.5 -35.469 -17.906 1 97.94 294 ASP A CA 1
ATOM 2300 C C . ASP A 1 294 ? 17.344 -34.469 -17.156 1 97.94 294 ASP A C 1
ATOM 2302 O O . ASP A 1 294 ? 18.438 -34.781 -16.656 1 97.94 294 ASP A O 1
ATOM 2306 N N . LYS A 1 295 ? 16.891 -33.25 -17.078 1 98.12 295 LYS A N 1
ATOM 2307 C CA . LYS A 1 295 ? 17.484 -32.125 -16.359 1 98.12 295 LYS A CA 1
ATOM 2308 C C . LYS A 1 295 ? 16.578 -31.641 -15.242 1 98.12 295 LYS A C 1
ATOM 2310 O O . LYS A 1 295 ? 15.406 -32.031 -15.172 1 98.12 295 LYS A O 1
ATOM 2315 N N . PRO A 1 296 ? 17.125 -30.891 -14.281 1 98.19 296 PRO A N 1
ATOM 2316 C CA . PRO A 1 296 ? 16.266 -30.328 -13.242 1 98.19 296 PRO A CA 1
ATOM 2317 C C . PRO A 1 296 ? 15.125 -29.484 -13.805 1 98.19 296 PRO A C 1
ATOM 2319 O O . PRO A 1 296 ? 15.289 -28.828 -14.844 1 98.19 296 PRO A O 1
ATOM 2322 N N . VAL A 1 297 ? 14.039 -29.516 -13.141 1 98.75 297 VAL A N 1
ATOM 2323 C CA . VAL A 1 297 ? 12.906 -28.703 -13.562 1 98.75 297 VAL A CA 1
ATOM 2324 C C . VAL A 1 297 ? 13.25 -27.219 -13.398 1 98.75 297 VAL A C 1
ATOM 2326 O O . VAL A 1 297 ? 14.062 -26.859 -12.547 1 98.75 297 VAL A O 1
ATOM 2329 N N . PRO A 1 298 ? 12.656 -26.359 -14.164 1 98.19 298 PRO A N 1
ATOM 2330 C CA . PRO A 1 298 ? 13.039 -24.938 -14.164 1 98.19 298 PRO A CA 1
ATOM 2331 C C . PRO A 1 298 ? 12.68 -24.234 -12.859 1 98.19 298 PRO A C 1
ATOM 2333 O O . PRO A 1 298 ? 13.344 -23.266 -12.477 1 98.19 298 PRO A O 1
ATOM 2336 N N . MET A 1 299 ? 11.617 -24.641 -12.148 1 98.38 299 MET A N 1
ATOM 2337 C CA . MET A 1 299 ? 11.289 -24.125 -10.828 1 98.38 299 MET A CA 1
ATOM 2338 C C . MET A 1 299 ? 11.312 -25.234 -9.781 1 98.38 299 MET A C 1
ATOM 2340 O O . MET A 1 299 ? 10.367 -26.016 -9.672 1 98.38 299 MET A O 1
ATOM 2344 N N . PRO A 1 300 ? 12.375 -25.234 -9.023 1 98.38 300 PRO A N 1
ATOM 2345 C CA . PRO A 1 300 ? 12.477 -26.281 -8.008 1 98.38 300 PRO A CA 1
ATOM 2346 C C . PRO A 1 300 ? 11.281 -26.297 -7.055 1 98.38 300 PRO A C 1
ATOM 2348 O O . PRO A 1 300 ? 10.789 -25.234 -6.66 1 98.38 300 PRO A O 1
ATOM 2351 N N . PRO A 1 301 ? 10.812 -27.516 -6.688 1 98.69 301 PRO A N 1
ATOM 2352 C CA . PRO A 1 301 ? 9.664 -27.625 -5.781 1 98.69 301 PRO A CA 1
ATOM 2353 C C . PRO A 1 301 ? 9.875 -26.875 -4.469 1 98.69 301 PRO A C 1
ATOM 2355 O O . PRO A 1 301 ? 8.906 -26.406 -3.859 1 98.69 301 PRO A O 1
ATOM 2358 N N . GLU A 1 302 ? 11.125 -26.719 -4.039 1 98.62 302 GLU A N 1
ATOM 2359 C CA . GLU A 1 302 ? 11.453 -26.047 -2.791 1 98.62 302 GLU A CA 1
ATOM 2360 C C . GLU A 1 302 ? 11.07 -24.562 -2.842 1 98.62 302 GLU A C 1
ATOM 2362 O O . GLU A 1 302 ? 10.797 -23.953 -1.807 1 98.62 302 GLU A O 1
ATOM 2367 N N . VAL A 1 303 ? 11.047 -23.984 -4.023 1 98.81 303 VAL A N 1
ATOM 2368 C CA . VAL A 1 303 ? 10.609 -22.594 -4.18 1 98.81 303 VAL A CA 1
ATOM 2369 C C . VAL A 1 303 ? 9.125 -22.484 -3.852 1 98.81 303 VAL A C 1
ATOM 2371 O O . VAL A 1 303 ? 8.711 -21.547 -3.154 1 98.81 303 VAL A O 1
ATOM 2374 N N . ALA A 1 304 ? 8.344 -23.453 -4.336 1 98.88 304 ALA A N 1
ATOM 2375 C CA . ALA A 1 304 ? 6.918 -23.469 -4.031 1 98.88 304 ALA A CA 1
ATOM 2376 C C . ALA A 1 304 ? 6.676 -23.688 -2.539 1 98.88 304 ALA A C 1
ATOM 2378 O O . ALA A 1 304 ? 5.77 -23.078 -1.956 1 98.88 304 ALA A O 1
ATOM 2379 N N . LEU A 1 305 ? 7.48 -24.547 -1.964 1 98.88 305 LEU A N 1
ATOM 2380 C CA . LEU A 1 305 ? 7.387 -24.781 -0.527 1 98.88 305 LEU A CA 1
ATOM 2381 C C . LEU A 1 305 ? 7.691 -23.516 0.253 1 98.88 305 LEU A C 1
ATOM 2383 O O . LEU A 1 305 ? 6.992 -23.188 1.216 1 98.88 305 LEU A O 1
ATOM 2387 N N . ARG A 1 306 ? 8.75 -22.812 -0.135 1 98.75 306 ARG A N 1
ATOM 2388 C CA . ARG A 1 306 ? 9.125 -21.516 0.451 1 98.75 306 ARG A CA 1
ATOM 2389 C C . ARG A 1 306 ? 7.953 -20.547 0.424 1 98.75 306 ARG A C 1
ATOM 2391 O O . ARG A 1 306 ? 7.672 -19.875 1.422 1 98.75 306 ARG A O 1
ATOM 2398 N N . ASP A 1 307 ? 7.289 -20.453 -0.676 1 98.88 307 ASP A N 1
ATOM 2399 C CA . ASP A 1 307 ? 6.168 -19.531 -0.839 1 98.88 307 ASP A CA 1
ATOM 2400 C C . ASP A 1 307 ? 5.016 -19.906 0.093 1 98.88 307 ASP A C 1
ATOM 2402 O O . ASP A 1 307 ? 4.41 -19.031 0.718 1 98.88 307 ASP A O 1
ATOM 2406 N N . LEU A 1 308 ? 4.719 -21.203 0.156 1 98.94 308 LEU A N 1
ATOM 2407 C CA . LEU A 1 308 ? 3.662 -21.672 1.046 1 98.94 308 LEU A CA 1
ATOM 2408 C C . LEU A 1 308 ? 3.988 -21.344 2.498 1 98.94 308 LEU A C 1
ATOM 2410 O O . LEU A 1 308 ? 3.125 -20.875 3.24 1 98.94 308 LEU A O 1
ATOM 2414 N N . LYS A 1 309 ? 5.234 -21.594 2.898 1 98.81 309 LYS A N 1
ATOM 2415 C CA . LYS A 1 309 ? 5.664 -21.297 4.262 1 98.81 309 LYS A CA 1
ATOM 2416 C C . LYS A 1 309 ? 5.438 -19.828 4.598 1 98.81 309 LYS A C 1
ATOM 2418 O O . LYS A 1 309 ? 4.965 -19.5 5.691 1 98.81 309 LYS A O 1
ATOM 2423 N N . ALA A 1 310 ? 5.75 -18.969 3.723 1 98.81 310 ALA A N 1
ATOM 2424 C CA . ALA A 1 310 ? 5.586 -17.531 3.938 1 98.81 310 ALA A CA 1
ATOM 2425 C C . ALA A 1 310 ? 4.113 -17.172 4.113 1 98.81 310 ALA A C 1
ATOM 2427 O O . ALA A 1 310 ? 3.76 -16.391 5.004 1 98.81 310 ALA A O 1
ATOM 2428 N N . VAL A 1 311 ? 3.262 -17.734 3.25 1 98.81 311 VAL A N 1
ATOM 2429 C CA . VAL A 1 311 ? 1.826 -17.5 3.352 1 98.81 311 VAL A CA 1
ATOM 2430 C C . VAL A 1 311 ? 1.33 -17.906 4.734 1 98.81 311 VAL A C 1
ATOM 2432 O O . VAL A 1 311 ? 0.64 -17.141 5.41 1 98.81 311 VAL A O 1
ATOM 2435 N N . LEU A 1 312 ? 1.712 -19.109 5.113 1 98.69 312 LEU A N 1
ATOM 2436 C CA . LEU A 1 312 ? 1.23 -19.656 6.371 1 98.69 312 LEU A CA 1
ATOM 2437 C C . LEU A 1 312 ? 1.801 -18.891 7.559 1 98.69 312 LEU A C 1
ATOM 2439 O O . LEU A 1 312 ? 1.138 -18.75 8.586 1 98.69 312 LEU A O 1
ATOM 2443 N N . GLU A 1 313 ? 3.016 -18.406 7.406 1 98.25 313 GLU A N 1
ATOM 2444 C CA . GLU A 1 313 ? 3.59 -17.578 8.461 1 98.25 313 GLU A CA 1
ATOM 2445 C C . GLU A 1 313 ? 2.793 -16.281 8.648 1 98.25 313 GLU A C 1
ATOM 2447 O O . GLU A 1 313 ? 2.521 -15.875 9.781 1 98.25 313 GLU A O 1
ATOM 2452 N N . VAL A 1 314 ? 2.432 -15.625 7.609 1 97.88 314 VAL A N 1
ATOM 2453 C CA . VAL A 1 314 ? 1.612 -14.422 7.695 1 97.88 314 VAL A CA 1
ATOM 2454 C C . VAL A 1 314 ? 0.286 -14.742 8.375 1 97.88 314 VAL A C 1
ATOM 2456 O O . VAL A 1 314 ? -0.172 -13.992 9.242 1 97.88 314 VAL A O 1
ATOM 2459 N N . TYR A 1 315 ? -0.359 -15.914 8.039 1 97.5 315 TYR A N 1
ATOM 2460 C CA . TYR A 1 315 ? -1.604 -16.359 8.656 1 97.5 315 TYR A CA 1
ATOM 2461 C C . TYR A 1 315 ? -1.427 -16.562 10.156 1 97.5 315 TYR A C 1
ATOM 2463 O O . TYR A 1 315 ? -2.34 -16.281 10.938 1 97.5 315 TYR A O 1
ATOM 2471 N N . GLY A 1 316 ? -0.263 -17.016 10.484 1 96.69 316 GLY A N 1
ATOM 2472 C CA . GLY A 1 316 ? -0.045 -17.422 11.859 1 96.69 316 GLY A CA 1
ATOM 2473 C C . GLY A 1 316 ? 0.426 -16.281 12.75 1 96.69 316 GLY A C 1
ATOM 2474 O O . GLY A 1 316 ? 0.375 -16.391 13.977 1 96.69 316 GLY A O 1
ATOM 2475 N N . ASN A 1 317 ? 0.979 -15.234 12.188 1 95.06 317 ASN A N 1
ATOM 2476 C CA . ASN A 1 317 ? 1.517 -14.102 12.93 1 95.06 317 ASN A CA 1
ATOM 2477 C C . ASN A 1 317 ? 0.727 -12.828 12.641 1 95.06 317 ASN A C 1
ATOM 2479 O O . ASN A 1 317 ? 1.187 -11.961 11.898 1 95.06 317 ASN A O 1
ATOM 2483 N N . GLN A 1 318 ? -0.346 -12.602 13.406 1 91.5 318 GLN A N 1
ATOM 2484 C CA . GLN A 1 318 ? -1.221 -11.453 13.188 1 91.5 318 GLN A CA 1
ATOM 2485 C C . GLN A 1 318 ? -0.835 -10.281 14.086 1 91.5 318 GLN A C 1
ATOM 2487 O O . GLN A 1 318 ? -0.632 -10.461 15.289 1 91.5 318 GLN A O 1
ATOM 2492 N N . CYS A 1 319 ? -0.661 -9.148 13.469 1 86.12 319 CYS A N 1
ATOM 2493 C CA . CYS A 1 319 ? -0.143 -7.996 14.203 1 86.12 319 CYS A CA 1
ATOM 2494 C C . CYS A 1 319 ? -1.274 -7.211 14.852 1 86.12 319 CYS A C 1
ATOM 2496 O O . CYS A 1 319 ? -1.028 -6.332 15.68 1 86.12 319 CYS A O 1
ATOM 2498 N N . LEU A 1 320 ? -2.389 -7.27 14.484 1 82.5 320 LEU A N 1
ATOM 2499 C CA . LEU A 1 320 ? -3.514 -6.559 15.078 1 82.5 320 LEU A CA 1
ATOM 2500 C C . LEU A 1 320 ? -4.613 -7.527 15.5 1 82.5 320 LEU A C 1
ATOM 2502 O O . LEU A 1 320 ? -4.758 -8.602 14.906 1 82.5 320 LEU A O 1
ATOM 2506 N N . MET B 1 1 ? -7.254 43.906 13.156 1 96.38 1 MET B N 1
ATOM 2507 C CA . MET B 1 1 ? -6.551 42.812 13.812 1 96.38 1 MET B CA 1
ATOM 2508 C C . MET B 1 1 ? -5.102 42.719 13.344 1 96.38 1 MET B C 1
ATOM 2510 O O . MET B 1 1 ? -4.801 43.031 12.188 1 96.38 1 MET B O 1
ATOM 2514 N N . ARG B 1 2 ? -4.172 42.406 14.211 1 98.31 2 ARG B N 1
ATOM 2515 C CA . ARG B 1 2 ? -2.744 42.344 13.922 1 98.31 2 ARG B CA 1
ATOM 2516 C C . ARG B 1 2 ? -2.207 40.938 14.094 1 98.31 2 ARG B C 1
ATOM 2518 O O . ARG B 1 2 ? -2.424 40.312 15.133 1 98.31 2 ARG B O 1
ATOM 2525 N N . ILE B 1 3 ? -1.609 40.406 13.07 1 98.56 3 ILE B N 1
ATOM 2526 C CA . ILE B 1 3 ? -1.08 39.062 13.117 1 98.56 3 ILE B CA 1
ATOM 2527 C C . ILE B 1 3 ? 0.428 39.094 12.883 1 98.56 3 ILE B C 1
ATOM 2529 O O . ILE B 1 3 ? 0.909 39.781 11.977 1 98.56 3 ILE B O 1
ATOM 2533 N N . ALA B 1 4 ? 1.174 38.438 13.688 1 98.62 4 ALA B N 1
ATOM 2534 C CA . ALA B 1 4 ? 2.607 38.25 13.484 1 98.62 4 ALA B CA 1
ATOM 2535 C C . ALA B 1 4 ? 2.914 36.812 13.023 1 98.62 4 ALA B C 1
ATOM 2537 O O . ALA B 1 4 ? 2.648 35.844 13.742 1 98.62 4 ALA B O 1
ATOM 2538 N N . VAL B 1 5 ? 3.473 36.656 11.844 1 98.44 5 VAL B N 1
ATOM 2539 C CA . VAL B 1 5 ? 3.934 35.344 11.328 1 98.44 5 VAL B CA 1
ATOM 2540 C C . VAL B 1 5 ? 5.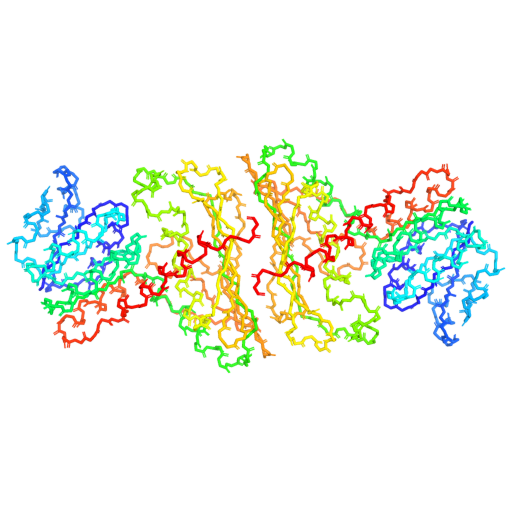367 35.094 11.789 1 98.44 5 VAL B C 1
ATOM 2542 O O . VAL B 1 5 ? 6.293 35.812 11.383 1 98.44 5 VAL B O 1
ATOM 2545 N N . VAL B 1 6 ? 5.492 34.094 12.656 1 97.94 6 VAL B N 1
ATOM 2546 C CA . VAL B 1 6 ? 6.789 33.75 13.227 1 97.94 6 VAL B CA 1
ATOM 2547 C C . VAL B 1 6 ? 7.414 32.594 12.445 1 97.94 6 VAL B C 1
ATOM 2549 O O . VAL B 1 6 ? 7.137 31.438 12.719 1 97.94 6 VAL B O 1
ATOM 2552 N N . GLY B 1 7 ? 8.344 32.906 11.539 1 93.12 7 GLY B N 1
ATOM 2553 C CA . GLY B 1 7 ? 8.93 32 10.547 1 93.12 7 GLY B CA 1
ATOM 2554 C C . GLY B 1 7 ? 8.688 32.438 9.125 1 93.12 7 GLY B C 1
ATOM 2555 O O . GLY B 1 7 ? 7.66 32.125 8.531 1 93.12 7 GLY B O 1
ATOM 2556 N N . CYS B 1 8 ? 9.641 33.188 8.516 1 87 8 CYS B N 1
ATOM 2557 C CA . CYS B 1 8 ? 9.43 33.781 7.195 1 87 8 CYS B CA 1
ATOM 2558 C C . CYS B 1 8 ? 10.148 32.969 6.117 1 87 8 CYS B C 1
ATOM 2560 O O . CYS B 1 8 ? 10.461 33.5 5.051 1 87 8 CYS B O 1
ATOM 2562 N N . GLY B 1 9 ? 10.461 31.797 6.379 1 85.12 9 GLY B N 1
ATOM 2563 C CA . GLY B 1 9 ? 11.016 30.906 5.383 1 85.12 9 GLY B CA 1
ATOM 2564 C C . GLY B 1 9 ? 10.172 29.656 5.176 1 85.12 9 GLY B C 1
ATOM 2565 O O . GLY B 1 9 ? 9.234 29.406 5.934 1 85.12 9 GLY B O 1
ATOM 2566 N N . GLY B 1 10 ? 10.43 28.969 4.105 1 87.75 10 GLY B N 1
ATOM 2567 C CA . GLY B 1 10 ? 9.766 27.703 3.873 1 87.75 10 GLY B CA 1
ATOM 2568 C C . GLY B 1 10 ? 8.25 27.812 3.834 1 87.75 10 GLY B C 1
ATOM 2569 O O . GLY B 1 10 ? 7.699 28.547 3.002 1 87.75 10 GLY B O 1
ATOM 2570 N N . PHE B 1 11 ? 7.68 27.172 4.867 1 91.69 11 PHE B N 1
ATOM 2571 C CA . PHE B 1 11 ? 6.223 27.109 4.906 1 91.69 11 PHE B CA 1
ATOM 2572 C C . PHE B 1 11 ? 5.645 28.438 5.402 1 91.69 11 PHE B C 1
ATOM 2574 O O . PHE B 1 11 ? 4.457 28.703 5.211 1 91.69 11 PHE B O 1
ATOM 2581 N N . GLY B 1 12 ? 6.473 29.266 6.074 1 93.88 12 GLY B N 1
ATOM 2582 C CA . GLY B 1 12 ? 6.035 30.609 6.43 1 93.88 12 GLY B CA 1
ATOM 2583 C C . GLY B 1 12 ? 5.621 31.438 5.23 1 93.88 12 GLY B C 1
ATOM 2584 O O . GLY B 1 12 ? 4.664 32.219 5.305 1 93.88 12 GLY B O 1
ATOM 2585 N N . ASN B 1 13 ? 6.348 31.203 4.105 1 93.56 13 ASN B N 1
ATOM 2586 C CA . ASN B 1 13 ? 6 31.891 2.869 1 93.56 13 ASN B CA 1
ATOM 2587 C C . ASN B 1 13 ? 4.613 31.484 2.373 1 93.56 13 ASN B C 1
ATOM 2589 O O . ASN B 1 13 ? 3.895 32.312 1.796 1 93.56 13 ASN B O 1
ATOM 2593 N N . VAL B 1 14 ? 4.258 30.312 2.623 1 93.94 14 VAL B N 1
ATOM 2594 C CA . VAL B 1 14 ? 2.951 29.812 2.211 1 93.94 14 VAL B CA 1
ATOM 2595 C C . VAL B 1 14 ? 1.854 30.484 3.021 1 93.94 14 VAL B C 1
ATOM 2597 O O . VAL B 1 14 ? 0.837 30.922 2.467 1 93.94 14 VAL B O 1
ATOM 2600 N N . HIS B 1 15 ? 2.096 30.641 4.332 1 96.38 15 HIS B N 1
ATOM 2601 C CA . HIS B 1 15 ? 1.138 31.328 5.188 1 96.38 15 HIS B CA 1
ATOM 2602 C C . HIS B 1 15 ? 1.026 32.812 4.809 1 96.38 15 HIS B C 1
ATOM 2604 O O . HIS B 1 15 ? -0.077 33.344 4.738 1 96.38 15 HIS B O 1
ATOM 2610 N N . LEU B 1 16 ? 2.182 33.406 4.535 1 96.12 16 LEU B N 1
ATOM 2611 C CA . LEU B 1 16 ? 2.189 34.812 4.176 1 96.12 16 LEU B CA 1
ATOM 2612 C C . LEU B 1 16 ? 1.467 35.062 2.854 1 96.12 16 LEU B C 1
ATOM 2614 O O . LEU B 1 16 ? 0.729 36.031 2.707 1 96.12 16 LEU B O 1
ATOM 2618 N N . ASN B 1 17 ? 1.673 34.156 1.93 1 94.25 17 ASN B N 1
ATOM 2619 C CA . ASN B 1 17 ? 0.951 34.219 0.665 1 94.25 17 ASN B CA 1
ATOM 2620 C C . ASN B 1 17 ? -0.556 34.094 0.869 1 94.25 17 ASN B C 1
ATOM 2622 O O . ASN B 1 17 ? -1.336 34.812 0.236 1 94.25 17 ASN B O 1
ATOM 2626 N N . ALA B 1 18 ? -0.946 33.188 1.727 1 95.19 18 ALA B N 1
ATOM 2627 C CA . ALA B 1 18 ? -2.363 33 2.02 1 95.19 18 ALA B CA 1
ATOM 2628 C C . ALA B 1 18 ? -2.971 34.219 2.672 1 95.19 18 ALA B C 1
ATOM 2630 O O . ALA B 1 18 ? -4.082 34.625 2.326 1 95.19 18 ALA B O 1
ATOM 2631 N N . LEU B 1 19 ? -2.258 34.844 3.611 1 96.19 19 LEU B N 1
ATOM 2632 C CA . LEU B 1 19 ? -2.727 36.062 4.277 1 96.19 19 LEU B CA 1
ATOM 2633 C C . LEU B 1 19 ? -2.883 37.188 3.277 1 96.19 19 LEU B C 1
ATOM 2635 O O . LEU B 1 19 ? -3.838 37.969 3.359 1 96.19 19 LEU B O 1
ATOM 2639 N N . ARG B 1 20 ? -1.93 37.25 2.393 1 94.69 20 ARG B N 1
ATOM 2640 C CA . ARG B 1 20 ? -2.016 38.25 1.339 1 94.69 20 ARG B CA 1
ATOM 2641 C C . ARG B 1 20 ? -3.25 38.031 0.471 1 94.69 20 ARG B C 1
ATOM 2643 O O . ARG B 1 20 ? -3.941 38.969 0.111 1 94.69 20 ARG B O 1
ATOM 2650 N N . GLU B 1 21 ? -3.527 36.812 0.198 1 93.62 21 GLU B N 1
ATOM 2651 C CA . GLU B 1 21 ? -4.664 36.438 -0.648 1 93.62 21 GLU B CA 1
ATOM 2652 C C . GLU B 1 21 ? -5.988 36.75 0.038 1 93.62 21 GLU B C 1
ATOM 2654 O O . GLU B 1 21 ? -7.004 36.969 -0.627 1 93.62 21 GLU B O 1
ATOM 2659 N N . LEU B 1 22 ? -5.988 36.75 1.354 1 95 22 LEU B N 1
ATOM 2660 C CA . LEU B 1 22 ? -7.195 37.156 2.076 1 95 22 LEU B CA 1
ATOM 2661 C C . LEU B 1 22 ? -7.621 38.562 1.708 1 95 22 LEU B C 1
ATOM 2663 O O . LEU B 1 22 ? -8.805 38.875 1.753 1 95 22 LEU B O 1
ATOM 2667 N N . ASN B 1 23 ? -6.672 39.406 1.355 1 92.31 23 ASN B N 1
ATOM 2668 C CA . ASN B 1 23 ? -6.906 40.75 0.885 1 92.31 23 ASN B CA 1
ATOM 2669 C C . ASN B 1 23 ? -7.812 41.531 1.84 1 92.31 23 ASN B C 1
ATOM 2671 O O . ASN B 1 23 ? -8.812 42.125 1.42 1 92.31 23 ASN B O 1
ATOM 2675 N N . ARG B 1 24 ? -7.457 41.469 3.057 1 94.38 24 ARG B N 1
ATOM 2676 C CA . ARG B 1 24 ? -8.203 42.156 4.102 1 94.38 24 ARG B CA 1
ATOM 2677 C C . ARG B 1 24 ? -7.508 43.469 4.504 1 94.38 24 ARG B C 1
ATOM 2679 O O . ARG B 1 24 ? -6.363 43.438 4.965 1 94.38 24 ARG B O 1
ATOM 2686 N N . SER B 1 25 ? -8.258 44.5 4.441 1 92.88 25 SER B N 1
ATOM 2687 C CA . SER B 1 25 ? -7.688 45.812 4.781 1 92.88 25 SER B CA 1
ATOM 2688 C C . SER B 1 25 ? -7.613 46 6.293 1 92.88 25 SER B C 1
ATOM 2690 O O . SER B 1 25 ? -6.879 46.875 6.777 1 92.88 25 SER B O 1
ATOM 2692 N N . ASP B 1 26 ? -8.391 45.25 6.961 1 95.31 26 ASP B N 1
ATOM 2693 C CA . ASP B 1 26 ? -8.461 45.406 8.406 1 95.31 26 ASP B CA 1
ATOM 2694 C C . ASP B 1 26 ? -7.465 44.469 9.102 1 95.31 26 ASP B C 1
ATOM 2696 O O . ASP B 1 26 ? -7.504 44.312 10.328 1 95.31 26 ASP B O 1
ATOM 2700 N N . LEU B 1 27 ? -6.582 43.844 8.281 1 96.62 27 LEU B N 1
ATOM 2701 C CA . LEU B 1 27 ? -5.594 42.938 8.828 1 96.62 27 LEU B CA 1
ATOM 2702 C C . LEU B 1 27 ? -4.18 43.469 8.617 1 96.62 27 LEU B C 1
ATOM 2704 O O . LEU B 1 27 ? -3.764 43.688 7.48 1 96.62 27 LEU B O 1
ATOM 2708 N N . GLU B 1 28 ? -3.48 43.719 9.711 1 97.62 28 GLU B N 1
ATOM 2709 C CA . GLU B 1 28 ? -2.07 44.094 9.656 1 97.62 28 GLU B CA 1
ATOM 2710 C C . GLU B 1 28 ? -1.172 42.875 9.867 1 97.62 28 GLU B C 1
ATOM 2712 O O . GLU B 1 28 ? -1.308 42.156 10.867 1 97.62 28 GLU B O 1
ATOM 2717 N N . VAL B 1 29 ? -0.313 42.688 8.969 1 98 29 VAL B N 1
ATOM 2718 C CA . VAL B 1 29 ? 0.574 41.531 9.039 1 98 29 VAL B CA 1
ATOM 2719 C C . VAL B 1 29 ? 1.979 41.969 9.438 1 98 29 VAL B C 1
ATOM 2721 O O . VAL B 1 29 ? 2.508 42.938 8.883 1 98 29 VAL B O 1
ATOM 2724 N N . TYR B 1 30 ? 2.496 41.344 10.406 1 98.19 30 TYR B N 1
ATOM 2725 C CA . TYR B 1 30 ? 3.885 41.5 10.828 1 98.19 30 TYR B CA 1
ATOM 2726 C C . TYR B 1 30 ? 4.664 40.188 10.609 1 98.19 30 TYR B C 1
ATOM 2728 O O . TYR B 1 30 ? 4.074 39.125 10.555 1 98.19 30 TYR B O 1
ATOM 2736 N N . VAL B 1 31 ? 5.984 40.344 10.43 1 98.19 31 VAL B N 1
ATOM 2737 C CA . VAL B 1 31 ? 6.801 39.156 10.203 1 98.19 31 VAL B CA 1
ATOM 2738 C C . VAL B 1 31 ? 7.938 39.094 11.219 1 98.19 31 VAL B C 1
ATOM 2740 O O . VAL B 1 31 ? 8.312 40.125 11.797 1 98.19 31 VAL B O 1
ATOM 2743 N N . PHE B 1 32 ? 8.406 37.844 11.414 1 97.31 32 PHE B N 1
ATOM 2744 C CA . PHE B 1 32 ? 9.492 37.625 12.352 1 97.31 32 PHE B CA 1
ATOM 2745 C C . PHE B 1 32 ? 10.57 36.75 11.719 1 97.31 32 PHE B C 1
ATOM 2747 O O . PHE B 1 32 ? 10.258 35.781 11.016 1 97.31 32 PHE B O 1
ATOM 2754 N N . SER B 1 33 ? 11.727 37.094 11.883 1 94.81 33 SER B N 1
ATOM 2755 C CA . SER B 1 33 ? 12.914 36.281 11.672 1 94.81 33 SER B CA 1
ATOM 2756 C C . SER B 1 33 ? 14.031 36.656 12.641 1 94.81 33 SER B C 1
ATOM 2758 O O . SER B 1 33 ? 14.148 37.812 13.047 1 94.81 33 SER B O 1
ATOM 2760 N N . ARG B 1 34 ? 14.828 35.656 13.008 1 90.69 34 ARG B N 1
ATOM 2761 C CA . ARG B 1 34 ? 15.953 35.938 13.891 1 90.69 34 ARG B CA 1
ATOM 2762 C C .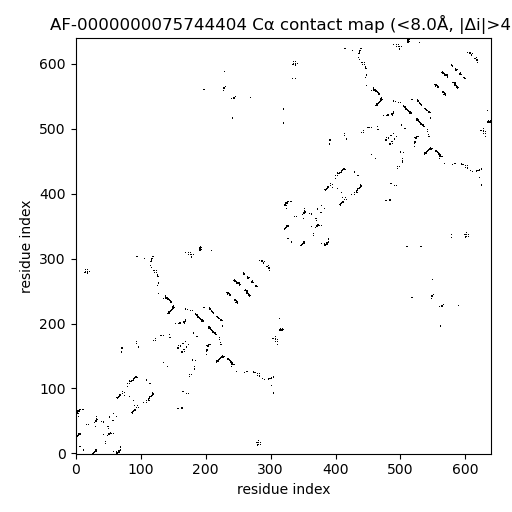 ARG B 1 34 ? 17 36.812 13.195 1 90.69 34 ARG B C 1
ATOM 2764 O O . ARG B 1 34 ? 17.719 37.562 13.844 1 90.69 34 ARG B O 1
ATOM 2771 N N . SER B 1 35 ? 16.984 36.656 11.875 1 92.88 35 SER B N 1
ATOM 2772 C CA . SER B 1 35 ? 17.875 37.469 11.055 1 92.88 35 SER B CA 1
ATOM 2773 C C . SER B 1 35 ? 17.203 38.75 10.586 1 92.88 35 SER B C 1
ATOM 2775 O O . SER B 1 35 ? 16.188 38.688 9.875 1 92.88 35 SER B O 1
ATOM 2777 N N . ARG B 1 36 ? 17.875 39.844 10.906 1 95.19 36 ARG B N 1
ATOM 2778 C CA . ARG B 1 36 ? 17.297 41.125 10.508 1 95.19 36 ARG B CA 1
ATOM 2779 C C . ARG B 1 36 ? 17.156 41.188 8.992 1 95.19 36 ARG B C 1
ATOM 2781 O O . ARG B 1 36 ? 16.125 41.656 8.477 1 95.19 36 ARG B O 1
ATOM 2788 N N . GLU B 1 37 ? 18.172 40.75 8.383 1 95.56 37 GLU B N 1
ATOM 2789 C CA . GLU B 1 37 ? 18.156 40.781 6.922 1 95.56 37 GLU B CA 1
ATOM 2790 C C . GLU B 1 37 ? 16.984 40 6.363 1 95.56 37 GLU B C 1
ATOM 2792 O O . GLU B 1 37 ? 16.266 40.469 5.48 1 95.56 37 GLU B O 1
ATOM 2797 N N . LYS B 1 38 ? 16.75 38.844 6.93 1 94.69 38 LYS B N 1
ATOM 2798 C CA . LYS B 1 38 ? 15.664 37.969 6.465 1 94.69 38 LYS B CA 1
ATOM 2799 C C . LYS B 1 38 ? 14.305 38.562 6.84 1 94.69 38 LYS B C 1
ATOM 2801 O O . LYS B 1 38 ? 13.344 38.469 6.078 1 94.69 38 LYS B O 1
ATOM 2806 N N . ALA B 1 39 ? 14.25 39.156 8.016 1 96 39 ALA B N 1
ATOM 2807 C CA . ALA B 1 39 ? 13.008 39.781 8.461 1 96 39 ALA B CA 1
ATOM 2808 C C . ALA B 1 39 ? 12.617 40.938 7.555 1 96 39 ALA B C 1
ATOM 2810 O O . ALA B 1 39 ? 11.453 41.062 7.148 1 96 39 ALA B O 1
ATOM 2811 N N . GLU B 1 40 ? 13.602 41.719 7.254 1 96.62 40 GLU B N 1
ATOM 2812 C CA . GLU B 1 40 ? 13.359 42.875 6.398 1 96.62 40 GLU B CA 1
ATOM 2813 C C . GLU B 1 40 ? 12.969 42.438 4.984 1 96.62 40 GLU B C 1
ATOM 2815 O O . GLU B 1 40 ? 12.078 43.031 4.371 1 96.62 40 GLU B O 1
ATOM 2820 N N . GLU B 1 41 ? 13.664 41.531 4.516 1 96 41 GLU B N 1
ATOM 2821 C CA . GLU B 1 41 ? 13.359 41 3.191 1 96 41 GLU B CA 1
ATOM 2822 C C . GLU B 1 41 ? 11.938 40.438 3.127 1 96 41 GLU B C 1
ATOM 2824 O O . GLU B 1 41 ? 11.211 40.719 2.164 1 96 41 GLU B O 1
ATOM 2829 N N . CYS B 1 42 ? 11.609 39.719 4.133 1 95.5 42 CYS B N 1
ATOM 2830 C CA . CYS B 1 42 ? 10.266 39.156 4.203 1 95.5 42 CYS B CA 1
ATOM 2831 C C . CYS B 1 42 ? 9.219 40.25 4.309 1 95.5 42 CYS B C 1
ATOM 2833 O O . CYS B 1 42 ? 8.18 40.188 3.641 1 95.5 42 CYS B O 1
ATOM 2835 N N . ALA B 1 43 ? 9.484 41.219 5.094 1 96.62 43 ALA B N 1
ATOM 2836 C CA . ALA B 1 43 ? 8.555 42.312 5.266 1 96.62 43 ALA B CA 1
ATOM 2837 C C . ALA B 1 43 ? 8.328 43.062 3.945 1 96.62 43 ALA B C 1
ATOM 2839 O O . ALA B 1 43 ? 7.195 43.406 3.613 1 96.62 43 ALA B O 1
ATOM 2840 N N . ARG B 1 44 ? 9.383 43.25 3.23 1 96.5 44 ARG B N 1
ATOM 2841 C CA . ARG B 1 44 ? 9.297 43.906 1.94 1 96.5 44 ARG B CA 1
ATOM 2842 C C . ARG B 1 44 ? 8.531 43.062 0.931 1 96.5 44 ARG B C 1
ATOM 2844 O O . ARG B 1 44 ? 7.633 43.562 0.247 1 96.5 44 ARG B O 1
ATOM 2851 N N . ARG B 1 45 ? 8.867 41.812 0.901 1 95.69 45 ARG B N 1
ATOM 2852 C CA . ARG B 1 45 ? 8.297 40.906 -0.071 1 95.69 45 ARG B CA 1
ATOM 2853 C C . ARG B 1 45 ? 6.781 40.812 0.101 1 95.69 45 ARG B C 1
ATOM 2855 O O . ARG B 1 45 ? 6.047 40.688 -0.882 1 95.69 45 ARG B O 1
ATOM 2862 N N . TYR B 1 46 ? 6.328 40.906 1.334 1 95.5 46 TYR B N 1
ATOM 2863 C CA . TYR B 1 46 ? 4.914 40.656 1.581 1 95.5 46 TYR B CA 1
ATOM 2864 C C . TYR B 1 46 ? 4.203 41.906 2.033 1 95.5 46 TYR B C 1
ATOM 2866 O O . TYR B 1 46 ? 3.066 41.875 2.51 1 95.5 46 TYR B O 1
ATOM 2874 N N . SER B 1 47 ? 4.867 43.062 1.892 1 95.06 47 SER B N 1
ATOM 2875 C CA . SER B 1 47 ? 4.324 44.375 2.271 1 95.06 47 SER B CA 1
ATOM 2876 C C . SER B 1 47 ? 3.748 44.344 3.684 1 95.06 47 SER B C 1
ATOM 2878 O O . SER B 1 47 ? 2.615 44.781 3.908 1 95.06 47 SER B O 1
ATOM 2880 N N . ALA B 1 48 ? 4.551 43.75 4.586 1 96.88 48 ALA B N 1
ATOM 2881 C CA . ALA B 1 48 ? 4.141 43.688 5.984 1 96.88 48 ALA B CA 1
ATOM 2882 C C . ALA B 1 48 ? 4.184 45.062 6.648 1 96.88 48 ALA B C 1
ATOM 2884 O O . ALA B 1 48 ? 4.898 45.969 6.191 1 96.88 48 ALA B O 1
ATOM 2885 N N . SER B 1 49 ? 3.453 45.219 7.645 1 97.12 49 SER B N 1
ATOM 2886 C CA . SER B 1 49 ? 3.369 46.469 8.375 1 97.12 49 SER B CA 1
ATOM 2887 C C . SER B 1 49 ? 4.609 46.719 9.234 1 97.12 49 SER B C 1
ATOM 2889 O O . SER B 1 49 ? 4.875 47.844 9.672 1 97.12 49 SER B O 1
ATOM 2891 N N . GLY B 1 50 ? 5.336 45.688 9.5 1 97.06 50 GLY B N 1
ATOM 2892 C CA . GLY B 1 50 ? 6.559 45.719 10.289 1 97.06 50 GLY B CA 1
ATOM 2893 C C . GLY B 1 50 ? 7.203 44.344 10.461 1 97.06 50 GLY B C 1
ATOM 2894 O O . GLY B 1 50 ? 6.715 43.375 9.922 1 97.06 50 GLY B O 1
ATOM 2895 N N . TYR B 1 51 ? 8.344 44.344 11.141 1 97.81 51 TYR B N 1
ATOM 2896 C CA . TYR B 1 51 ? 9.039 43.094 11.383 1 97.81 51 TYR B CA 1
ATOM 2897 C C . TYR B 1 51 ? 9.641 43.062 12.789 1 97.81 51 TYR B C 1
ATOM 2899 O O . TYR B 1 51 ? 9.828 44.125 13.406 1 97.81 51 TYR B O 1
ATOM 2907 N N . PHE B 1 52 ? 9.781 41.906 13.289 1 98 52 PHE B N 1
ATOM 2908 C CA . PHE B 1 52 ? 10.445 41.656 14.562 1 98 52 PHE B CA 1
ATOM 2909 C C . PHE B 1 52 ? 11.68 40.781 14.367 1 98 52 PHE B C 1
ATOM 2911 O O . PHE B 1 52 ? 11.75 40 13.414 1 98 52 PHE B O 1
ATOM 2918 N N . THR B 1 53 ? 12.656 40.906 15.289 1 97.19 53 THR B N 1
ATOM 2919 C CA . THR B 1 53 ? 13.844 40.062 15.227 1 97.19 53 THR B CA 1
ATOM 2920 C C . THR B 1 53 ? 14.047 39.312 16.531 1 97.19 53 THR B C 1
ATOM 2922 O O . THR B 1 53 ? 14.961 38.469 16.656 1 97.19 53 THR B O 1
ATOM 2925 N N . ASN B 1 54 ? 13.172 39.625 17.391 1 97.25 54 ASN B N 1
ATOM 2926 C CA . ASN B 1 54 ? 13.141 38.969 18.688 1 97.25 54 ASN B CA 1
ATOM 2927 C C . ASN B 1 54 ? 11.719 38.531 19.062 1 97.25 54 ASN B C 1
ATOM 2929 O O . ASN B 1 54 ? 10.789 39.344 18.969 1 97.25 54 ASN B O 1
ATOM 2933 N N . TYR B 1 55 ? 11.609 37.312 19.547 1 97.81 55 TYR B N 1
ATOM 2934 C CA . TYR B 1 55 ? 10.281 36.781 19.844 1 97.81 55 TYR B CA 1
ATOM 2935 C C . TYR B 1 55 ? 9.656 37.5 21.016 1 97.81 55 TYR B C 1
ATOM 2937 O O . TYR B 1 55 ? 8.438 37.719 21.062 1 97.81 55 TYR B O 1
ATOM 2945 N N . ASP B 1 56 ? 10.438 37.969 21.969 1 97.81 56 ASP B N 1
ATOM 2946 C CA . ASP B 1 56 ? 9.938 38.719 23.109 1 97.81 56 ASP B CA 1
ATOM 2947 C C . ASP B 1 56 ? 9.219 39.969 22.656 1 97.81 56 ASP B C 1
ATOM 2949 O O . ASP B 1 56 ? 8.242 40.406 23.281 1 97.81 56 ASP B O 1
ATOM 2953 N N . ASP B 1 57 ? 9.773 40.562 21.609 1 98.06 57 ASP B N 1
ATOM 2954 C CA . ASP B 1 57 ? 9.156 41.781 21.078 1 98.06 57 ASP B CA 1
ATOM 2955 C C . ASP B 1 57 ? 7.789 41.469 20.469 1 98.06 57 ASP B C 1
ATOM 2957 O O . ASP B 1 57 ? 6.887 42.312 20.5 1 98.06 57 ASP B O 1
ATOM 2961 N N . VAL B 1 58 ? 7.656 40.312 19.891 1 97.94 58 VAL B N 1
ATOM 2962 C CA . VAL B 1 58 ? 6.371 39.906 19.344 1 97.94 58 VAL B CA 1
ATOM 2963 C C . VAL B 1 58 ? 5.34 39.781 20.469 1 97.94 58 VAL B C 1
ATOM 2965 O O . VAL B 1 58 ? 4.254 40.375 20.375 1 97.94 58 VAL B O 1
ATOM 2968 N N . VAL B 1 59 ? 5.664 39.094 21.547 1 97.5 59 VAL B N 1
ATOM 2969 C CA . VAL B 1 59 ? 4.707 38.781 22.594 1 97.5 59 VAL B CA 1
ATOM 2970 C C . VAL B 1 59 ? 4.375 40.031 23.391 1 97.5 59 VAL B C 1
ATOM 2972 O O . VAL B 1 59 ? 3.275 40.156 23.938 1 97.5 59 VAL B O 1
ATOM 2975 N N . LYS B 1 60 ? 5.273 41.062 23.406 1 97.38 60 LYS B N 1
ATOM 2976 C CA . LYS B 1 60 ? 5.047 42.312 24.125 1 97.38 60 LYS B CA 1
ATOM 2977 C C . LYS B 1 60 ? 4.32 43.312 23.25 1 97.38 60 LYS B C 1
ATOM 2979 O O . LYS B 1 60 ? 3.84 44.344 23.75 1 97.38 60 LYS B O 1
ATOM 2984 N N . SER B 1 61 ? 4.309 43.031 22.062 1 98 61 SER B N 1
ATOM 2985 C CA . SER B 1 61 ? 3.719 43.969 21.109 1 98 61 SER B CA 1
ATOM 2986 C C . SER B 1 61 ? 2.197 43.969 21.219 1 98 61 SER B C 1
ATOM 2988 O O . SER B 1 61 ? 1.628 43.344 22.094 1 98 61 SER B O 1
ATOM 2990 N N . ASN B 1 62 ? 1.541 44.719 20.297 1 97.12 62 ASN B N 1
ATOM 2991 C CA . ASN B 1 62 ? 0.085 44.812 20.281 1 97.12 62 ASN B CA 1
ATOM 2992 C C . ASN B 1 62 ? -0.532 43.844 19.297 1 97.12 62 ASN B C 1
ATOM 2994 O O . ASN B 1 62 ? -1.707 43.969 18.938 1 97.12 62 ASN B O 1
ATOM 2998 N N . VAL B 1 63 ? 0.266 42.906 18.875 1 97.94 63 VAL B N 1
ATOM 2999 C CA . VAL B 1 63 ? -0.271 41.875 17.969 1 97.94 63 VAL B CA 1
ATOM 3000 C C . VAL B 1 63 ? -1.353 41.094 18.688 1 97.94 63 VAL B C 1
ATOM 3002 O O . VAL B 1 63 ? -1.238 40.781 19.875 1 97.94 63 VAL B O 1
ATOM 3005 N N . ASP B 1 64 ? -2.373 40.688 17.922 1 98.5 64 ASP B N 1
ATOM 3006 C CA . ASP B 1 64 ? -3.492 39.938 18.469 1 98.5 64 ASP B CA 1
ATOM 3007 C C . ASP B 1 64 ? -3.271 38.438 18.281 1 98.5 64 ASP B C 1
ATOM 3009 O O . ASP B 1 64 ? -3.697 37.625 19.109 1 98.5 64 ASP B O 1
ATOM 3013 N N . ILE B 1 65 ? -2.695 38.062 17.172 1 98.81 65 ILE B N 1
ATOM 3014 C CA . ILE B 1 65 ? -2.543 36.656 16.75 1 98.81 65 ILE B CA 1
ATOM 3015 C C . ILE B 1 65 ? -1.069 36.375 16.484 1 98.81 65 ILE B C 1
ATOM 3017 O O . ILE B 1 65 ? -0.377 37.156 15.836 1 98.81 65 ILE B O 1
ATOM 3021 N N . VAL B 1 66 ? -0.597 35.312 17.016 1 98.81 66 VAL B N 1
ATOM 3022 C CA . VAL B 1 66 ? 0.719 34.812 16.672 1 98.81 66 VAL B CA 1
ATOM 3023 C C . VAL B 1 66 ? 0.564 33.562 15.805 1 98.81 66 VAL B C 1
ATOM 3025 O O . VAL B 1 66 ? -0.063 32.562 16.219 1 98.81 66 VAL B O 1
ATOM 3028 N N . ASP B 1 67 ? 1.011 33.562 14.578 1 98.69 67 ASP B N 1
ATOM 3029 C CA . ASP B 1 67 ? 1.095 32.438 13.648 1 98.69 67 ASP B CA 1
ATOM 3030 C C . ASP B 1 67 ? 2.479 31.797 13.688 1 98.69 67 ASP B C 1
ATOM 3032 O O . ASP B 1 67 ? 3.438 32.344 13.133 1 98.69 67 ASP B O 1
ATOM 3036 N N . LEU B 1 68 ? 2.543 30.641 14.289 1 98.5 68 LEU B N 1
ATOM 3037 C CA . LEU B 1 68 ? 3.83 30.031 14.602 1 98.5 68 LEU B CA 1
ATOM 3038 C C . LEU B 1 68 ? 4.203 28.984 13.562 1 98.5 68 LEU B C 1
ATOM 3040 O O . LEU B 1 68 ? 3.562 27.938 13.469 1 98.5 68 LEU B O 1
ATOM 3044 N N . ILE B 1 69 ? 5.191 29.188 12.797 1 97.56 69 ILE B N 1
ATOM 3045 C CA . ILE B 1 69 ? 5.805 28.266 11.852 1 97.56 69 ILE B CA 1
ATOM 3046 C C . ILE B 1 69 ? 7.289 28.109 12.172 1 97.56 69 ILE B C 1
ATOM 3048 O O . ILE B 1 69 ? 8.141 28.766 11.57 1 97.56 69 ILE B O 1
ATOM 3052 N N . VAL B 1 70 ? 7.562 27.312 13.117 1 97 70 VAL B N 1
ATOM 3053 C CA . VAL B 1 70 ? 8.898 27.125 13.68 1 9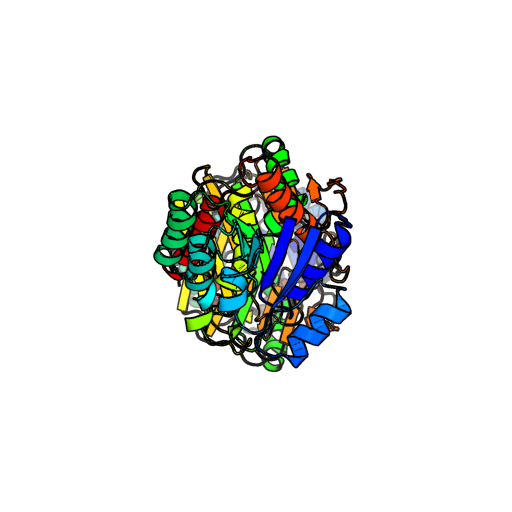7 70 VAL B CA 1
ATOM 3054 C C . VAL B 1 70 ? 9.188 25.641 13.852 1 97 70 VAL B C 1
ATOM 3056 O O . VAL B 1 70 ? 8.359 24.797 13.516 1 97 70 VAL B O 1
ATOM 3059 N N . SER B 1 71 ? 10.375 25.297 14.289 1 97.06 71 SER B N 1
ATOM 3060 C CA . SER B 1 71 ? 10.734 23.891 14.508 1 97.06 71 SER B CA 1
ATOM 3061 C C . SER B 1 71 ? 9.875 23.266 15.602 1 97.06 71 SER B C 1
ATOM 3063 O O . SER B 1 71 ? 9.398 23.969 16.5 1 97.06 71 SER B O 1
ATOM 3065 N N . HIS B 1 72 ? 9.703 21.984 15.547 1 98.62 72 HIS B N 1
ATOM 3066 C CA . HIS B 1 72 ? 8.75 21.297 16.406 1 98.62 72 HIS B CA 1
ATOM 3067 C C . HIS B 1 72 ? 9.086 21.516 17.891 1 98.62 72 HIS B C 1
ATOM 3069 O O . HIS B 1 72 ? 8.188 21.672 18.719 1 98.62 72 HIS B O 1
ATOM 3075 N N . ASP B 1 73 ? 10.359 21.531 18.188 1 98.25 73 ASP B N 1
ATOM 3076 C CA . ASP B 1 73 ? 10.797 21.656 19.578 1 98.25 73 ASP B CA 1
ATOM 3077 C C . ASP B 1 73 ? 10.398 23 20.156 1 98.25 73 ASP B C 1
ATOM 3079 O O . ASP B 1 73 ? 10.328 23.156 21.375 1 98.25 73 ASP B O 1
ATOM 3083 N N . MET B 1 74 ? 10.086 23.969 19.328 1 98.19 74 MET B N 1
ATOM 3084 C CA . MET B 1 74 ? 9.773 25.312 19.781 1 98.19 74 MET B CA 1
ATOM 3085 C C . MET B 1 74 ? 8.266 25.531 19.875 1 98.19 74 MET B C 1
ATOM 3087 O O . MET B 1 74 ? 7.805 26.562 20.344 1 98.19 74 MET B O 1
ATOM 3091 N N . HIS B 1 75 ? 7.488 24.531 19.469 1 98.88 75 HIS B N 1
ATOM 3092 C CA . HIS B 1 75 ? 6.035 24.688 19.438 1 98.88 75 HIS B CA 1
ATOM 3093 C C . HIS B 1 75 ? 5.484 25 20.828 1 98.88 75 HIS B C 1
ATOM 3095 O O . HIS B 1 75 ? 4.918 26.078 21.031 1 98.88 75 HIS B O 1
ATOM 3101 N N . ALA B 1 76 ? 5.789 24.188 21.812 1 98.81 76 ALA B N 1
ATOM 3102 C CA . ALA B 1 76 ? 5.188 24.344 23.125 1 98.81 76 ALA B CA 1
ATOM 3103 C C . ALA B 1 76 ? 5.684 25.609 23.812 1 98.81 76 ALA B C 1
ATOM 3105 O O . ALA B 1 76 ? 4.887 26.453 24.203 1 98.81 76 ALA B O 1
ATOM 3106 N N . PRO B 1 77 ? 7 25.828 23.922 1 98.69 77 PRO B N 1
ATOM 3107 C CA . PRO B 1 77 ? 7.441 27.016 24.672 1 98.69 77 PRO B CA 1
ATOM 3108 C C . PRO B 1 77 ? 6.988 28.328 24.016 1 98.69 77 PRO B C 1
ATOM 3110 O O . PRO B 1 77 ? 6.574 29.25 24.719 1 98.69 77 PRO B O 1
ATOM 3113 N N . MET B 1 78 ? 6.977 28.422 22.672 1 98.75 78 MET B N 1
ATOM 3114 C CA . MET B 1 78 ? 6.633 29.672 22.016 1 98.75 78 MET B CA 1
ATOM 3115 C C . MET B 1 78 ? 5.125 29.891 22.031 1 98.75 78 MET B C 1
ATOM 3117 O O . MET B 1 78 ? 4.66 31.016 22.188 1 98.75 78 MET B O 1
ATOM 3121 N N . ALA B 1 79 ? 4.375 28.844 21.844 1 98.94 79 ALA B N 1
ATOM 3122 C CA . ALA B 1 79 ? 2.922 28.969 21.891 1 98.94 79 ALA B CA 1
ATOM 3123 C C . ALA B 1 79 ? 2.449 29.406 23.266 1 98.94 79 ALA B C 1
ATOM 3125 O O . ALA B 1 79 ? 1.675 30.359 23.391 1 98.94 79 ALA B O 1
ATOM 3126 N N . ILE B 1 80 ? 2.938 28.75 24.281 1 98.88 80 ILE B N 1
ATOM 3127 C CA . ILE B 1 80 ? 2.514 29.031 25.656 1 98.88 80 ILE B CA 1
ATOM 3128 C C . ILE B 1 80 ? 2.926 30.438 26.047 1 98.88 80 ILE B C 1
ATOM 3130 O O . ILE B 1 80 ? 2.137 31.188 26.641 1 98.88 80 ILE B O 1
ATOM 3134 N N . LYS B 1 81 ? 4.129 30.844 25.656 1 98.81 81 LYS B N 1
ATOM 3135 C CA . LYS B 1 81 ? 4.605 32.188 25.938 1 98.81 81 LYS B CA 1
ATOM 3136 C C . LYS B 1 81 ? 3.691 33.25 25.328 1 98.81 81 LYS B C 1
ATOM 3138 O O . LYS B 1 81 ? 3.363 34.25 25.969 1 98.81 81 LYS B O 1
ATOM 3143 N N . ALA B 1 82 ? 3.33 33.062 24.078 1 98.81 82 ALA B N 1
ATOM 3144 C CA . ALA B 1 82 ? 2.416 33.969 23.422 1 98.81 82 ALA B CA 1
ATOM 3145 C C . ALA B 1 82 ? 1.07 34.031 24.141 1 98.81 82 ALA B C 1
ATOM 3147 O O . ALA B 1 82 ? 0.525 35.094 24.375 1 98.81 82 ALA B O 1
ATOM 3148 N N . MET B 1 83 ? 0.559 32.906 24.516 1 98.81 83 MET B N 1
ATOM 3149 C CA . MET B 1 83 ? -0.745 32.812 25.172 1 98.81 83 MET B CA 1
ATOM 3150 C C . MET B 1 83 ? -0.72 33.5 26.531 1 98.81 83 MET B C 1
ATOM 3152 O O . MET B 1 83 ? -1.706 34.125 26.938 1 98.81 83 MET B O 1
ATOM 3156 N N . GLU B 1 84 ? 0.377 33.406 27.188 1 98.5 84 GLU B N 1
ATOM 3157 C CA . GLU B 1 84 ? 0.529 34 28.516 1 98.5 84 GLU B CA 1
ATOM 3158 C C . GLU B 1 84 ? 0.391 35.531 28.453 1 98.5 84 GLU B C 1
ATOM 3160 O O . GLU B 1 84 ? 0.071 36.156 29.453 1 98.5 84 GLU B O 1
ATOM 3165 N N . THR B 1 85 ? 0.619 36.094 27.281 1 98.19 85 THR B N 1
ATOM 3166 C CA . THR B 1 85 ? 0.503 37.562 27.125 1 98.19 85 THR B CA 1
ATOM 3167 C C . THR B 1 85 ? -0.814 37.906 26.438 1 98.19 85 THR B C 1
ATOM 3169 O O . THR B 1 85 ? -0.974 39.031 25.938 1 98.19 85 THR B O 1
ATOM 3172 N N . GLY B 1 86 ? -1.717 36.938 26.312 1 98.25 86 GLY B N 1
ATOM 3173 C CA . GLY B 1 86 ? -3.078 37.188 25.875 1 98.25 86 GLY B CA 1
ATOM 3174 C C . GLY B 1 86 ? -3.248 37.062 24.359 1 98.25 86 GLY B C 1
ATOM 3175 O O . GLY B 1 86 ? -4.281 37.438 23.812 1 98.25 86 GLY B O 1
ATOM 3176 N N . LYS B 1 87 ? -2.264 36.531 23.703 1 98.75 87 LYS B N 1
ATOM 3177 C CA . LYS B 1 87 ? -2.338 36.438 22.25 1 98.75 87 LYS B CA 1
ATOM 3178 C C . LYS B 1 87 ? -3.035 35.125 21.828 1 98.75 87 LYS B C 1
ATOM 3180 O O . LYS B 1 87 ? -2.836 34.094 22.438 1 98.75 87 LYS B O 1
ATOM 3185 N N . HIS B 1 88 ? -3.938 35.188 20.812 1 98.88 88 HIS B N 1
ATOM 3186 C CA . HIS B 1 88 ? -4.406 33.969 20.125 1 98.88 88 HIS B CA 1
ATOM 3187 C C . HIS B 1 88 ? -3.285 33.344 19.312 1 98.88 88 HIS B C 1
ATOM 3189 O O . HIS B 1 88 ? -2.393 34.031 18.812 1 98.88 88 HIS B O 1
ATOM 3195 N N . VAL B 1 89 ? -3.295 32.031 19.203 1 98.94 89 VAL B N 1
ATOM 3196 C CA . VAL B 1 89 ? -2.174 31.344 18.562 1 98.94 89 VAL B CA 1
ATOM 3197 C C . VAL B 1 89 ? -2.691 30.375 17.516 1 98.94 89 VAL B C 1
ATOM 3199 O O . VAL B 1 89 ? -3.607 29.594 17.766 1 98.94 89 VAL B O 1
ATOM 3202 N N . ILE B 1 90 ? -2.23 30.406 16.312 1 98.88 90 ILE B N 1
ATOM 3203 C CA . ILE B 1 90 ? -2.297 29.328 15.32 1 98.88 90 ILE B CA 1
ATOM 3204 C C . ILE B 1 90 ? -0.905 28.75 15.102 1 98.88 90 ILE B C 1
ATOM 3206 O O . ILE B 1 90 ? 0.066 29.484 14.922 1 98.88 90 ILE B O 1
ATOM 3210 N N . LEU B 1 91 ? -0.79 27.469 15.227 1 98.81 91 LEU B N 1
ATOM 3211 C CA . LEU B 1 91 ? 0.48 26.75 15.297 1 98.81 91 LEU B CA 1
ATOM 3212 C C . LEU B 1 91 ? 0.573 25.688 14.203 1 98.81 91 LEU B C 1
ATOM 3214 O O . LEU B 1 91 ? -0.314 24.844 14.07 1 98.81 91 LEU B O 1
ATOM 3218 N N . GLU B 1 92 ? 1.547 25.719 13.414 1 98.25 92 GLU B N 1
ATOM 3219 C CA . GLU B 1 92 ? 1.735 24.703 12.375 1 98.25 92 GLU B CA 1
ATOM 3220 C C . GLU B 1 92 ? 1.803 23.297 12.977 1 98.25 92 GLU B C 1
ATOM 3222 O O . GLU B 1 92 ? 2.293 23.125 14.094 1 98.25 92 GLU B O 1
ATOM 3227 N N . LYS B 1 93 ? 1.34 22.359 12.266 1 98.56 93 LYS B N 1
ATOM 3228 C CA . LYS B 1 93 ? 1.433 20.969 12.711 1 98.56 93 LYS B CA 1
ATOM 3229 C C . LYS B 1 93 ? 2.887 20.516 12.773 1 98.56 93 LYS B C 1
ATOM 3231 O O . LYS B 1 93 ? 3.742 21.047 12.07 1 98.56 93 LYS B O 1
ATOM 3236 N N . PRO B 1 94 ? 3.156 19.531 13.602 1 98.75 94 PRO B N 1
ATOM 3237 C CA . PRO B 1 94 ? 2.283 18.906 14.594 1 98.75 94 PRO B CA 1
ATOM 3238 C C . PRO B 1 94 ? 2.045 19.781 15.812 1 98.75 94 PRO B C 1
ATOM 3240 O O . PRO B 1 94 ? 2.725 20.797 15.992 1 98.75 94 PRO B O 1
ATOM 3243 N N . ILE B 1 95 ? 1.088 19.406 16.625 1 98.94 95 ILE B N 1
ATOM 3244 C CA . ILE B 1 95 ? 0.79 20.219 17.797 1 98.94 95 ILE B CA 1
ATOM 3245 C C . ILE B 1 95 ? 2.018 20.297 18.703 1 98.94 95 ILE B C 1
ATOM 3247 O O . ILE B 1 95 ? 2.316 21.344 19.281 1 98.94 95 ILE B O 1
ATOM 3251 N N . ALA B 1 96 ? 2.717 19.141 18.844 1 98.81 96 ALA B N 1
ATOM 3252 C CA . ALA B 1 96 ? 3.906 19.047 19.688 1 98.81 96 ALA B CA 1
ATOM 3253 C C . ALA B 1 96 ? 4.656 17.734 19.406 1 98.81 96 ALA B C 1
ATOM 3255 O O . ALA B 1 96 ? 4.27 16.969 18.531 1 98.81 96 ALA B O 1
ATOM 3256 N N . ARG B 1 97 ? 5.805 17.562 20.188 1 98.62 97 ARG B N 1
ATOM 3257 C CA . ARG B 1 97 ? 6.617 16.359 20.016 1 98.62 97 ARG B CA 1
ATOM 3258 C C . ARG B 1 97 ? 6.137 15.234 20.922 1 98.62 97 ARG B C 1
ATOM 3260 O O . ARG B 1 97 ? 6.359 14.055 20.641 1 98.62 97 ARG B O 1
ATOM 3267 N N . THR B 1 98 ? 5.465 15.625 21.984 1 98.75 98 THR B N 1
ATOM 3268 C CA . THR B 1 98 ? 4.992 14.664 22.969 1 98.75 98 THR B CA 1
ATOM 3269 C C . THR B 1 98 ? 3.566 14.992 23.406 1 98.75 98 THR B C 1
ATOM 3271 O O . THR B 1 98 ? 3.094 16.109 23.219 1 98.75 98 THR B O 1
ATOM 3274 N N . ILE B 1 99 ? 2.986 13.945 24.062 1 98.81 99 ILE B N 1
ATOM 3275 C CA . ILE B 1 99 ? 1.624 14.133 24.547 1 98.81 99 ILE B CA 1
ATOM 3276 C C . ILE B 1 99 ? 1.61 15.18 25.656 1 98.81 99 ILE B C 1
ATOM 3278 O O . ILE B 1 99 ? 0.699 16.016 25.719 1 98.81 99 ILE B O 1
ATOM 3282 N N . ASP B 1 100 ? 2.58 15.234 26.484 1 98.75 100 ASP B N 1
ATOM 3283 C CA . ASP B 1 100 ? 2.672 16.188 27.578 1 98.75 100 ASP B CA 1
ATOM 3284 C C . ASP B 1 100 ? 2.777 17.625 27.047 1 98.75 100 ASP B C 1
ATOM 3286 O O . ASP B 1 100 ? 2.098 18.531 27.531 1 98.75 100 ASP B O 1
ATOM 3290 N N . GLU B 1 101 ? 3.621 17.828 26.047 1 98.88 101 GLU B N 1
ATOM 3291 C CA . GLU B 1 101 ? 3.744 19.141 25.422 1 98.88 101 GLU B CA 1
ATOM 3292 C C . GLU B 1 101 ? 2.42 19.594 24.812 1 98.88 101 GLU B C 1
ATOM 3294 O O . GLU B 1 101 ? 2.025 20.75 24.969 1 98.88 101 GLU B O 1
ATOM 3299 N N . ALA B 1 102 ? 1.793 18.672 24.156 1 98.94 102 ALA B N 1
ATOM 3300 C CA . ALA B 1 102 ? 0.516 18.984 23.516 1 98.94 102 ALA B CA 1
ATOM 3301 C C . ALA B 1 102 ? -0.527 19.406 24.547 1 98.94 102 ALA B C 1
ATOM 3303 O O . ALA B 1 102 ? -1.207 20.422 24.391 1 98.94 102 ALA B O 1
ATOM 3304 N N . ASN B 1 103 ? -0.626 18.594 25.594 1 98.88 103 ASN B N 1
ATOM 3305 C CA . ASN B 1 103 ? -1.577 18.891 26.656 1 98.88 103 ASN B CA 1
ATOM 3306 C C . ASN B 1 103 ? -1.283 20.25 27.312 1 98.88 103 ASN B C 1
ATOM 3308 O O . ASN B 1 103 ? -2.205 20.984 27.641 1 98.88 103 ASN B O 1
ATOM 3312 N N . ALA B 1 104 ? -0.053 20.547 27.531 1 98.88 104 ALA B N 1
ATOM 3313 C CA . ALA B 1 104 ? 0.341 21.812 28.125 1 98.88 104 ALA B CA 1
ATOM 3314 C C . ALA B 1 104 ? -0.134 22.984 27.281 1 98.88 104 ALA B C 1
ATOM 3316 O O . ALA B 1 104 ? -0.609 24 27.812 1 98.88 104 ALA B O 1
ATOM 3317 N N . ILE B 1 105 ? -0.018 22.906 25.984 1 98.94 105 ILE B N 1
ATOM 3318 C CA . ILE B 1 105 ? -0.447 23.969 25.062 1 98.94 105 ILE B CA 1
ATOM 3319 C C . ILE B 1 105 ? -1.96 24.141 25.156 1 98.94 105 ILE B C 1
ATOM 3321 O O . ILE B 1 105 ? -2.451 25.266 25.312 1 98.94 105 ILE B O 1
ATOM 3325 N N . ILE B 1 106 ? -2.65 23.016 25.031 1 98.94 106 ILE B N 1
ATOM 3326 C CA . ILE B 1 106 ? -4.109 23.047 25.062 1 98.94 106 ILE B CA 1
ATOM 3327 C C . ILE B 1 106 ? -4.586 23.641 26.391 1 98.94 106 ILE B C 1
ATOM 3329 O O . ILE B 1 106 ? -5.461 24.516 26.406 1 98.94 106 ILE B O 1
ATOM 3333 N N . GLU B 1 107 ? -4.031 23.188 27.469 1 98.81 107 GLU B N 1
ATOM 3334 C CA . GLU B 1 107 ? -4.41 23.656 28.797 1 98.81 107 GLU B CA 1
ATOM 3335 C C . GLU B 1 107 ? -4.141 25.156 28.953 1 98.81 107 GLU B C 1
ATOM 3337 O O . GLU B 1 107 ? -4.938 25.875 29.547 1 98.81 107 GLU B O 1
ATOM 3342 N N . ALA B 1 108 ? -3.014 25.609 28.453 1 98.81 108 ALA B N 1
ATOM 3343 C CA . ALA B 1 108 ? -2.684 27.031 28.516 1 98.81 108 ALA B CA 1
ATOM 3344 C C . ALA B 1 108 ? -3.738 27.875 27.781 1 98.81 108 ALA B C 1
ATOM 3346 O O . ALA B 1 108 ? -4.176 28.906 28.297 1 98.81 108 ALA B O 1
ATOM 3347 N N . SER B 1 109 ? -4.145 27.469 26.609 1 98.81 109 SER B N 1
ATOM 3348 C CA . SER B 1 109 ? -5.133 28.219 25.844 1 98.81 109 SER B CA 1
ATOM 3349 C C . SER B 1 109 ? -6.461 28.312 26.594 1 98.81 109 SER B C 1
ATOM 3351 O O . SER B 1 109 ? -7.113 29.359 26.578 1 98.81 109 SER B O 1
ATOM 3353 N N . ARG B 1 110 ? -6.812 27.219 27.234 1 98.38 110 ARG B N 1
ATOM 3354 C CA . ARG B 1 110 ? -8.055 27.188 28 1 98.38 110 ARG B CA 1
ATOM 3355 C C . ARG B 1 110 ? -7.957 28.078 29.234 1 98.38 110 ARG B C 1
ATOM 3357 O O . ARG B 1 110 ? -8.852 28.891 29.484 1 98.38 110 ARG B O 1
ATOM 3364 N N . ARG B 1 111 ? -6.926 27.938 29.969 1 98.38 111 ARG B N 1
ATOM 3365 C CA . ARG B 1 111 ? -6.715 28.688 31.203 1 98.38 111 ARG B CA 1
ATOM 3366 C C . ARG B 1 111 ? -6.664 30.188 30.938 1 98.38 111 ARG B C 1
ATOM 3368 O O . ARG B 1 111 ? -7.199 30.969 31.719 1 98.38 111 ARG B O 1
ATOM 3375 N N . LEU B 1 112 ? -6.051 30.578 29.859 1 98.44 112 LEU B N 1
ATOM 3376 C CA . LEU B 1 112 ? -5.801 31.984 29.562 1 98.44 112 LEU B CA 1
ATOM 3377 C C . LEU B 1 112 ? -6.895 32.562 28.672 1 98.44 112 LEU B C 1
ATOM 3379 O O . LEU B 1 112 ? -6.871 33.75 28.328 1 98.44 112 LEU B O 1
ATOM 3383 N N . LYS B 1 113 ? -7.82 31.688 28.266 1 98.25 113 LYS B N 1
ATOM 3384 C CA . LYS B 1 113 ? -9.008 32.062 27.5 1 98.25 113 LYS B CA 1
ATOM 3385 C C . LYS B 1 113 ? -8.633 32.719 26.188 1 98.25 113 LYS B C 1
ATOM 3387 O O . LYS B 1 113 ? -9.18 33.781 25.844 1 98.25 113 LYS B O 1
ATOM 3392 N N . VAL B 1 114 ? -7.699 32.219 25.453 1 98.69 114 VAL B N 1
ATOM 3393 C CA . VAL B 1 114 ? -7.332 32.656 24.125 1 98.69 114 VAL B CA 1
ATOM 3394 C C . VAL B 1 114 ? -7.629 31.547 23.109 1 98.69 114 VAL B C 1
ATOM 3396 O O . VAL B 1 114 ? -7.688 30.375 23.469 1 98.69 114 VAL B O 1
ATOM 3399 N N . LYS B 1 115 ? -7.867 31.875 21.875 1 98.81 115 LYS B N 1
ATOM 3400 C CA . LYS B 1 115 ? -8.094 30.906 20.812 1 98.81 115 LYS B CA 1
ATOM 3401 C C . LYS B 1 115 ? -6.789 30.234 20.391 1 98.81 115 LYS B C 1
ATOM 3403 O O . LYS B 1 115 ? -5.746 30.891 20.312 1 98.81 115 LYS B O 1
ATOM 3408 N N . PHE B 1 116 ? -6.887 28.922 20.234 1 98.88 116 PHE B N 1
ATOM 3409 C CA . PHE B 1 116 ? -5.762 28.109 19.797 1 98.88 116 PHE B CA 1
ATOM 3410 C C . PHE B 1 116 ? -6.203 27.125 18.719 1 98.88 116 PHE B C 1
ATOM 3412 O O . PHE B 1 116 ? -7.23 26.453 18.875 1 98.88 116 PHE B O 1
ATOM 3419 N N . MET B 1 117 ? -5.438 27 17.641 1 98.88 117 MET B N 1
ATOM 3420 C CA . MET B 1 117 ? -5.699 26.016 16.594 1 98.88 117 MET B CA 1
ATOM 3421 C C . MET B 1 117 ? -4.398 25.547 15.945 1 98.88 117 MET B C 1
ATOM 3423 O O . MET B 1 117 ? -3.471 26.344 15.758 1 98.88 117 MET B O 1
ATOM 3427 N N . VAL B 1 118 ? -4.305 24.312 15.703 1 98.94 118 VAL B N 1
ATOM 3428 C CA . VAL B 1 118 ? -3.199 23.781 14.914 1 98.94 118 VAL B CA 1
ATOM 3429 C C . VAL B 1 118 ? -3.504 23.938 13.422 1 98.94 118 VAL B C 1
ATOM 3431 O O . VAL B 1 118 ? -4.621 23.656 12.977 1 98.94 118 VAL B O 1
ATOM 3434 N N . ALA B 1 119 ? -2.557 24.469 12.703 1 98.25 119 ALA B N 1
ATOM 3435 C CA . ALA B 1 119 ? -2.674 24.609 11.258 1 98.25 119 ALA B CA 1
ATOM 3436 C C . ALA B 1 119 ? -2.402 23.281 10.555 1 98.25 119 ALA B C 1
ATOM 3438 O O . ALA B 1 119 ? -1.256 22.984 10.219 1 98.25 119 ALA B O 1
ATOM 3439 N N . GLU B 1 120 ? -3.416 22.547 10.367 1 97.94 120 GLU B N 1
ATOM 3440 C CA . GLU B 1 120 ? -3.451 21.297 9.602 1 97.94 120 GLU B CA 1
ATOM 3441 C C . GLU B 1 120 ? -4.242 21.469 8.305 1 97.94 120 GLU B C 1
ATOM 3443 O O . GLU B 1 120 ? -5.434 21.156 8.258 1 97.94 120 GLU B O 1
ATOM 3448 N N . ASN B 1 121 ? -3.525 21.891 7.27 1 96.25 121 ASN B N 1
ATOM 3449 C CA . ASN B 1 121 ? -4.207 22.312 6.055 1 96.25 121 ASN B CA 1
ATOM 3450 C C . ASN B 1 121 ? -4.902 21.156 5.359 1 96.25 121 ASN B C 1
ATOM 3452 O O . ASN B 1 121 ? -5.902 21.344 4.668 1 96.25 121 ASN B O 1
ATOM 3456 N N . PHE B 1 122 ? -4.465 19.906 5.586 1 97.06 122 PHE B N 1
ATOM 3457 C CA . PHE B 1 122 ? -5.125 18.75 4.988 1 97.06 122 PHE B CA 1
ATOM 3458 C C . PHE B 1 122 ? -6.543 18.609 5.523 1 97.06 122 PHE B C 1
ATOM 3460 O O . PHE B 1 122 ? -7.43 18.125 4.816 1 97.06 122 PHE B O 1
ATOM 3467 N N . TYR B 1 123 ? -6.766 18.969 6.77 1 98 123 TYR B N 1
ATOM 3468 C CA . TYR B 1 123 ? -8.078 18.938 7.406 1 98 123 TYR B CA 1
ATOM 3469 C C . TYR B 1 123 ? -9.078 19.797 6.645 1 98 123 TYR B C 1
ATOM 3471 O O . TYR B 1 123 ? -10.281 19.531 6.672 1 98 123 TYR B O 1
ATOM 3479 N N . PHE B 1 124 ? -8.594 20.75 5.949 1 97.06 124 PHE B N 1
ATOM 3480 C CA . PHE B 1 124 ? -9.461 21.719 5.277 1 97.06 124 PHE B CA 1
ATOM 3481 C C . PHE B 1 124 ? -9.609 21.375 3.799 1 97.06 124 PHE B C 1
ATOM 3483 O O . PHE B 1 124 ? -10.25 22.109 3.047 1 97.06 124 PHE B O 1
ATOM 3490 N N . ASP B 1 125 ? -9.008 20.328 3.336 1 96.75 125 ASP B N 1
ATOM 3491 C CA . ASP B 1 125 ? -9.125 19.906 1.947 1 96.75 125 ASP B CA 1
ATOM 3492 C C . ASP B 1 125 ? -10.5 19.297 1.672 1 96.75 125 ASP B C 1
ATOM 3494 O O . ASP B 1 125 ? -10.93 18.375 2.369 1 96.75 125 ASP B O 1
ATOM 3498 N N . PRO B 1 126 ? -11.18 19.766 0.675 1 97.06 126 PRO B N 1
ATOM 3499 C CA . PRO B 1 126 ? -12.531 19.281 0.409 1 97.06 126 PRO B CA 1
ATOM 3500 C C . PRO B 1 126 ? -12.57 17.781 0.111 1 97.06 126 PRO B C 1
ATOM 3502 O O . PRO B 1 126 ? -13.602 17.141 0.326 1 97.06 126 PRO B O 1
ATOM 3505 N N . ALA B 1 127 ? -11.531 17.172 -0.362 1 97.38 127 ALA B N 1
ATOM 3506 C CA . ALA B 1 127 ? -11.492 15.742 -0.669 1 97.38 127 ALA B CA 1
ATOM 3507 C C . ALA B 1 127 ? -11.727 14.898 0.583 1 97.38 127 ALA B C 1
ATOM 3509 O O . ALA B 1 127 ? -12.406 13.867 0.529 1 97.38 127 ALA B O 1
ATOM 3510 N N . VAL B 1 128 ? -11.188 15.336 1.724 1 98.25 128 VAL B N 1
ATOM 3511 C CA . VAL B 1 128 ? -11.312 14.602 2.979 1 98.25 128 VAL B CA 1
ATOM 3512 C C . VAL B 1 128 ? -12.773 14.562 3.41 1 98.25 128 VAL B C 1
ATOM 3514 O O . VAL B 1 128 ? -13.32 13.484 3.672 1 98.25 128 VAL B O 1
ATOM 3517 N N . TRP B 1 129 ? -13.359 15.656 3.391 1 98.12 129 TRP B N 1
ATOM 3518 C CA . TRP B 1 129 ? -14.703 15.758 3.947 1 98.12 129 TRP B CA 1
ATOM 3519 C C . TRP B 1 129 ? -15.742 15.211 2.967 1 98.12 129 TRP B C 1
ATOM 3521 O O . TRP B 1 129 ? -16.766 14.664 3.377 1 98.12 129 TRP B O 1
ATOM 3531 N N . LYS B 1 130 ? -15.453 15.391 1.645 1 98.44 130 LYS B N 1
ATOM 3532 C CA . LYS B 1 130 ? -16.312 14.719 0.678 1 98.44 130 LYS B CA 1
ATOM 3533 C C . LYS B 1 130 ? -16.234 13.203 0.842 1 98.44 130 LYS B C 1
ATOM 3535 O O . LYS B 1 130 ? -17.25 12.508 0.723 1 98.44 130 LYS B O 1
ATOM 3540 N N . ALA B 1 131 ? -15.078 12.633 1.091 1 98.69 131 ALA B N 1
ATOM 3541 C CA . ALA B 1 131 ? -14.938 11.211 1.368 1 98.69 131 ALA B CA 1
ATOM 3542 C C . ALA B 1 131 ? -15.766 10.805 2.588 1 98.69 131 ALA B C 1
ATOM 3544 O O . ALA B 1 131 ? -16.5 9.812 2.551 1 98.69 131 ALA B O 1
ATOM 3545 N N . VAL B 1 132 ? -15.664 11.57 3.668 1 98.44 132 VAL B N 1
ATOM 3546 C CA . VAL B 1 132 ? -16.406 11.305 4.898 1 98.44 132 VAL B CA 1
ATOM 3547 C C . VAL B 1 132 ? -17.906 11.305 4.609 1 98.44 132 VAL B C 1
ATOM 3549 O O . VAL B 1 132 ? -18.641 10.461 5.113 1 98.44 132 VAL B O 1
ATOM 3552 N N . GLU B 1 133 ? -18.297 12.258 3.809 1 97.94 133 GLU B N 1
ATOM 3553 C CA . GLU B 1 133 ? -19.703 12.352 3.424 1 97.94 133 GLU B CA 1
ATOM 3554 C C . GLU B 1 133 ? -20.141 11.102 2.656 1 97.94 133 GLU B C 1
ATOM 3556 O O . GLU B 1 133 ? -21.219 10.57 2.906 1 97.94 133 GLU B O 1
ATOM 3561 N N . LEU B 1 134 ? -19.328 10.641 1.756 1 98 134 LEU B N 1
ATOM 3562 C CA . LEU B 1 134 ? -19.688 9.578 0.812 1 98 134 LEU B CA 1
ATOM 3563 C C . LEU B 1 134 ? -19.609 8.211 1.479 1 98 134 LEU B C 1
ATOM 3565 O O . LEU B 1 134 ? -20.156 7.234 0.96 1 98 134 LEU B O 1
ATOM 3569 N N . ILE B 1 135 ? -18.969 8.078 2.592 1 97.38 135 ILE B N 1
ATOM 3570 C CA . ILE B 1 135 ? -18.766 6.809 3.275 1 97.38 135 ILE B CA 1
ATOM 3571 C C . ILE B 1 135 ? -20.109 6.16 3.578 1 97.38 135 ILE B C 1
ATOM 3573 O O . ILE B 1 135 ? -20.234 4.934 3.51 1 97.38 135 ILE B O 1
ATOM 3577 N N . LYS B 1 136 ? -21.109 6.949 3.887 1 94.69 136 LYS B N 1
ATOM 3578 C CA . LYS B 1 136 ? -22.422 6.43 4.215 1 94.69 136 LYS B CA 1
ATOM 3579 C C . LYS B 1 136 ? -23.062 5.727 3.014 1 94.69 136 LYS B C 1
ATOM 3581 O O . LYS B 1 136 ? -23.938 4.875 3.176 1 94.69 136 LYS B O 1
ATOM 3586 N N . GLU B 1 137 ? -22.547 6.062 1.862 1 97.12 137 GLU B N 1
ATOM 3587 C CA . GLU B 1 137 ? -23.141 5.551 0.632 1 97.12 137 GLU B CA 1
ATOM 3588 C C . GLU B 1 137 ? -22.516 4.219 0.228 1 97.12 137 GLU B C 1
ATOM 3590 O O . GLU B 1 137 ? -23.047 3.51 -0.63 1 97.12 137 GLU B O 1
ATOM 3595 N N . ILE B 1 138 ? -21.438 3.809 0.883 1 97.44 138 ILE B N 1
ATOM 3596 C CA . ILE B 1 138 ? -20.766 2.582 0.448 1 97.44 138 ILE B CA 1
ATOM 3597 C C . ILE B 1 138 ? -20.922 1.507 1.521 1 97.44 138 ILE B C 1
ATOM 3599 O O . ILE B 1 138 ? -20.188 0.521 1.528 1 97.44 138 ILE B O 1
ATOM 3603 N N . GLY B 1 139 ? -21.812 1.697 2.443 1 96.62 139 GLY B N 1
ATOM 3604 C CA . GLY B 1 139 ? -22.047 0.706 3.482 1 96.62 139 GLY B CA 1
ATOM 3605 C C . GLY B 1 139 ? -20.922 0.622 4.488 1 96.62 139 GLY B C 1
ATOM 3606 O O . GLY B 1 139 ? -20.219 1.611 4.734 1 96.62 139 GLY B O 1
ATOM 3607 N N . GLN B 1 140 ? -20.812 -0.483 5.105 1 97.44 140 GLN B N 1
ATOM 3608 C CA . GLN B 1 140 ? -19.766 -0.661 6.102 1 97.44 140 GLN B CA 1
ATOM 3609 C C . GLN B 1 140 ? -18.375 -0.623 5.453 1 97.44 140 GLN B C 1
ATOM 3611 O O . GLN B 1 140 ? -18.078 -1.427 4.57 1 97.44 140 GLN B O 1
ATOM 3616 N N . VAL B 1 141 ? -17.562 0.301 5.883 1 98.56 141 VAL B N 1
ATOM 3617 C CA . VAL B 1 141 ? -16.188 0.401 5.406 1 98.56 141 VAL B CA 1
ATOM 3618 C C . VAL B 1 141 ? -15.367 -0.753 5.973 1 98.56 141 VAL B C 1
ATOM 3620 O O . VAL B 1 141 ? -15.43 -1.045 7.168 1 98.56 141 VAL B O 1
ATOM 3623 N N . HIS B 1 142 ? -14.578 -1.407 5.062 1 98.5 142 HIS B N 1
ATOM 3624 C CA . HIS B 1 142 ? -13.797 -2.518 5.59 1 98.5 142 HIS B CA 1
ATOM 3625 C C . HIS B 1 142 ? -12.305 -2.236 5.48 1 98.5 142 HIS B C 1
ATOM 3627 O O . HIS B 1 142 ? -11.492 -2.855 6.18 1 98.5 142 HIS B O 1
ATOM 3633 N N . THR B 1 143 ? -11.914 -1.321 4.594 1 98.81 143 THR B N 1
ATOM 3634 C CA . THR B 1 143 ? -10.484 -1.067 4.422 1 98.81 143 THR B CA 1
ATOM 3635 C C . THR B 1 143 ? -10.242 0.389 4.039 1 98.81 143 THR B C 1
ATOM 3637 O O . THR B 1 143 ? -10.953 0.946 3.199 1 98.81 143 THR B O 1
ATOM 3640 N N . ILE B 1 144 ? -9.32 1.017 4.645 1 98.94 144 ILE B N 1
ATOM 3641 C CA . ILE B 1 144 ? -8.852 2.355 4.301 1 98.94 144 ILE B CA 1
ATOM 3642 C C . ILE B 1 144 ? -7.348 2.332 4.055 1 98.94 144 ILE B C 1
ATOM 3644 O O . ILE B 1 144 ? -6.578 1.879 4.91 1 98.94 144 ILE B O 1
ATOM 3648 N N . ILE B 1 145 ? -6.902 2.762 2.9 1 98.88 145 ILE B N 1
ATOM 3649 C CA . ILE B 1 145 ? -5.488 2.84 2.553 1 98.88 145 ILE B CA 1
ATOM 3650 C C . ILE B 1 145 ? -5.09 4.297 2.326 1 98.88 145 ILE B C 1
ATOM 3652 O O . ILE B 1 145 ? -5.699 4.992 1.508 1 98.88 145 ILE B O 1
ATOM 3656 N N . ILE B 1 146 ? -4.145 4.75 3.062 1 98.88 146 ILE B N 1
ATOM 3657 C CA . ILE B 1 146 ? -3.557 6.078 2.906 1 98.88 146 ILE B CA 1
ATOM 3658 C C . ILE B 1 146 ? -2.076 5.953 2.555 1 98.88 146 ILE B C 1
ATOM 3660 O O . ILE B 1 146 ? -1.332 5.234 3.227 1 98.88 146 ILE B O 1
ATOM 3664 N N . ARG B 1 147 ? -1.671 6.621 1.517 1 98.25 147 ARG B N 1
ATOM 3665 C CA . ARG B 1 147 ? -0.289 6.457 1.074 1 98.25 147 ARG B CA 1
ATOM 3666 C C . ARG B 1 147 ? 0.256 7.758 0.49 1 98.25 147 ARG B C 1
ATOM 3668 O O . ARG B 1 147 ? -0.427 8.43 -0.284 1 98.25 147 ARG B O 1
ATOM 3675 N N . SER B 1 148 ? 1.41 8.133 0.886 1 97.44 148 SER B N 1
ATOM 3676 C CA . SER B 1 148 ? 2.197 9.195 0.268 1 97.44 148 SER B CA 1
ATOM 3677 C C . SER B 1 148 ? 3.691 8.914 0.39 1 97.44 148 SER B C 1
ATOM 3679 O O . SER B 1 148 ? 4.25 8.953 1.489 1 97.44 148 SER B O 1
ATOM 3681 N N . THR B 1 149 ? 4.328 8.633 -0.69 1 97.19 149 THR B N 1
ATOM 3682 C CA . THR B 1 149 ? 5.742 8.289 -0.692 1 97.19 149 THR B CA 1
ATOM 3683 C C . THR B 1 149 ? 6.5 9.109 -1.729 1 97.19 149 THR B C 1
ATOM 3685 O O . THR B 1 149 ? 5.984 9.375 -2.818 1 97.19 149 THR B O 1
ATOM 3688 N N . HIS B 1 150 ? 7.574 9.625 -1.413 1 96.38 150 HIS B N 1
ATOM 3689 C CA . HIS B 1 150 ? 8.461 10.414 -2.268 1 96.38 150 HIS B CA 1
ATOM 3690 C C . HIS B 1 150 ? 9.883 10.43 -1.724 1 96.38 150 HIS B C 1
ATOM 3692 O O . HIS B 1 150 ? 10.164 9.828 -0.683 1 96.38 150 HIS B O 1
ATOM 3698 N N . TYR B 1 151 ? 10.75 10.984 -2.494 1 97 151 TYR B N 1
ATOM 3699 C CA . TYR B 1 151 ? 12.125 11.164 -2.043 1 97 151 TYR B CA 1
ATOM 3700 C C . TYR B 1 151 ? 12.352 12.594 -1.55 1 97 151 TYR B C 1
ATOM 3702 O O . TYR B 1 151 ? 12.102 13.555 -2.279 1 97 151 TYR B O 1
ATOM 3710 N N . GLY B 1 152 ? 12.672 12.672 -0.302 1 95.38 152 GLY B N 1
ATOM 3711 C CA . GLY B 1 152 ? 12.977 13.961 0.306 1 95.38 152 GLY B CA 1
ATOM 3712 C C . GLY B 1 152 ? 14.219 13.922 1.186 1 95.38 152 GLY B C 1
ATOM 3713 O O . GLY B 1 152 ? 14.461 12.938 1.88 1 95.38 152 GLY B O 1
ATOM 3714 N N . LYS B 1 153 ? 14.977 15.008 1.11 1 94.56 153 LYS B N 1
ATOM 3715 C CA . LYS B 1 153 ? 16.141 15.211 1.977 1 94.56 153 LYS B CA 1
ATOM 3716 C C . LYS B 1 153 ? 16.031 16.547 2.717 1 94.56 153 LYS B C 1
ATOM 3718 O O . LYS B 1 153 ? 16.719 17.5 2.367 1 94.56 153 LYS B O 1
ATOM 3723 N N . PRO B 1 154 ? 15.258 16.422 3.773 1 94.75 154 PRO B N 1
ATOM 3724 C CA . PRO B 1 154 ? 15.102 17.688 4.488 1 94.75 154 PRO B CA 1
ATOM 3725 C C . PRO B 1 154 ? 16.391 18.156 5.172 1 94.75 154 PRO B C 1
ATOM 3727 O O . PRO B 1 154 ? 17.281 17.344 5.418 1 94.75 154 PRO B O 1
ATOM 3730 N N . GLY B 1 155 ? 16.531 19.438 5.309 1 95.12 155 GLY B N 1
ATOM 3731 C CA . GLY B 1 155 ? 17.688 20 5.984 1 95.12 155 GLY B CA 1
ATOM 3732 C C . GLY B 1 155 ? 17.344 20.625 7.324 1 95.12 155 GLY B C 1
ATOM 3733 O O . GLY B 1 155 ? 16.234 20.438 7.84 1 95.12 155 GLY B O 1
ATOM 3734 N N . GLY B 1 156 ? 18.359 21.203 7.957 1 95.56 156 GLY B N 1
ATOM 3735 C CA . GLY B 1 156 ? 18.141 21.969 9.172 1 95.56 156 GLY B CA 1
ATOM 3736 C C . GLY B 1 156 ? 17.672 21.125 10.336 1 95.56 156 GLY B C 1
ATOM 3737 O O . GLY B 1 156 ? 18.234 20.062 10.609 1 95.56 156 GLY B O 1
ATOM 3738 N N . TRP B 1 157 ? 16.719 21.672 11.07 1 95.62 157 TRP B N 1
ATOM 3739 C CA . TRP B 1 157 ? 16.25 21.047 12.305 1 95.62 157 TRP B CA 1
ATOM 3740 C C . TRP B 1 157 ? 15.555 19.719 12.008 1 95.62 157 TRP B C 1
ATOM 3742 O O . TRP B 1 157 ? 15.438 18.859 12.883 1 95.62 157 TRP B O 1
ATOM 3752 N N . ARG B 1 158 ? 15.117 19.531 10.836 1 97.31 158 ARG B N 1
ATOM 3753 C CA . ARG B 1 158 ? 14.398 18.312 10.477 1 97.31 158 ARG B CA 1
ATOM 3754 C C . ARG B 1 158 ? 15.336 17.109 10.406 1 97.31 158 ARG B C 1
ATOM 3756 O O . ARG B 1 158 ? 14.883 15.969 10.352 1 97.31 158 ARG B O 1
ATOM 3763 N N . ARG B 1 159 ? 16.578 17.375 10.406 1 97.81 159 ARG B N 1
ATOM 3764 C CA . ARG B 1 159 ? 17.547 16.281 10.367 1 97.81 159 ARG B CA 1
ATOM 3765 C C . ARG B 1 159 ? 17.797 15.719 11.766 1 97.81 159 ARG B C 1
ATOM 3767 O O . ARG B 1 159 ? 18.375 14.641 11.914 1 97.81 159 ARG B O 1
ATOM 3774 N N . VAL B 1 160 ? 17.422 16.484 12.734 1 98.25 160 VAL B N 1
ATOM 3775 C CA . VAL B 1 160 ? 17.734 16.156 14.117 1 98.25 160 VAL B CA 1
ATOM 3776 C C . VAL B 1 160 ? 16.5 15.555 14.797 1 98.25 160 VAL B C 1
ATOM 3778 O O . VAL B 1 160 ? 15.492 16.234 14.992 1 98.25 160 VAL B O 1
ATOM 3781 N N . LYS B 1 161 ? 16.562 14.32 15.242 1 98.31 161 LYS B N 1
ATOM 3782 C CA . LYS B 1 161 ? 15.438 13.578 15.797 1 98.31 161 LYS B CA 1
ATOM 3783 C C . LYS B 1 161 ? 14.875 14.281 17.031 1 98.31 161 LYS B C 1
ATOM 3785 O O . LYS B 1 161 ? 13.656 14.383 17.188 1 98.31 161 LYS B O 1
ATOM 3790 N N . GLU B 1 162 ? 15.719 14.766 17.859 1 97.81 162 GLU B N 1
ATOM 3791 C CA . GLU B 1 162 ? 15.305 15.414 19.109 1 97.81 162 GLU B CA 1
ATOM 3792 C C . GLU B 1 162 ? 14.484 16.672 18.812 1 97.81 162 GLU B C 1
ATOM 3794 O O . GLU B 1 162 ? 13.516 16.969 19.531 1 97.81 162 GLU B O 1
ATOM 3799 N N . LEU B 1 163 ? 14.812 17.406 17.766 1 98.38 163 LEU B N 1
ATOM 3800 C CA . LEU B 1 163 ? 14.109 18.641 17.406 1 98.38 163 LEU B CA 1
ATOM 3801 C C . LEU B 1 163 ? 12.797 18.328 16.703 1 98.38 163 LEU B C 1
ATOM 3803 O O . LEU B 1 163 ? 11.797 19.016 16.906 1 98.38 163 LEU B O 1
ATOM 3807 N N . MET B 1 164 ? 12.742 17.219 16.031 1 97.56 164 MET B N 1
ATOM 3808 C CA . MET B 1 164 ? 11.555 16.828 15.273 1 97.56 164 MET B CA 1
ATOM 3809 C C . MET B 1 164 ? 10.57 16.078 16.156 1 97.56 164 MET B C 1
ATOM 3811 O O . MET B 1 164 ? 9.359 16.094 15.898 1 97.56 164 MET B O 1
ATOM 3815 N N . GLY B 1 165 ? 11.055 15.414 17.156 1 97.88 165 GLY B N 1
ATOM 3816 C CA . GLY B 1 165 ? 10.227 14.508 17.953 1 97.88 165 GLY B CA 1
ATOM 3817 C C . GLY B 1 165 ? 9.984 13.172 17.266 1 97.88 165 GLY B C 1
ATOM 3818 O O . GLY B 1 165 ? 9.094 12.422 17.672 1 97.88 165 GLY B O 1
ATOM 3819 N N . GLY B 1 166 ? 10.734 12.844 16.266 1 98 166 GLY B N 1
ATOM 3820 C CA . GLY B 1 166 ? 10.625 11.648 15.438 1 98 166 GLY B CA 1
ATOM 3821 C C . GLY B 1 166 ? 11.289 11.797 14.086 1 98 166 GLY B C 1
ATOM 3822 O O . GLY B 1 166 ? 12.453 12.195 14 1 98 166 GLY B O 1
ATOM 3823 N N . GLY B 1 167 ? 10.602 11.414 13.07 1 98.44 167 GLY B N 1
ATOM 3824 C CA . GLY B 1 167 ? 11.094 11.523 11.711 1 98.44 167 GLY B CA 1
ATOM 3825 C C . GLY B 1 167 ? 10.039 12.008 10.727 1 98.44 167 GLY B C 1
ATOM 3826 O O . GLY B 1 167 ? 9.32 12.969 11.008 1 98.44 167 GLY B O 1
ATOM 3827 N N . ALA B 1 168 ? 10 11.375 9.578 1 98.69 168 ALA B N 1
ATOM 3828 C CA . ALA B 1 168 ? 9.125 11.805 8.492 1 98.69 168 ALA B CA 1
ATOM 3829 C C . ALA B 1 168 ? 7.652 11.68 8.883 1 98.69 168 ALA B C 1
ATOM 3831 O O . ALA B 1 168 ? 6.82 12.484 8.469 1 98.69 168 ALA B O 1
ATOM 3832 N N . PHE B 1 169 ? 7.34 10.734 9.711 1 98.75 169 PHE B N 1
ATOM 3833 C CA . PHE B 1 169 ? 5.949 10.406 10 1 98.75 169 PHE B CA 1
ATOM 3834 C C . PHE B 1 169 ? 5.316 11.477 10.883 1 98.75 169 PHE B C 1
ATOM 3836 O O . PHE B 1 169 ? 4.191 11.914 10.633 1 98.75 169 PHE B O 1
ATOM 3843 N N . ILE B 1 170 ? 5.996 11.945 11.906 1 98.88 170 ILE B N 1
ATOM 3844 C CA . ILE B 1 170 ? 5.445 12.977 12.781 1 98.88 170 ILE B CA 1
ATOM 3845 C C . ILE B 1 170 ? 5.445 14.32 12.047 1 98.88 170 ILE B C 1
ATOM 3847 O O . ILE B 1 170 ? 4.586 15.172 12.297 1 98.88 170 ILE B O 1
ATOM 3851 N N . ASP B 1 171 ? 6.328 14.531 11.07 1 98.31 171 ASP B N 1
ATOM 3852 C CA . ASP B 1 171 ? 6.449 15.805 10.367 1 98.31 171 ASP B CA 1
ATOM 3853 C C . ASP B 1 171 ? 5.453 15.883 9.211 1 98.31 171 ASP B C 1
ATOM 3855 O O . ASP B 1 171 ? 4.664 16.828 9.133 1 98.31 171 ASP B O 1
ATOM 3859 N N . GLY B 1 172 ? 5.621 14.945 8.297 1 97.88 172 GLY B N 1
ATOM 3860 C CA . GLY B 1 172 ? 4.785 14.961 7.109 1 97.88 172 GLY B CA 1
ATOM 3861 C C . GLY B 1 172 ? 3.658 13.945 7.156 1 97.88 172 GLY B C 1
ATOM 3862 O O . GLY B 1 172 ? 2.547 14.219 6.703 1 97.88 172 GLY B O 1
ATOM 3863 N N . GLY B 1 173 ? 3.936 12.766 7.723 1 98.62 173 GLY B N 1
ATOM 3864 C CA . GLY B 1 173 ? 2.967 11.68 7.773 1 98.62 173 GLY B CA 1
ATOM 3865 C C . GLY B 1 173 ? 1.737 12.016 8.594 1 98.62 173 GLY B C 1
ATOM 3866 O O . GLY B 1 173 ? 0.656 11.469 8.359 1 98.62 173 GLY B O 1
ATOM 3867 N N . ILE B 1 174 ? 1.87 12.906 9.5 1 98.81 174 ILE B N 1
ATOM 3868 C CA . ILE B 1 174 ? 0.793 13.234 10.422 1 98.81 174 ILE B CA 1
ATOM 3869 C C . ILE B 1 174 ? -0.385 13.836 9.656 1 98.81 174 ILE B C 1
ATOM 3871 O O . ILE B 1 174 ? -1.541 13.664 10.055 1 98.81 174 ILE B O 1
ATOM 3875 N N . HIS B 1 175 ? -0.14 14.586 8.484 1 98.5 175 HIS B N 1
ATOM 3876 C CA . HIS B 1 175 ? -1.213 15.039 7.609 1 98.5 175 HIS B CA 1
ATOM 3877 C C . HIS B 1 175 ? -2.107 13.883 7.184 1 98.5 175 HIS B C 1
ATOM 3879 O O . HIS B 1 175 ? -3.336 14 7.203 1 98.5 175 HIS B O 1
ATOM 3885 N N . PHE B 1 176 ? -1.498 12.805 6.902 1 98.81 176 PHE B N 1
ATOM 3886 C CA . PHE B 1 176 ? -2.18 11.633 6.363 1 98.81 176 PHE B CA 1
ATOM 3887 C C . PHE B 1 176 ? -2.826 10.82 7.484 1 98.81 176 PHE B C 1
ATOM 3889 O O . PHE B 1 176 ? -3.879 10.211 7.285 1 98.81 176 PHE B O 1
ATOM 3896 N N . VAL B 1 177 ? -2.203 10.844 8.641 1 98.88 177 VAL B N 1
ATOM 3897 C CA . VAL B 1 177 ? -2.848 10.273 9.82 1 98.88 177 VAL B CA 1
ATOM 3898 C C . VAL B 1 177 ? -4.156 11.008 10.102 1 98.88 177 VAL B C 1
ATOM 3900 O O . VAL B 1 177 ? -5.176 10.383 10.391 1 98.88 177 VAL B O 1
ATOM 3903 N N . ASP B 1 178 ? -4.078 12.352 10.023 1 98.94 178 ASP B N 1
ATOM 3904 C CA . ASP B 1 178 ? -5.285 13.148 10.188 1 98.94 178 ASP B CA 1
ATOM 3905 C C . ASP B 1 178 ? -6.379 12.703 9.219 1 98.94 178 ASP B C 1
ATOM 3907 O O . ASP B 1 178 ? -7.523 12.492 9.625 1 98.94 178 ASP B O 1
ATOM 3911 N N . THR B 1 179 ? -6.023 12.547 7.961 1 98.88 179 THR B N 1
ATOM 3912 C CA . THR B 1 179 ? -6.961 12.109 6.934 1 98.88 179 THR B CA 1
ATOM 3913 C C . THR B 1 179 ? -7.512 10.727 7.258 1 98.88 179 THR B C 1
ATOM 3915 O O . THR B 1 179 ? -8.727 10.508 7.227 1 98.88 179 THR B O 1
ATOM 3918 N N . LEU B 1 180 ? -6.668 9.805 7.625 1 98.94 180 LEU B N 1
ATOM 3919 C CA . LEU B 1 180 ? -7.039 8.43 7.957 1 98.94 180 LEU B CA 1
ATOM 3920 C C . LEU B 1 180 ? -8.062 8.406 9.086 1 98.94 180 LEU B C 1
ATOM 3922 O O . LEU B 1 180 ? -9.094 7.73 8.977 1 98.94 180 LEU B O 1
ATOM 3926 N N . LEU B 1 181 ? -7.801 9.141 10.094 1 98.88 181 LEU B N 1
ATOM 3927 C CA . LEU B 1 181 ? -8.633 9.094 11.289 1 98.88 181 LEU B CA 1
ATOM 3928 C C . LEU B 1 181 ? -9.945 9.844 11.07 1 98.88 181 LEU B C 1
ATOM 3930 O O . LEU B 1 181 ? -10.977 9.469 11.633 1 98.88 181 LEU B O 1
ATOM 3934 N N . ASN B 1 182 ? -9.906 10.961 10.305 1 98.81 182 ASN B N 1
ATOM 3935 C CA . ASN B 1 182 ? -11.156 11.625 9.969 1 98.81 182 ASN B CA 1
ATOM 3936 C C . ASN B 1 182 ? -12.102 10.703 9.195 1 98.81 182 ASN B C 1
ATOM 3938 O O . ASN B 1 182 ? -13.312 10.727 9.406 1 98.81 182 ASN B O 1
ATOM 3942 N N . ILE B 1 183 ? -11.531 9.891 8.312 1 98.69 183 ILE B N 1
ATOM 3943 C CA . ILE B 1 183 ? -12.336 8.992 7.492 1 98.69 183 ILE B CA 1
ATOM 3944 C C . ILE B 1 183 ? -12.703 7.75 8.297 1 98.69 183 ILE B C 1
ATOM 3946 O O . ILE B 1 183 ? -13.859 7.316 8.289 1 98.69 183 ILE B O 1
ATOM 3950 N N . GLY B 1 184 ? -11.797 7.188 9.023 1 98.31 184 GLY B N 1
ATOM 3951 C CA . GLY B 1 184 ? -11.977 5.91 9.688 1 98.31 184 GLY B CA 1
ATOM 3952 C C . GLY B 1 184 ? -12.664 6.031 11.039 1 98.31 184 GLY B C 1
ATOM 3953 O O . GLY B 1 184 ? -13.273 5.074 11.516 1 98.31 184 GLY B O 1
ATOM 3954 N N . GLY B 1 185 ? -12.453 7.18 11.727 1 98 185 GLY B N 1
ATOM 3955 C CA . GLY B 1 185 ? -13.039 7.367 13.039 1 98 185 GLY B CA 1
ATOM 3956 C C . GLY B 1 185 ? -12.148 6.879 14.164 1 98 185 GLY B C 1
ATOM 3957 O O . GLY B 1 185 ? -10.922 6.98 14.086 1 98 185 GLY B O 1
ATOM 3958 N N . GLU B 1 186 ? -12.805 6.477 15.227 1 98.25 186 GLU B N 1
ATOM 3959 C CA . GLU B 1 186 ? -12.086 5.996 16.391 1 98.25 186 GLU B CA 1
ATOM 3960 C C . GLU B 1 186 ? -11.422 4.648 16.125 1 98.25 186 GLU B C 1
ATOM 3962 O O . GLU B 1 186 ? -12 3.793 15.445 1 98.25 186 GLU B O 1
ATOM 3967 N N . TYR B 1 187 ? -10.266 4.492 16.641 1 97.94 187 TYR B N 1
ATOM 3968 C CA . TYR B 1 187 ? -9.562 3.227 16.453 1 97.94 187 TYR B CA 1
ATOM 3969 C C . TYR B 1 187 ? -9.227 2.59 17.797 1 97.94 187 TYR B C 1
ATOM 3971 O O . TYR B 1 187 ? -9.172 3.275 18.828 1 97.94 187 TYR B O 1
ATOM 3979 N N . ASN B 1 188 ? -9 1.285 17.766 1 96.75 188 ASN B N 1
ATOM 3980 C CA . ASN B 1 188 ? -8.695 0.511 18.969 1 96.75 188 ASN B CA 1
ATOM 3981 C C . ASN B 1 188 ? -7.188 0.311 19.141 1 96.75 188 ASN B C 1
ATOM 3983 O O . ASN B 1 188 ? -6.688 0.271 20.266 1 96.75 188 ASN B O 1
ATOM 3987 N N . HIS B 1 189 ? -6.578 0.148 18.047 1 95.81 189 HIS B N 1
ATOM 3988 C CA . HIS B 1 189 ? -5.168 -0.216 18.094 1 95.81 189 HIS B CA 1
ATOM 3989 C C . HIS B 1 189 ? -4.445 0.197 16.812 1 95.81 189 HIS B C 1
ATOM 3991 O O . HIS B 1 189 ? -5.043 0.204 15.734 1 95.81 189 HIS B O 1
ATOM 3997 N N . ALA B 1 190 ? -3.205 0.508 16.969 1 96.81 190 ALA B N 1
ATOM 3998 C CA . ALA B 1 190 ? -2.328 0.789 15.844 1 96.81 190 ALA B CA 1
ATOM 3999 C C . ALA B 1 190 ? -0.935 0.211 16.078 1 96.81 190 ALA B C 1
ATOM 4001 O O . ALA B 1 190 ? -0.457 0.157 17.203 1 96.81 190 ALA B O 1
ATOM 4002 N N . CYS B 1 191 ? -0.337 -0.265 15.07 1 95.56 191 CYS B N 1
ATOM 4003 C CA . CYS B 1 191 ? 1.046 -0.729 15.07 1 95.56 191 CYS B CA 1
ATOM 4004 C C . CYS B 1 191 ? 1.726 -0.428 13.742 1 95.56 191 CYS B C 1
ATOM 4006 O O . CYS B 1 191 ? 1.091 0.084 12.82 1 95.56 191 CYS B O 1
ATOM 4008 N N . GLY B 1 192 ? 2.979 -0.64 13.711 1 93.81 192 GLY B N 1
ATOM 4009 C CA . GLY B 1 192 ? 3.604 -0.355 12.43 1 93.81 192 GLY B CA 1
ATOM 4010 C C . GLY B 1 192 ? 5.082 -0.693 12.398 1 93.81 192 GLY B C 1
ATOM 4011 O O . GLY B 1 192 ? 5.551 -1.521 13.18 1 93.81 192 GLY B O 1
ATOM 4012 N N . LEU B 1 193 ? 5.684 -0.289 11.297 1 95.75 193 LEU B N 1
ATOM 4013 C CA . LEU B 1 193 ? 7.117 -0.359 11.023 1 95.75 193 LEU B CA 1
ATOM 4014 C C . LEU B 1 193 ? 7.672 1.02 10.68 1 95.75 193 LEU B C 1
ATOM 4016 O O . LEU B 1 193 ? 7.16 1.694 9.789 1 95.75 193 LEU B O 1
ATOM 4020 N N . SER B 1 194 ? 8.648 1.45 11.469 1 97.75 194 SER B N 1
ATOM 4021 C CA . SER B 1 194 ? 9.344 2.701 11.195 1 97.75 194 SER B CA 1
ATOM 4022 C C . SER B 1 194 ? 10.852 2.479 11.078 1 97.75 194 SER B C 1
ATOM 4024 O O . SER B 1 194 ? 11.469 1.888 11.961 1 97.75 194 SER B O 1
ATOM 4026 N N . TYR B 1 195 ? 11.43 2.934 9.953 1 97.69 195 TYR B N 1
ATOM 4027 C CA . TYR B 1 195 ? 12.852 2.67 9.742 1 97.69 195 TYR B CA 1
ATOM 4028 C C . TYR B 1 195 ? 13.492 3.77 8.906 1 97.69 195 TYR B C 1
ATOM 4030 O O . TYR B 1 195 ? 12.789 4.586 8.297 1 97.69 195 TYR B O 1
ATOM 4038 N N . ARG B 1 196 ? 14.797 3.795 8.992 1 97.56 196 ARG B N 1
ATOM 4039 C CA . ARG B 1 196 ? 15.594 4.758 8.242 1 97.56 196 ARG B CA 1
ATOM 4040 C C . ARG B 1 196 ? 16.109 4.148 6.938 1 97.56 196 ARG B C 1
ATOM 4042 O O . ARG B 1 196 ? 16.516 2.986 6.91 1 97.56 196 ARG B O 1
ATOM 4049 N N . THR B 1 197 ? 16.078 4.977 5.902 1 97.44 197 THR B N 1
ATOM 4050 C CA . THR B 1 197 ? 16.625 4.531 4.621 1 97.44 197 THR B CA 1
ATOM 4051 C C . THR B 1 197 ? 17.656 5.523 4.094 1 97.44 197 THR B C 1
ATOM 4053 O O . THR B 1 197 ? 18.766 5.594 4.609 1 97.44 197 THR B O 1
ATOM 4056 N N . ILE B 1 198 ? 17.25 6.516 3.168 1 97 198 ILE B N 1
ATOM 4057 C CA . ILE B 1 198 ? 18.312 7.246 2.467 1 97 198 ILE B CA 1
ATOM 4058 C C . ILE B 1 198 ? 18.078 8.75 2.623 1 97 198 ILE B C 1
ATOM 4060 O O . ILE B 1 198 ? 18.766 9.555 1.98 1 97 198 ILE B O 1
ATOM 4064 N N . SER B 1 199 ? 17.172 9.148 3.41 1 96.06 199 SER B N 1
ATOM 4065 C CA . SER B 1 199 ? 16.844 10.57 3.514 1 96.06 199 SER B CA 1
ATOM 4066 C C . SER B 1 199 ? 17.938 11.336 4.242 1 96.06 199 SER B C 1
ATOM 4068 O O . SER B 1 199 ? 18.016 12.562 4.141 1 96.06 199 SER B O 1
ATOM 4070 N N . GLY B 1 200 ? 18.688 10.672 5.086 1 96.44 200 GLY B N 1
ATOM 4071 C CA . GLY B 1 200 ? 19.812 11.289 5.781 1 96.44 200 GLY B CA 1
ATOM 4072 C C . GLY B 1 200 ? 19.422 11.914 7.105 1 96.44 200 GLY B C 1
ATOM 4073 O O . GLY B 1 200 ? 20.234 12.578 7.75 1 96.44 200 GLY B O 1
ATOM 4074 N N . ILE B 1 201 ? 18.234 11.719 7.562 1 97.94 201 ILE B N 1
ATOM 4075 C CA . ILE B 1 201 ? 17.812 12.328 8.82 1 97.94 201 ILE B CA 1
ATOM 4076 C C . ILE B 1 201 ? 18.031 11.352 9.969 1 97.94 201 ILE B C 1
ATOM 4078 O O . ILE B 1 201 ? 18.203 10.148 9.75 1 97.94 201 ILE B O 1
ATOM 4082 N N . GLU B 1 202 ? 18.094 11.859 11.227 1 98.31 202 GLU B N 1
ATOM 4083 C CA . GLU B 1 202 ? 18.328 11.023 12.398 1 98.31 202 GLU B CA 1
ATOM 4084 C C . GLU B 1 202 ? 17.125 10.141 12.711 1 98.31 202 GLU B C 1
ATOM 4086 O O . GLU B 1 202 ? 17.281 8.992 13.133 1 98.31 202 GLU B O 1
ATOM 4091 N N . GLY B 1 203 ? 15.898 10.648 12.508 1 98.12 203 GLY B N 1
ATOM 4092 C CA . GLY B 1 203 ? 14.688 9.875 12.711 1 98.12 203 GLY B CA 1
ATOM 4093 C C . GLY B 1 203 ? 14.344 8.977 11.531 1 98.12 203 GLY B C 1
ATOM 4094 O O . GLY B 1 203 ? 15.078 8.938 10.547 1 98.12 203 GLY B O 1
ATOM 4095 N N . GLU B 1 204 ? 13.281 8.227 11.695 1 98.25 204 GLU B N 1
ATOM 4096 C CA . GLU B 1 204 ? 12.836 7.375 10.594 1 98.25 204 GLU B CA 1
ATOM 4097 C C . GLU B 1 204 ? 12.383 8.211 9.398 1 98.25 204 GLU B C 1
ATOM 4099 O O . GLU B 1 204 ? 11.883 9.328 9.57 1 98.25 204 GLU B O 1
ATOM 4104 N N . ASP B 1 205 ? 12.57 7.684 8.195 1 98.62 205 ASP B N 1
ATOM 4105 C CA . ASP B 1 205 ? 12.086 8.406 7.02 1 98.62 205 ASP B CA 1
ATOM 4106 C C . ASP B 1 205 ? 11.008 7.609 6.293 1 98.62 205 ASP B C 1
ATOM 4108 O O . ASP B 1 205 ? 10.461 8.07 5.285 1 98.62 205 ASP B O 1
ATOM 4112 N N . THR B 1 206 ? 10.742 6.41 6.824 1 98.69 206 THR B N 1
ATOM 4113 C CA . THR B 1 206 ? 9.719 5.539 6.254 1 98.69 206 THR B CA 1
ATOM 4114 C C . THR B 1 206 ? 8.914 4.855 7.359 1 98.69 206 THR B C 1
ATOM 4116 O O . THR B 1 206 ? 9.492 4.309 8.305 1 98.69 206 THR B O 1
ATOM 4119 N N . THR B 1 207 ? 7.617 4.949 7.266 1 98.69 207 THR B N 1
ATOM 4120 C CA . THR B 1 207 ? 6.738 4.316 8.242 1 98.69 207 THR B CA 1
ATOM 4121 C C . THR B 1 207 ? 5.555 3.65 7.551 1 98.69 207 THR B C 1
ATOM 4123 O O . THR B 1 207 ? 4.965 4.219 6.629 1 98.69 207 THR B O 1
ATOM 4126 N N . ILE B 1 208 ? 5.301 2.455 7.914 1 98.38 208 ILE B N 1
ATOM 4127 C CA . ILE B 1 208 ? 4.078 1.724 7.594 1 98.38 208 ILE B CA 1
ATOM 4128 C C . ILE B 1 208 ? 3.262 1.505 8.867 1 98.38 208 ILE B C 1
ATOM 4130 O O . ILE B 1 208 ? 3.773 0.987 9.859 1 98.38 208 ILE B O 1
ATOM 4134 N N . GLY B 1 209 ? 2.053 1.972 8.836 1 98 209 GLY B N 1
ATOM 4135 C CA . GLY B 1 209 ? 1.178 1.81 9.992 1 98 209 GLY B CA 1
ATOM 4136 C C . GLY B 1 209 ? -0.076 1.014 9.68 1 98 209 GLY B C 1
ATOM 4137 O O . GLY B 1 209 ? -0.659 1.158 8.602 1 98 209 GLY B O 1
ATOM 4138 N N . LEU B 1 210 ? -0.501 0.214 10.602 1 97.88 210 LEU B N 1
ATOM 4139 C CA . LEU B 1 210 ? -1.738 -0.557 10.547 1 97.88 210 LEU B CA 1
ATOM 4140 C C . LEU B 1 210 ? -2.684 -0.151 11.672 1 97.88 210 LEU B C 1
ATOM 4142 O O . LEU B 1 210 ? -2.252 0.049 12.812 1 97.88 210 LEU B O 1
ATOM 4146 N N . PHE B 1 211 ? -3.91 -0.002 11.312 1 98.06 211 PHE B N 1
ATOM 4147 C CA . PHE B 1 211 ? -4.902 0.439 12.281 1 98.06 211 PHE B CA 1
ATOM 4148 C C . PHE B 1 211 ? -6.086 -0.518 12.32 1 98.06 211 PHE B C 1
ATOM 4150 O O . PHE B 1 211 ? -6.52 -1.021 11.281 1 98.06 211 PHE B O 1
ATOM 4157 N N . ARG B 1 212 ? -6.605 -0.758 13.477 1 97.69 212 ARG B N 1
ATOM 4158 C CA . ARG B 1 212 ? -7.91 -1.378 13.688 1 97.69 212 ARG B CA 1
ATOM 4159 C C . ARG B 1 212 ? -8.922 -0.365 14.219 1 97.69 212 ARG B C 1
ATOM 4161 O O . ARG B 1 212 ? -8.789 0.112 15.352 1 97.69 212 ARG B O 1
ATOM 4168 N N . PHE B 1 213 ? -9.867 -0.101 13.445 1 98.19 213 PHE B N 1
ATOM 4169 C CA . PHE B 1 213 ? -10.875 0.885 13.836 1 98.19 213 PHE B CA 1
ATOM 4170 C C . PHE B 1 213 ? -11.992 0.232 14.641 1 98.19 213 PHE B C 1
ATOM 4172 O O . PHE B 1 213 ? -12.25 -0.965 14.492 1 98.19 213 PHE B O 1
ATOM 4179 N N . ARG B 1 214 ? -12.656 0.998 15.453 1 98 214 ARG B N 1
ATOM 4180 C CA . ARG B 1 214 ? -13.734 0.492 16.297 1 98 214 ARG B CA 1
ATOM 4181 C C . ARG B 1 214 ? -14.914 0.016 15.453 1 98 214 ARG B C 1
ATOM 4183 O O . ARG B 1 214 ? -15.609 -0.927 15.82 1 98 214 ARG B O 1
ATOM 4190 N N . ASN B 1 215 ? -15.078 0.637 14.305 1 96.88 215 ASN B N 1
ATOM 4191 C CA . ASN B 1 215 ? -16.203 0.274 13.438 1 96.88 215 ASN B CA 1
ATOM 4192 C C . ASN B 1 215 ? -15.906 -0.992 12.641 1 96.88 215 ASN B C 1
ATOM 4194 O O . ASN B 1 215 ? -16.703 -1.397 11.797 1 96.88 215 ASN B O 1
ATOM 4198 N N . GLY B 1 216 ? -14.727 -1.57 12.82 1 96.25 216 GLY B N 1
ATOM 4199 C CA . GLY B 1 216 ? -14.406 -2.842 12.188 1 96.25 216 GLY B CA 1
ATOM 4200 C C . GLY B 1 216 ? -13.484 -2.699 11 1 96.25 216 GLY B C 1
ATOM 4201 O O . GLY B 1 216 ? -12.898 -3.686 10.539 1 96.25 216 GLY B O 1
ATOM 4202 N N . ALA B 1 217 ? -13.281 -1.51 10.508 1 97.88 217 ALA B N 1
ATOM 4203 C CA . ALA B 1 217 ? -12.406 -1.271 9.359 1 97.88 217 ALA B CA 1
ATOM 4204 C C . ALA B 1 217 ? -10.945 -1.476 9.734 1 97.88 217 ALA B C 1
ATOM 4206 O O . ALA B 1 217 ? -10.578 -1.377 10.906 1 97.88 217 ALA B O 1
ATOM 4207 N N . ARG B 1 218 ? -10.203 -1.848 8.766 1 98.38 218 ARG B N 1
ATOM 4208 C CA . ARG B 1 218 ? -8.75 -1.868 8.898 1 98.38 218 ARG B CA 1
ATOM 4209 C C . ARG B 1 218 ? -8.109 -0.741 8.086 1 98.38 218 ARG B C 1
ATOM 4211 O O . ARG B 1 218 ? -8.617 -0.369 7.027 1 98.38 218 ARG B O 1
ATOM 4218 N N . GLY B 1 219 ? -7.094 -0.216 8.656 1 98.38 219 GLY B N 1
ATOM 4219 C CA . GLY B 1 219 ? -6.391 0.873 7.992 1 98.38 219 GLY B CA 1
ATOM 4220 C C . GLY B 1 219 ? -4.934 0.558 7.707 1 98.38 219 GLY B C 1
ATOM 4221 O O . GLY B 1 219 ? -4.254 -0.062 8.531 1 98.38 219 GLY B O 1
ATOM 4222 N N . LEU B 1 220 ? -4.469 0.899 6.582 1 98.62 220 LEU B N 1
ATOM 4223 C CA . LEU B 1 220 ? -3.062 0.897 6.199 1 98.62 220 LEU B CA 1
ATOM 4224 C C . LEU B 1 220 ? -2.598 2.303 5.832 1 98.62 220 LEU B C 1
ATOM 4226 O O . LEU B 1 220 ? -3.215 2.967 4.996 1 98.62 220 LEU B O 1
ATOM 4230 N N . ILE B 1 221 ? -1.568 2.77 6.453 1 98.81 221 ILE B N 1
ATOM 4231 C CA . ILE B 1 221 ? -0.978 4.055 6.098 1 98.81 221 ILE B CA 1
ATOM 4232 C C . ILE B 1 221 ? 0.51 3.875 5.805 1 98.81 221 ILE B C 1
ATOM 4234 O O . ILE B 1 221 ? 1.208 3.152 6.52 1 98.81 221 ILE B O 1
ATOM 4238 N N . MET B 1 222 ? 0.995 4.441 4.711 1 98.75 222 MET B N 1
ATOM 4239 C CA . MET B 1 222 ? 2.406 4.414 4.344 1 98.75 222 MET B CA 1
ATOM 4240 C C . MET B 1 222 ? 2.906 5.816 4.004 1 98.75 222 MET B C 1
ATOM 4242 O O . MET B 1 222 ? 2.309 6.512 3.18 1 98.75 222 MET B O 1
ATOM 4246 N N . TYR B 1 223 ? 3.924 6.219 4.66 1 98.69 223 TYR B N 1
ATOM 4247 C CA . TYR B 1 223 ? 4.559 7.508 4.402 1 98.69 223 TYR B CA 1
ATOM 4248 C C . TYR B 1 223 ? 6.074 7.371 4.355 1 98.69 223 TYR B C 1
ATOM 4250 O O . TYR B 1 223 ? 6.672 6.703 5.203 1 98.69 223 TYR B O 1
ATOM 4258 N N . SER B 1 224 ? 6.723 8.039 3.297 1 98.75 224 SER B N 1
ATOM 4259 C CA . SER B 1 224 ? 8.172 7.863 3.186 1 98.75 224 SER B CA 1
ATOM 4260 C C . SER B 1 224 ? 8.82 9.055 2.484 1 98.75 224 SER B C 1
ATOM 4262 O O . SER B 1 224 ? 8.266 9.586 1.519 1 98.75 224 SER B O 1
ATOM 4264 N N . TRP B 1 225 ? 9.961 9.438 2.992 1 98.44 225 TRP B N 1
ATOM 4265 C CA . TRP B 1 225 ? 10.852 10.359 2.303 1 98.44 225 TRP B CA 1
ATOM 4266 C C . TRP B 1 225 ? 11.992 9.609 1.621 1 98.44 225 TRP B C 1
ATOM 4268 O O . TRP B 1 225 ? 12.953 10.227 1.15 1 98.44 225 TRP B O 1
ATOM 4278 N N . GLY B 1 226 ? 11.898 8.266 1.568 1 98.06 226 GLY B N 1
ATOM 4279 C CA . GLY B 1 226 ? 13.039 7.488 1.118 1 98.06 226 GLY B CA 1
ATOM 4280 C C . GLY B 1 226 ? 12.82 6.836 -0.233 1 98.06 226 GLY B C 1
ATOM 4281 O O . GLY B 1 226 ? 13.578 5.945 -0.629 1 98.06 226 GLY B O 1
ATOM 4282 N N . MET B 1 227 ? 11.797 7.227 -0.946 1 98.31 227 MET B N 1
ATOM 4283 C CA . MET B 1 227 ? 11.445 6.465 -2.143 1 98.31 227 MET B CA 1
ATOM 4284 C C . MET B 1 227 ? 11.672 7.297 -3.4 1 98.31 227 MET B C 1
ATOM 4286 O O . MET B 1 227 ? 10.859 8.156 -3.732 1 98.31 227 MET B O 1
ATOM 4290 N N . MET B 1 228 ? 12.742 6.941 -4.082 1 97.69 228 MET B N 1
ATOM 4291 C CA . MET B 1 228 ? 13.125 7.66 -5.293 1 97.69 228 MET B CA 1
ATOM 4292 C C . MET B 1 228 ? 12.242 7.254 -6.469 1 97.69 228 MET B C 1
ATOM 4294 O O . MET B 1 228 ? 11.922 6.078 -6.633 1 97.69 228 MET B O 1
ATOM 4298 N N . HIS B 1 229 ? 11.805 8.227 -7.289 1 96.56 229 HIS B N 1
ATOM 4299 C CA . HIS B 1 229 ? 11.086 8.008 -8.539 1 96.56 229 HIS B CA 1
ATOM 4300 C C . HIS B 1 229 ? 9.805 7.211 -8.305 1 96.56 229 HIS B C 1
ATOM 4302 O O . HIS B 1 229 ? 9.453 6.344 -9.109 1 96.56 229 HIS B O 1
ATOM 4308 N N . SER B 1 230 ? 9.25 7.391 -7.148 1 95.5 230 SER B N 1
ATOM 4309 C CA . SER B 1 230 ? 7.984 6.711 -6.887 1 95.5 230 SER B CA 1
ATOM 4310 C C . SER B 1 230 ? 6.895 7.191 -7.84 1 95.5 230 SER B C 1
ATOM 4312 O O . SER B 1 230 ? 6.918 8.336 -8.289 1 95.5 230 SER B O 1
ATOM 4314 N N . LEU B 1 231 ? 5.969 6.34 -8.188 1 92.44 231 LEU B N 1
ATOM 4315 C CA . LEU B 1 231 ? 4.871 6.727 -9.07 1 92.44 231 LEU B CA 1
ATOM 4316 C C . LEU B 1 231 ? 3.764 7.422 -8.281 1 92.44 231 LEU B C 1
ATOM 4318 O O . LEU B 1 231 ? 3.668 7.258 -7.062 1 92.44 231 LEU B O 1
ATOM 4322 N N . ASN B 1 232 ? 3.033 8.172 -9.047 1 92.25 232 ASN B N 1
ATOM 4323 C CA . ASN B 1 232 ? 1.869 8.836 -8.461 1 92.25 232 ASN B CA 1
ATOM 4324 C C . ASN B 1 232 ? 0.684 7.883 -8.344 1 92.25 232 ASN B C 1
ATOM 4326 O O . ASN B 1 232 ? 0.037 7.562 -9.344 1 92.25 232 ASN B O 1
ATOM 4330 N N . VAL B 1 233 ? 0.404 7.434 -7.152 1 96.5 233 VAL B N 1
ATOM 4331 C CA . VAL B 1 233 ? -0.722 6.551 -6.871 1 96.5 233 VAL B CA 1
ATOM 4332 C C . VAL B 1 233 ? -1.714 7.258 -5.945 1 96.5 233 VAL B C 1
ATOM 4334 O O . VAL B 1 233 ? -1.413 8.32 -5.398 1 96.5 233 VAL B O 1
ATOM 4337 N N . PRO B 1 234 ? -2.963 6.73 -5.855 1 97.69 234 PRO B N 1
ATOM 4338 C CA . PRO B 1 234 ? -3.924 7.387 -4.961 1 97.69 234 PRO B CA 1
ATOM 4339 C C . PRO B 1 234 ? -3.412 7.504 -3.529 1 97.69 234 PRO B C 1
ATOM 4341 O O . PRO B 1 234 ? -2.811 6.562 -3.004 1 97.69 234 PRO B O 1
ATOM 4344 N N . SER B 1 235 ? -3.668 8.648 -2.936 1 98 235 SER B N 1
ATOM 4345 C CA . SER B 1 235 ? -3.312 8.852 -1.535 1 98 235 SER B CA 1
ATOM 4346 C C . SER B 1 235 ? -4.426 8.375 -0.607 1 98 235 SER B C 1
ATOM 4348 O O . SER B 1 235 ? -4.184 8.117 0.574 1 98 235 SER B O 1
ATOM 4350 N N . ILE B 1 236 ? -5.633 8.352 -1.11 1 98.69 236 ILE B N 1
ATOM 4351 C CA . ILE B 1 236 ? -6.789 7.91 -0.339 1 98.69 236 ILE B CA 1
ATOM 4352 C C . ILE B 1 236 ? -7.516 6.797 -1.087 1 98.69 236 ILE B C 1
ATOM 4354 O O . ILE B 1 236 ? -7.93 6.977 -2.234 1 98.69 236 ILE B O 1
ATOM 4358 N N . GLU B 1 237 ? -7.633 5.695 -0.511 1 98.88 237 GLU B N 1
ATOM 4359 C CA . GLU B 1 237 ? -8.516 4.617 -0.958 1 98.88 237 GLU B CA 1
ATOM 4360 C C . GLU B 1 237 ? -9.398 4.117 0.181 1 98.88 237 GLU B C 1
ATOM 4362 O O . GLU B 1 237 ? -8.898 3.699 1.226 1 98.88 237 GLU B O 1
ATOM 4367 N N . VAL B 1 238 ? -10.68 4.16 -0.007 1 98.94 238 VAL B N 1
ATOM 4368 C CA . VAL B 1 238 ? -11.641 3.664 0.967 1 98.94 238 VAL B CA 1
ATOM 4369 C C . VAL B 1 238 ? -12.539 2.615 0.316 1 98.94 238 VAL B C 1
ATOM 4371 O O . VAL B 1 238 ? -13.164 2.875 -0.715 1 98.94 238 VAL B O 1
ATOM 4374 N N . TYR B 1 239 ? -12.594 1.478 0.939 1 98.81 239 TYR B N 1
ATOM 4375 C CA . TYR B 1 239 ? -13.391 0.378 0.413 1 98.81 239 TYR B CA 1
ATOM 4376 C C . TYR B 1 239 ? -14.469 -0.035 1.407 1 98.81 239 TYR B C 1
ATOM 4378 O O . TYR B 1 239 ? -14.195 -0.192 2.6 1 98.81 239 TYR B O 1
ATOM 4386 N N . GLY B 1 240 ? -15.664 -0.202 0.925 1 98.38 240 GLY B N 1
ATOM 4387 C CA . GLY B 1 240 ? -16.781 -0.667 1.728 1 98.38 240 GLY B CA 1
ATOM 4388 C C . GLY B 1 240 ? -17.609 -1.727 1.03 1 98.38 240 GLY B C 1
ATOM 4389 O O . GLY B 1 240 ? -17.266 -2.178 -0.063 1 98.38 240 GLY B O 1
ATOM 4390 N N . GLU B 1 241 ? -18.672 -2.129 1.629 1 97.19 241 GLU B N 1
ATOM 4391 C CA . GLU B 1 241 ? -19.547 -3.203 1.158 1 97.19 241 GLU B CA 1
ATOM 4392 C C . GLU B 1 241 ? -20.219 -2.832 -0.163 1 97.19 241 GLU B C 1
ATOM 4394 O O . GLU B 1 241 ? -20.5 -3.705 -0.985 1 97.19 241 GLU B O 1
ATOM 4399 N N . GLY B 1 242 ? -20.391 -1.553 -0.319 1 96.88 242 GLY B N 1
ATOM 4400 C CA . GLY B 1 242 ? -21.156 -1.124 -1.475 1 96.88 242 GLY B CA 1
ATOM 4401 C C . GLY B 1 242 ? -20.328 -0.411 -2.52 1 96.88 242 GLY B C 1
ATOM 4402 O O . GLY B 1 242 ? -20.859 0.137 -3.484 1 96.88 242 GLY B O 1
ATOM 4403 N N . GLY B 1 243 ? -19.047 -0.377 -2.25 1 98.19 243 GLY B N 1
ATOM 4404 C CA . GLY B 1 243 ? -18.234 0.295 -3.248 1 98.19 243 GLY B CA 1
ATOM 4405 C C . GLY B 1 243 ? -16.953 0.89 -2.676 1 98.19 243 GLY B C 1
ATOM 4406 O O . GLY B 1 243 ? -16.406 0.375 -1.698 1 98.19 243 GLY B O 1
ATOM 4407 N N . SER B 1 244 ? -16.469 1.949 -3.475 1 98.81 244 SER B N 1
ATOM 4408 C CA . SER B 1 244 ? -15.195 2.527 -3.062 1 98.81 244 SER B CA 1
ATOM 4409 C C . SER B 1 244 ? -15.172 4.035 -3.291 1 98.81 244 SER B C 1
ATOM 4411 O O . SER B 1 244 ? -15.977 4.562 -4.059 1 98.81 244 SER B O 1
ATOM 4413 N N . ILE B 1 245 ? -14.391 4.715 -2.562 1 98.88 245 ILE B N 1
ATOM 4414 C CA . ILE B 1 245 ? -14.008 6.117 -2.693 1 98.88 245 ILE B CA 1
ATOM 4415 C C . ILE B 1 245 ? -12.492 6.23 -2.838 1 98.88 245 ILE B C 1
ATOM 4417 O O . ILE B 1 245 ? -11.75 5.914 -1.905 1 98.88 245 ILE B O 1
ATOM 4421 N N . ILE B 1 246 ? -12.039 6.707 -4.023 1 98.81 246 ILE B N 1
ATOM 4422 C CA . ILE B 1 246 ? -10.602 6.691 -4.297 1 98.81 246 ILE B CA 1
ATOM 4423 C C . ILE B 1 246 ? -10.172 8.039 -4.867 1 98.81 246 ILE B C 1
ATOM 4425 O O . ILE B 1 246 ? -10.852 8.602 -5.73 1 98.81 246 ILE B O 1
ATOM 4429 N N . GLU B 1 247 ? -9.133 8.586 -4.328 1 98.19 247 GLU B N 1
ATOM 4430 C CA . GLU B 1 247 ? -8.555 9.789 -4.91 1 98.19 247 GLU B CA 1
ATOM 4431 C C . GLU B 1 247 ? -8.008 9.523 -6.312 1 98.19 247 GLU B C 1
ATOM 4433 O O . GLU B 1 247 ? -7.395 8.484 -6.559 1 98.19 247 GLU B O 1
ATOM 4438 N N . ASP B 1 248 ? -8.258 10.422 -7.215 1 96.75 248 ASP B N 1
ATOM 4439 C CA . ASP B 1 248 ? -7.715 10.359 -8.57 1 96.75 248 ASP B CA 1
ATOM 4440 C C . ASP B 1 248 ? -6.387 11.109 -8.664 1 96.75 248 ASP B C 1
ATOM 4442 O O . ASP B 1 248 ? -6.367 12.336 -8.805 1 96.75 248 ASP 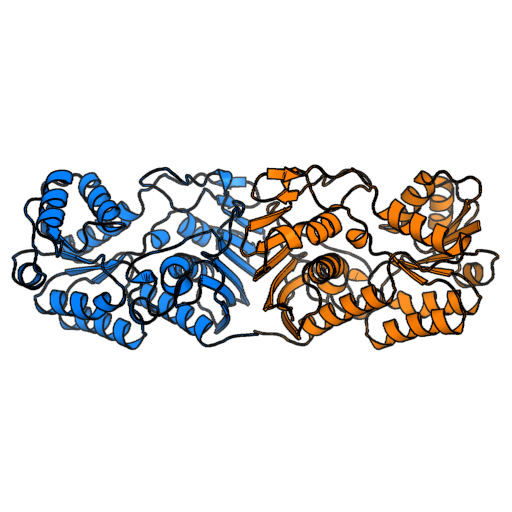B O 1
ATOM 4446 N N . PRO B 1 249 ? -5.328 10.344 -8.688 1 94.38 249 PRO B N 1
ATOM 4447 C CA . PRO B 1 249 ? -4.023 11.008 -8.656 1 94.38 249 PRO B CA 1
ATOM 4448 C C . PRO B 1 249 ? -3.779 11.883 -9.891 1 94.38 249 PRO B C 1
ATOM 4450 O O . PRO B 1 249 ? -2.994 12.828 -9.828 1 94.38 249 PRO B O 1
ATOM 4453 N N . SER B 1 250 ? -4.418 11.641 -10.984 1 92.62 250 SER B N 1
ATOM 4454 C CA . SER B 1 250 ? -4.211 12.398 -12.219 1 92.62 250 SER B CA 1
ATOM 4455 C C . SER B 1 250 ? -4.734 13.828 -12.086 1 92.62 250 SER B C 1
ATOM 4457 O O . SER B 1 250 ? -4.383 14.695 -12.875 1 92.62 250 SER B O 1
ATOM 4459 N N . THR B 1 251 ? -5.547 14.031 -11.102 1 93.38 251 THR B N 1
ATOM 4460 C CA . THR B 1 251 ? -6.152 15.352 -10.93 1 93.38 251 THR B CA 1
ATOM 4461 C C . THR B 1 251 ? -5.445 16.125 -9.82 1 93.38 251 THR B C 1
ATOM 4463 O O . THR B 1 251 ? -5.84 17.25 -9.5 1 93.38 251 THR B O 1
ATOM 4466 N N . ARG B 1 252 ? -4.371 15.422 -9.258 1 89.62 252 ARG B N 1
ATOM 4467 C CA . ARG B 1 252 ? -3.594 16.109 -8.227 1 89.62 252 ARG B CA 1
ATOM 4468 C C . ARG B 1 252 ? -2.783 17.25 -8.82 1 89.62 252 ARG B C 1
ATOM 4470 O O . ARG B 1 252 ? -2.148 17.094 -9.867 1 89.62 252 ARG B O 1
ATOM 4477 N N . ARG B 1 253 ? -2.979 18.422 -8.484 1 69.31 253 ARG B N 1
ATOM 4478 C CA . ARG B 1 253 ? -2.26 19.562 -9.047 1 69.31 253 ARG B CA 1
ATOM 4479 C C . ARG B 1 253 ? -0.934 19.781 -8.328 1 69.31 253 ARG B C 1
ATOM 4481 O O . ARG B 1 253 ? -0.906 20.312 -7.219 1 69.31 253 ARG B O 1
ATOM 4488 N N . ILE B 1 254 ? 0.287 18.984 -8.578 1 57.81 254 ILE B N 1
ATOM 4489 C CA . ILE B 1 254 ? 1.573 18.922 -7.891 1 57.81 254 ILE B CA 1
ATOM 4490 C C . ILE B 1 254 ? 2.141 20.328 -7.734 1 57.81 254 ILE B C 1
ATOM 4492 O O . ILE B 1 254 ? 2.736 20.656 -6.703 1 57.81 254 ILE B O 1
ATOM 4496 N N . ASN B 1 255 ? 2.088 21.25 -8.75 1 50.06 255 ASN B N 1
ATOM 4497 C CA . ASN B 1 255 ? 2.844 22.5 -8.742 1 50.06 255 ASN B CA 1
ATOM 4498 C C . ASN B 1 255 ? 1.975 23.672 -8.312 1 50.06 255 ASN B C 1
ATOM 4500 O O . ASN B 1 255 ? 2.371 24.828 -8.469 1 50.06 255 ASN B O 1
ATOM 4504 N N . VAL B 1 256 ? 0.631 23.5 -8.336 1 48 256 VAL B N 1
ATOM 4505 C CA . VAL B 1 256 ? -0.079 24.766 -8.305 1 48 256 VAL B CA 1
ATOM 4506 C C . VAL B 1 256 ? -0.008 25.375 -6.902 1 48 256 VAL B C 1
ATOM 4508 O O . VAL B 1 256 ? -0.013 24.641 -5.91 1 48 256 VAL B O 1
ATOM 4511 N N . ASN B 1 257 ? 0.503 26.484 -6.746 1 50.31 257 ASN B N 1
ATOM 4512 C CA . ASN B 1 257 ? 0.367 27.453 -5.664 1 50.31 257 ASN B CA 1
ATOM 4513 C C . ASN B 1 257 ? -0.979 27.312 -4.961 1 50.31 257 ASN B C 1
ATOM 4515 O O . ASN B 1 257 ? -2 27.781 -5.469 1 50.31 257 ASN B O 1
ATOM 4519 N N . TYR B 1 258 ? -0.92 26.766 -3.771 1 61.12 258 TYR B N 1
ATOM 4520 C CA . TYR B 1 258 ? -1.646 26.703 -2.508 1 61.12 258 TYR B CA 1
ATOM 4521 C C . TYR B 1 258 ? -3.102 26.312 -2.732 1 61.12 258 TYR B C 1
ATOM 4523 O O . TYR B 1 258 ? -3.996 26.797 -2.035 1 61.12 258 TYR B O 1
ATOM 4531 N N . GLY B 1 259 ? -3.246 25.266 -3.615 1 79.81 259 GLY B N 1
ATOM 4532 C CA . GLY B 1 259 ? -4.605 24.766 -3.736 1 79.81 259 GLY B CA 1
ATOM 4533 C C . GLY B 1 259 ? -4.848 23.5 -2.939 1 79.81 259 GLY B C 1
ATOM 4534 O O . GLY B 1 259 ? -4.41 23.375 -1.794 1 79.81 259 GLY B O 1
ATOM 4535 N N . ARG B 1 260 ? -5.621 22.594 -3.381 1 89.25 260 ARG B N 1
ATOM 4536 C CA . ARG B 1 260 ? -5.902 21.281 -2.785 1 89.25 260 ARG B CA 1
ATOM 4537 C C . ARG B 1 260 ? -4.664 20.391 -2.799 1 89.25 260 ARG B C 1
ATOM 4539 O O . ARG B 1 260 ? -3.816 20.516 -3.686 1 89.25 260 ARG B O 1
ATOM 4546 N N . VAL B 1 261 ? -4.551 19.719 -1.675 1 92.69 261 VAL B N 1
ATOM 4547 C CA . VAL B 1 261 ? -3.43 18.781 -1.59 1 92.69 261 VAL B CA 1
ATOM 4548 C C . VAL B 1 261 ? -3.799 17.469 -2.264 1 92.69 261 VAL B C 1
ATOM 4550 O O . VAL B 1 261 ? -2.943 16.797 -2.855 1 92.69 261 VAL B O 1
ATOM 4553 N N . TYR B 1 262 ? -5.055 17.109 -2.207 1 95.88 262 TYR B N 1
ATOM 4554 C CA . TYR B 1 262 ? -5.555 15.883 -2.832 1 95.88 262 TYR B CA 1
ATOM 4555 C C . TYR B 1 262 ? -6.188 16.188 -4.188 1 95.88 262 TYR B C 1
ATOM 4557 O O . TYR B 1 262 ? -6.562 17.328 -4.465 1 95.88 262 TYR B O 1
ATOM 4565 N N . GLY B 1 263 ? -6.246 15.133 -5.055 1 95.69 263 GLY B N 1
ATOM 4566 C CA . GLY B 1 263 ? -7.016 15.227 -6.285 1 95.69 263 GLY B CA 1
ATOM 4567 C C . GLY B 1 263 ? -8.508 15.055 -6.07 1 95.69 263 GLY B C 1
ATOM 4568 O O . GLY B 1 263 ? -8.969 14.977 -4.93 1 95.69 263 GLY B O 1
ATOM 4569 N N . ASP B 1 264 ? -9.211 15.055 -7.168 1 97.06 264 ASP B N 1
ATOM 4570 C CA . ASP B 1 264 ? -10.633 14.742 -7.137 1 97.06 264 ASP B CA 1
ATOM 4571 C C . ASP B 1 264 ? -10.867 13.297 -6.68 1 97.06 264 ASP B C 1
ATOM 4573 O O . ASP B 1 264 ? -9.914 12.555 -6.441 1 97.06 264 ASP B O 1
ATOM 4577 N N . LEU B 1 265 ? -12.117 12.992 -6.449 1 98.38 265 LEU B N 1
ATOM 4578 C CA . LEU B 1 265 ? -12.445 11.648 -5.98 1 98.38 265 LEU B CA 1
ATOM 4579 C C . LEU B 1 265 ? -13.133 10.836 -7.078 1 98.38 265 LEU B C 1
ATOM 4581 O O . LEU B 1 265 ? -13.773 11.406 -7.965 1 98.38 265 LEU B O 1
ATOM 4585 N N . LEU B 1 266 ? -12.883 9.594 -7.07 1 98.69 266 LEU B N 1
ATOM 4586 C CA . LEU B 1 266 ? -13.664 8.617 -7.816 1 98.69 266 LEU B CA 1
ATOM 4587 C C . LEU B 1 266 ? -14.617 7.863 -6.895 1 98.69 266 LEU B C 1
ATOM 4589 O O . LEU B 1 266 ? -14.18 7.215 -5.938 1 98.69 266 LEU B O 1
ATOM 4593 N N . PHE B 1 267 ? -15.883 8.023 -7.086 1 98.44 267 PHE B N 1
ATOM 4594 C CA . PHE B 1 267 ? -16.922 7.273 -6.387 1 98.44 267 PHE B CA 1
ATOM 4595 C C . PHE B 1 267 ? -17.422 6.117 -7.246 1 98.44 267 PHE B C 1
ATOM 4597 O O . PHE B 1 267 ? -18.141 6.328 -8.219 1 98.44 267 PHE B O 1
ATOM 4604 N N . ASN B 1 268 ? -17.062 4.922 -6.844 1 97.94 268 ASN B N 1
ATOM 4605 C CA . ASN B 1 268 ? -17.359 3.742 -7.648 1 97.94 268 ASN B CA 1
ATOM 4606 C C . ASN B 1 268 ? -16.922 3.926 -9.102 1 97.94 268 ASN B C 1
ATOM 4608 O O . ASN B 1 268 ? -17.688 3.627 -10.023 1 97.94 268 ASN B O 1
ATOM 4612 N N . GLY B 1 269 ? -15.742 4.496 -9.266 1 97.06 269 GLY B N 1
ATOM 4613 C CA . GLY B 1 269 ? -15.133 4.641 -10.578 1 97.06 269 GLY B CA 1
ATOM 4614 C C . GLY B 1 269 ? -15.602 5.883 -11.312 1 97.06 269 GLY B C 1
ATOM 4615 O O . GLY B 1 269 ? -15.102 6.191 -12.398 1 97.06 269 GLY B O 1
ATOM 4616 N N . LYS B 1 270 ? -16.531 6.582 -10.789 1 97.75 270 LYS B N 1
ATOM 4617 C CA . LYS B 1 270 ? -17.062 7.793 -11.422 1 97.75 270 LYS B CA 1
ATOM 4618 C C . LYS B 1 270 ? -16.484 9.047 -10.766 1 97.75 270 LYS B C 1
ATOM 4620 O O . LYS B 1 270 ? -16.516 9.188 -9.547 1 97.75 270 LYS B O 1
ATOM 4625 N N . ALA B 1 271 ? -16.078 9.938 -11.547 1 97.69 271 ALA B N 1
ATOM 4626 C CA . ALA B 1 271 ? -15.367 11.125 -11.07 1 97.69 271 ALA B CA 1
ATOM 4627 C C . ALA B 1 271 ? -16.312 12.078 -10.352 1 97.69 271 ALA B C 1
ATOM 4629 O O . ALA B 1 271 ? -17.438 12.297 -10.805 1 97.69 271 ALA B O 1
ATOM 4630 N N . ILE B 1 272 ? -15.875 12.539 -9.25 1 97.75 272 ILE B N 1
ATOM 4631 C CA . ILE B 1 272 ? -16.5 13.648 -8.531 1 97.75 272 ILE B CA 1
ATOM 4632 C C . ILE B 1 272 ? -15.547 14.844 -8.516 1 97.75 272 ILE B C 1
ATOM 4634 O O . ILE B 1 272 ? -14.5 14.805 -7.855 1 97.75 272 ILE B O 1
ATOM 4638 N N . ASN B 1 273 ? -15.891 15.93 -9.227 1 96.25 273 ASN B N 1
ATOM 4639 C CA . ASN B 1 273 ? -15.07 17.125 -9.266 1 96.25 273 ASN B CA 1
ATOM 4640 C C . ASN B 1 273 ? -15.227 17.953 -7.984 1 96.25 273 ASN B C 1
ATOM 4642 O O . ASN B 1 273 ? -16.344 18.25 -7.57 1 96.25 273 ASN B O 1
ATOM 4646 N N . LEU B 1 274 ? -14.148 18.25 -7.426 1 95.81 274 LEU B N 1
ATOM 4647 C CA . LEU B 1 274 ? -14.156 19.016 -6.176 1 95.81 274 LEU B CA 1
ATOM 4648 C C . LEU B 1 274 ? -13.711 20.453 -6.406 1 95.81 274 LEU B C 1
ATOM 4650 O O . LEU B 1 274 ? -12.93 20.719 -7.324 1 95.81 274 LEU B O 1
ATOM 4654 N N . PRO B 1 275 ? -14.18 21.375 -5.656 1 93.12 275 PRO B N 1
ATOM 4655 C CA . PRO B 1 275 ? -13.781 22.781 -5.832 1 93.12 275 P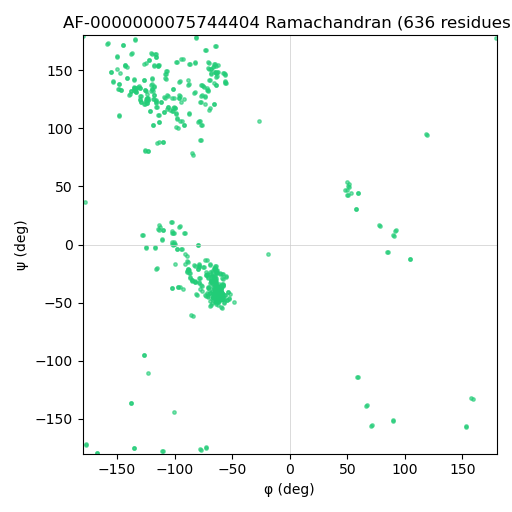RO B CA 1
ATOM 4656 C C . PRO B 1 275 ? -12.297 23.016 -5.551 1 93.12 275 PRO B C 1
ATOM 4658 O O . PRO B 1 275 ? -11.711 22.328 -4.707 1 93.12 275 PRO B O 1
ATOM 4661 N N . LYS B 1 276 ? -11.844 23.953 -6.309 1 90.06 276 LYS B N 1
ATOM 4662 C CA . LYS B 1 276 ? -10.484 24.406 -6.008 1 90.06 276 LYS B CA 1
ATOM 4663 C C . LYS B 1 276 ? -10.477 25.312 -4.777 1 90.06 276 LYS B C 1
ATOM 4665 O O . LYS B 1 276 ? -11.242 26.281 -4.699 1 90.06 276 LYS B O 1
ATOM 4670 N N . VAL B 1 277 ? -9.727 24.938 -3.811 1 91.44 277 VAL B N 1
ATOM 4671 C CA . VAL B 1 277 ? -9.641 25.688 -2.561 1 91.44 277 VAL B CA 1
ATOM 4672 C C . VAL B 1 277 ? -8.18 25.812 -2.141 1 91.44 277 VAL B C 1
ATOM 4674 O O . VAL B 1 277 ? -7.402 24.875 -2.264 1 91.44 277 VAL B O 1
ATOM 4677 N N . ASN B 1 278 ? -7.781 27.031 -1.774 1 93.94 278 ASN B N 1
ATOM 4678 C CA . ASN B 1 278 ? -6.531 27.188 -1.032 1 93.94 278 ASN B CA 1
ATOM 4679 C C . ASN B 1 278 ? -6.703 26.797 0.435 1 93.94 278 ASN B C 1
ATOM 4681 O O . ASN B 1 278 ? -7.23 27.578 1.229 1 93.94 278 ASN B O 1
ATOM 4685 N N . VAL B 1 279 ? -6.223 25.641 0.751 1 95.38 279 VAL B N 1
ATOM 4686 C CA . VAL B 1 279 ? -6.539 25.031 2.043 1 95.38 279 VAL B CA 1
ATOM 4687 C C . VAL B 1 279 ? -5.812 25.797 3.154 1 95.38 279 VAL B C 1
ATOM 4689 O O . VAL B 1 279 ? -6.301 25.859 4.285 1 95.38 279 VAL B O 1
ATOM 4692 N N . VAL B 1 280 ? -4.676 26.406 2.91 1 96.19 280 VAL B N 1
ATOM 4693 C CA . VAL B 1 280 ? -3.969 27.219 3.902 1 96.19 280 VAL B CA 1
ATOM 4694 C C . VAL B 1 280 ? -4.727 28.516 4.145 1 96.19 280 VAL B C 1
ATOM 4696 O O . VAL B 1 280 ? -4.863 28.969 5.289 1 96.19 280 VAL B O 1
ATOM 4699 N N . LYS B 1 281 ? -5.215 29.125 3.086 1 96.19 281 LYS B N 1
ATOM 4700 C CA . LYS B 1 281 ? -6.055 30.312 3.227 1 96.19 281 LYS B CA 1
ATOM 4701 C C . LYS B 1 281 ? -7.309 30 4.047 1 96.19 281 LYS B C 1
ATOM 4703 O O . LYS B 1 281 ? -7.684 30.781 4.926 1 96.19 281 LYS B O 1
ATOM 4708 N N . ALA B 1 282 ? -7.875 28.812 3.746 1 96.31 282 ALA B N 1
ATOM 4709 C CA . ALA B 1 282 ? -9.102 28.422 4.438 1 96.31 282 ALA B CA 1
ATOM 4710 C C . ALA B 1 282 ? -8.859 28.266 5.938 1 96.31 282 ALA B C 1
ATOM 4712 O O . ALA B 1 282 ? -9.688 28.703 6.75 1 96.31 282 ALA B O 1
ATOM 4713 N N . GLU B 1 283 ? -7.77 27.625 6.332 1 97 283 GLU B N 1
ATOM 4714 C CA . GLU B 1 283 ? -7.516 27.422 7.758 1 97 283 GLU B CA 1
ATOM 4715 C C . GLU B 1 283 ? -7.227 28.75 8.461 1 97 283 GLU B C 1
ATOM 4717 O O . GLU B 1 283 ? -7.727 29 9.562 1 97 283 GLU B O 1
ATOM 4722 N N . LEU B 1 284 ? -6.449 29.672 7.824 1 97.69 284 LEU B N 1
ATOM 4723 C CA . LEU B 1 284 ? -6.148 30.969 8.414 1 97.69 284 LEU B CA 1
ATOM 4724 C C . LEU B 1 284 ? -7.402 31.828 8.523 1 97.69 284 LEU B C 1
ATOM 4726 O O . LEU B 1 284 ? -7.648 32.438 9.555 1 97.69 284 LEU B O 1
ATOM 4730 N N . GLU B 1 285 ? -8.164 31.844 7.477 1 97.94 285 GLU B N 1
ATOM 4731 C CA . GLU B 1 285 ? -9.414 32.594 7.473 1 97.94 285 GLU B CA 1
ATOM 4732 C C . GLU B 1 285 ? -10.367 32.094 8.555 1 97.94 285 GLU B C 1
ATOM 4734 O O . GLU B 1 285 ? -10.984 32.906 9.258 1 97.94 285 GLU B O 1
ATOM 4739 N N . GLY B 1 286 ? -10.484 30.797 8.617 1 98.31 286 GLY B N 1
ATOM 4740 C CA . GLY B 1 286 ? -11.336 30.219 9.648 1 98.31 286 GLY B CA 1
ATOM 4741 C C . GLY B 1 286 ? -10.906 30.578 11.055 1 98.31 286 GLY B C 1
ATOM 4742 O O . GLY B 1 286 ? -11.75 30.859 11.906 1 98.31 286 GLY B O 1
ATOM 4743 N N . PHE B 1 287 ? -9.625 30.562 11.289 1 98.69 287 PHE B N 1
ATOM 4744 C CA . PHE B 1 287 ? -9.109 30.906 12.609 1 98.69 287 PHE B CA 1
ATOM 4745 C C . PHE B 1 287 ? -9.414 32.344 12.945 1 98.69 287 PHE B C 1
ATOM 4747 O O . PHE B 1 287 ? -9.93 32.656 14.031 1 98.69 287 PHE B O 1
ATOM 4754 N N . ILE B 1 288 ? -9.125 33.281 12.039 1 98.62 288 ILE B N 1
ATOM 4755 C CA . ILE B 1 288 ? -9.344 34.688 12.219 1 98.62 288 ILE B CA 1
ATOM 4756 C C . ILE B 1 288 ? -10.828 34.969 12.484 1 98.62 288 ILE B C 1
ATOM 4758 O O . ILE B 1 288 ? -11.18 35.688 13.422 1 98.62 288 ILE B O 1
ATOM 4762 N N . LYS B 1 289 ? -11.641 34.344 11.727 1 98.38 289 LYS B N 1
ATOM 4763 C CA . LYS B 1 289 ? -13.086 34.531 11.875 1 98.38 289 LYS B CA 1
ATOM 4764 C C . LYS B 1 289 ? -13.555 34.062 13.25 1 98.38 289 LYS B C 1
ATOM 4766 O O . LYS B 1 289 ? -14.453 34.656 13.844 1 98.38 289 LYS B O 1
ATOM 4771 N N . SER B 1 290 ? -12.984 32.969 13.719 1 98.62 290 SER B N 1
ATOM 4772 C CA . SER B 1 290 ? -13.367 32.438 15.023 1 98.62 290 SER B CA 1
ATOM 4773 C C . SER B 1 290 ? -13.055 33.438 16.141 1 98.62 290 SER B C 1
ATOM 4775 O O . SER B 1 290 ? -13.781 33.531 17.125 1 98.62 290 SER B O 1
ATOM 4777 N N . ILE B 1 291 ? -11.961 34.188 16.016 1 98.44 291 ILE B N 1
ATOM 4778 C CA . ILE B 1 291 ? -11.578 35.219 16.984 1 98.44 291 ILE B CA 1
ATOM 4779 C C . ILE B 1 291 ? -12.539 36.406 16.891 1 98.44 291 ILE B C 1
ATOM 4781 O O . ILE B 1 291 ? -13.055 36.875 17.906 1 98.44 291 ILE B O 1
ATOM 4785 N N . GLU B 1 292 ? -12.828 36.812 15.68 1 97.88 292 GLU B N 1
ATOM 4786 C CA . GLU B 1 292 ? -13.695 37.969 15.445 1 97.88 292 GLU B CA 1
ATOM 4787 C C . GLU B 1 292 ? -15.102 37.719 15.969 1 97.88 292 GLU B C 1
ATOM 4789 O O . GLU B 1 292 ? -15.742 38.625 16.516 1 97.88 292 GLU B O 1
ATOM 4794 N N . GLU B 1 293 ? -15.5 36.531 15.812 1 98.12 293 GLU B N 1
ATOM 4795 C CA . GLU B 1 293 ? -16.891 36.219 16.156 1 98.12 293 GLU B CA 1
ATOM 4796 C C . GLU B 1 293 ? -16.969 35.531 17.516 1 98.12 293 GLU B C 1
ATOM 4798 O O . GLU B 1 293 ? -18.062 35.188 17.984 1 98.12 293 GLU B O 1
ATOM 4803 N N . ASP B 1 294 ? -15.891 35.344 18.094 1 97.94 294 ASP B N 1
ATOM 4804 C CA . ASP B 1 294 ? -15.805 34.656 19.359 1 97.94 294 ASP B CA 1
ATOM 4805 C C . ASP B 1 294 ? -16.531 33.312 19.297 1 97.94 294 ASP B C 1
ATOM 4807 O O . ASP B 1 294 ? -17.406 33.031 20.125 1 97.94 294 ASP B O 1
ATOM 4811 N N . LYS B 1 295 ? -16.219 32.5 18.312 1 98.12 295 LYS B N 1
ATOM 4812 C CA . LYS B 1 295 ? -16.734 31.156 18.078 1 98.12 295 LYS B CA 1
ATOM 4813 C C . LYS B 1 295 ? -15.625 30.125 18.172 1 98.12 295 LYS B C 1
ATOM 4815 O O . LYS B 1 295 ? -14.445 30.469 18.203 1 98.12 295 LYS B O 1
ATOM 4820 N N . PRO B 1 296 ? -15.992 28.859 18.359 1 98.19 296 PRO B N 1
ATOM 4821 C CA . PRO B 1 296 ? -14.961 27.812 18.359 1 98.19 296 PRO B CA 1
ATOM 4822 C C . PRO B 1 296 ? -14.125 27.797 17.094 1 98.19 296 PRO B C 1
ATOM 4824 O O . PRO B 1 296 ? -14.633 28.125 16.016 1 98.19 296 PRO B O 1
ATOM 4827 N N . VAL B 1 297 ? -12.898 27.469 17.234 1 98.75 297 VAL B N 1
ATOM 4828 C CA . VAL B 1 297 ? -12.031 27.375 16.078 1 98.75 297 VAL B CA 1
ATOM 4829 C C . VAL B 1 297 ? -12.492 26.234 15.172 1 98.75 297 VAL B C 1
ATOM 4831 O O . VAL B 1 297 ? -13.094 25.266 15.641 1 98.75 297 VAL B O 1
ATOM 4834 N N . PRO B 1 298 ? -12.227 26.297 13.914 1 98.19 298 PRO B N 1
ATOM 4835 C CA . PRO B 1 298 ? -12.766 25.312 12.969 1 98.19 298 PRO B CA 1
ATOM 4836 C C . PRO B 1 298 ? -12.172 23.922 13.164 1 98.19 298 PRO B C 1
ATOM 4838 O O . PRO B 1 298 ? -12.82 22.922 12.852 1 98.19 298 PRO B O 1
ATOM 4841 N N . MET B 1 299 ? -10.93 23.781 13.625 1 98.38 299 MET B N 1
ATOM 4842 C CA . MET B 1 299 ? -10.328 22.5 13.977 1 98.38 299 MET B CA 1
ATOM 4843 C C . MET B 1 299 ? -9.945 22.453 15.453 1 98.38 299 MET B C 1
ATOM 4845 O O . MET B 1 299 ? -8.922 23.016 15.844 1 98.38 299 MET B O 1
ATOM 4849 N N . PRO B 1 300 ? -10.758 21.781 16.203 1 98.38 300 PRO B N 1
ATOM 4850 C CA . PRO B 1 300 ? -10.453 21.719 17.625 1 98.38 300 PRO B CA 1
ATOM 4851 C C . PRO B 1 300 ? -9.055 21.156 17.922 1 98.38 300 PRO B C 1
ATOM 4853 O O . PRO B 1 300 ? -8.617 20.219 17.25 1 98.38 300 PRO B O 1
ATOM 4856 N N . PRO B 1 301 ? -8.359 21.75 18.906 1 98.69 301 PRO B N 1
ATOM 4857 C CA . PRO B 1 301 ? -7.008 21.297 19.25 1 98.69 301 PRO B CA 1
ATOM 4858 C C . PRO B 1 301 ? -6.953 19.812 19.578 1 98.69 301 PRO B C 1
ATOM 4860 O O . PRO B 1 301 ? -5.926 19.156 19.344 1 98.69 301 PRO B O 1
ATOM 4863 N N . GLU B 1 302 ? -8.047 19.234 20.047 1 98.62 302 GLU B N 1
ATOM 4864 C CA . GLU B 1 302 ? -8.117 17.828 20.406 1 98.62 302 GLU B CA 1
ATOM 4865 C C . GLU B 1 302 ? -7.945 16.922 19.188 1 98.62 302 GLU B C 1
ATOM 4867 O O . GLU B 1 302 ? -7.484 15.789 19.297 1 98.62 302 GLU B O 1
ATOM 4872 N N . VAL B 1 303 ? -8.312 17.422 18.016 1 98.81 303 VAL B N 1
ATOM 4873 C CA . VAL B 1 303 ? -8.102 16.672 16.781 1 98.81 303 VAL B CA 1
ATOM 4874 C C . VAL B 1 303 ? -6.605 16.531 16.516 1 98.81 303 VAL B C 1
ATOM 4876 O O . VAL B 1 303 ? -6.137 15.445 16.141 1 98.81 303 VAL B O 1
ATOM 4879 N N . ALA B 1 304 ? -5.867 17.625 16.719 1 98.88 304 ALA B N 1
ATOM 4880 C CA . ALA B 1 304 ? -4.418 17.578 16.531 1 98.88 304 ALA B CA 1
ATOM 4881 C C . ALA B 1 304 ? -3.77 16.656 17.562 1 98.88 304 ALA B C 1
ATOM 4883 O O . ALA B 1 304 ? -2.822 15.93 17.234 1 98.88 304 ALA B O 1
ATOM 4884 N N . LEU B 1 305 ? -4.285 16.703 18.781 1 98.94 305 LEU B N 1
ATOM 4885 C CA . LEU B 1 305 ? -3.787 15.812 19.812 1 98.94 305 LEU B CA 1
ATOM 4886 C C . LEU B 1 305 ? -4.027 14.352 19.438 1 98.94 305 LEU B C 1
ATOM 4888 O O . LEU B 1 305 ? -3.143 13.508 19.609 1 98.94 305 LEU B O 1
ATOM 4892 N N . ARG B 1 306 ? -5.227 14.039 18.969 1 98.75 306 ARG B N 1
ATOM 4893 C CA . ARG B 1 306 ? -5.582 12.711 18.484 1 98.75 306 ARG B CA 1
ATOM 4894 C C . ARG B 1 306 ? -4.59 12.219 17.422 1 98.75 306 ARG B C 1
ATOM 4896 O O . ARG B 1 306 ? -4.137 11.078 17.484 1 98.75 306 ARG B O 1
ATOM 4903 N N . ASP B 1 307 ? -4.266 13.047 16.5 1 98.88 307 ASP B N 1
ATOM 4904 C CA . ASP B 1 307 ? -3.348 12.695 15.422 1 98.88 307 ASP B CA 1
ATOM 4905 C C . ASP B 1 307 ? -1.955 12.391 15.969 1 98.88 307 ASP B C 1
ATOM 4907 O O . ASP B 1 307 ? -1.317 11.422 15.547 1 98.88 307 ASP B O 1
ATOM 4911 N N . LEU B 1 308 ? -1.488 13.25 16.891 1 98.94 308 LEU B N 1
ATOM 4912 C CA . LEU B 1 308 ? -0.185 13.031 17.5 1 98.94 308 LEU B CA 1
ATOM 4913 C C . LEU B 1 308 ? -0.153 11.695 18.25 1 98.94 308 LEU B C 1
ATOM 4915 O O . LEU B 1 308 ? 0.812 10.938 18.125 1 98.94 308 LEU B O 1
ATOM 4919 N N . LYS B 1 309 ? -1.211 11.422 19.016 1 98.81 309 LYS B N 1
ATOM 4920 C CA . LYS B 1 309 ? -1.296 10.164 19.75 1 98.81 309 LYS B CA 1
ATOM 4921 C C . LYS B 1 309 ? -1.168 8.969 18.812 1 98.81 309 LYS B C 1
ATOM 4923 O O . LYS B 1 309 ? -0.471 8 19.125 1 98.81 309 LYS B O 1
ATOM 4928 N N . ALA B 1 310 ? -1.806 9 17.719 1 98.81 310 ALA B N 1
ATOM 4929 C CA . ALA B 1 310 ? -1.763 7.91 16.75 1 98.81 310 ALA B CA 1
ATOM 4930 C C . ALA B 1 310 ? -0.35 7.715 16.203 1 98.81 310 ALA B C 1
ATOM 4932 O O . ALA B 1 310 ? 0.127 6.586 16.078 1 98.81 310 ALA B O 1
ATOM 4933 N N . VAL B 1 311 ? 0.299 8.828 15.852 1 98.81 311 VAL B N 1
ATOM 4934 C CA . VAL B 1 311 ? 1.672 8.766 15.359 1 98.81 311 VAL B CA 1
ATOM 4935 C C . VAL B 1 311 ? 2.561 8.078 16.391 1 98.81 311 VAL B C 1
ATOM 4937 O O . VAL B 1 311 ? 3.307 7.156 16.062 1 98.81 311 VAL B O 1
ATOM 4940 N N . LEU B 1 312 ? 2.441 8.547 17.609 1 98.69 312 LEU B N 1
ATOM 4941 C CA . LEU B 1 312 ? 3.303 8.047 18.672 1 98.69 312 LEU B CA 1
ATOM 4942 C C . LEU B 1 312 ? 2.975 6.59 19 1 98.69 312 LEU B C 1
ATOM 4944 O O . LEU B 1 312 ? 3.863 5.816 19.359 1 98.69 312 LEU B O 1
ATOM 4948 N N . GLU B 1 313 ? 1.714 6.234 18.859 1 98.19 313 GLU B N 1
ATOM 4949 C CA . GLU B 1 313 ? 1.345 4.836 19.062 1 98.19 313 GLU B CA 1
ATOM 4950 C C . GLU B 1 313 ? 2.002 3.936 18.016 1 98.19 313 GLU B C 1
ATOM 4952 O O . GLU B 1 313 ? 2.512 2.863 18.344 1 98.19 313 GLU B O 1
ATOM 4957 N N . VAL B 1 314 ? 1.993 4.305 16.781 1 97.88 314 VAL B N 1
ATOM 4958 C CA . VAL B 1 314 ? 2.654 3.541 15.727 1 97.88 314 VAL B CA 1
ATOM 4959 C C . VAL B 1 314 ? 4.145 3.41 16.047 1 97.88 314 VAL B C 1
ATOM 4961 O O . VAL B 1 314 ? 4.723 2.33 15.906 1 97.88 314 VAL B O 1
ATOM 4964 N N . TYR B 1 315 ? 4.809 4.523 16.516 1 97.44 315 TYR B N 1
ATOM 4965 C CA . TYR B 1 315 ? 6.215 4.512 16.906 1 97.44 315 TYR B CA 1
ATOM 4966 C C . TYR B 1 315 ? 6.469 3.52 18.031 1 97.44 315 TYR B C 1
ATOM 4968 O O . TYR B 1 315 ? 7.516 2.869 18.062 1 97.44 315 TYR B O 1
ATOM 4976 N N . GLY B 1 316 ? 5.5 3.438 18.875 1 96.62 316 GLY B N 1
ATOM 4977 C CA . GLY B 1 316 ? 5.703 2.66 20.078 1 96.62 316 GLY B CA 1
ATOM 4978 C C . GLY B 1 316 ? 5.355 1.193 19.922 1 96.62 316 GLY B C 1
ATOM 4979 O O . GLY B 1 316 ? 5.754 0.36 20.734 1 96.62 316 GLY B O 1
ATOM 4980 N N . ASN B 1 317 ? 4.543 0.854 18.953 1 95 317 ASN B N 1
ATOM 4981 C CA . ASN B 1 317 ? 4.09 -0.512 18.703 1 95 317 ASN B CA 1
ATOM 4982 C C . ASN B 1 317 ? 4.625 -1.05 17.375 1 95 317 ASN B C 1
ATOM 4984 O O . ASN B 1 317 ? 3.887 -1.127 16.391 1 95 317 ASN B O 1
ATOM 4988 N N . GLN B 1 318 ? 5.812 -1.639 17.406 1 91.44 318 GLN B N 1
ATOM 4989 C CA . GLN B 1 318 ? 6.457 -2.129 16.188 1 91.44 318 GLN B CA 1
ATOM 4990 C C . GLN B 1 318 ? 6.184 -3.617 15.992 1 91.44 318 GLN B C 1
ATOM 4992 O O . GLN B 1 318 ? 6.324 -4.414 16.922 1 91.44 318 GLN B O 1
ATOM 4997 N N . CYS B 1 319 ? 5.73 -3.936 14.812 1 85.94 319 CYS B N 1
ATOM 4998 C CA . CYS B 1 319 ? 5.285 -5.297 14.547 1 85.94 319 CYS B CA 1
ATOM 4999 C C . CYS B 1 319 ? 6.445 -6.168 14.078 1 85.94 319 CYS B C 1
ATOM 5001 O O . CYS B 1 319 ? 6.324 -7.391 14 1 85.94 319 CYS B O 1
ATOM 5003 N N . LEU B 1 320 ? 7.438 -5.715 13.594 1 82.5 320 LEU B N 1
ATOM 5004 C CA . LEU B 1 320 ? 8.594 -6.484 13.141 1 82.5 320 LEU B CA 1
ATOM 5005 C C . LEU B 1 320 ? 9.867 -6 13.812 1 82.5 320 LEU B C 1
ATOM 5007 O O . LEU B 1 320 ? 9.969 -4.828 14.195 1 82.5 320 LEU B O 1
#

Nearest PDB structures (foldseek):
  5b3v-assembly3_C  TM=8.005E-01  e=1.045E-20  Synechocystis sp. PCC 6803 substr. Kazusa
  3f4l-assembly3_D  TM=7.841E-01  e=7.789E-21  Escherichia coli K-12
  7x2y-assembly1_A  TM=7.785E-01  e=8.628E-19  Comamonas testosteroni KF-1
  3hnp-assembly1_B  TM=7.664E-01  e=1.661E-19  Bacillus cereus ATCC 14579
  3fd8-assembly1_F  TM=7.682E-01  e=5.715E-19  Enterococcus faecalis

pLDDT: mean 96.33, std 6.28, range [47.03, 98.94]

InterPro domains:
  IPR000683 Gfo/Idh/MocA-like oxidoreductase, N-terminal [PF01408] (1-119)
  IPR036291 NAD(P)-binding domain superfamily [SSF51735] (2-144)
  IPR055170 GFO/IDH/MocA-like oxidoreductase domain [PF22725] (136-245)

Organism: Caldivirga maquilingensis (strain ATCC 700844 / DSM 13496 / JCM 10307 / IC-167) (NCBI:txid397948)

Radius of gyration: 29.37 Å; Cα contacts (8 Å, |Δi|>4): 1517; chains: 2; bounding box: 46×93×64 Å